Protein AF-A0A7V4MT91-F1 (afdb_monomer)

Radius of gyration: 29.03 Å; Cα contacts (8 Å, |Δi|>4): 853; chains: 1; bounding box: 71×52×80 Å

Mean predicted aligned error: 13.57 Å

Nearest PDB structures (foldseek):
  6ozf-assembly1_A  TM=9.238E-01  e=7.898E-15  Thermotoga maritima
  3hd0-assembly1_A  TM=9.390E-01  e=1.220E-14  Thermotoga maritima
  4xpu-assembly1_A  TM=9.182E-01  e=4.588E-15  Escherichia coli S88
  6ozg-assembly1_A  TM=9.362E-01  e=1.989E-14  Thermotoga maritima
  3goc-assembly1_A  TM=9.151E-01  e=1.844E-13  Streptomyces avermitilis MA-4680 = NBRC 14893

Secondary structure (DSSP, 8-state):
-PPPP-EEE--EE---S--------TTT--HHHHHHHHHHHHTT------PPPP-EEEEEEEEEETTTTEEEEEEEEEETTT--EEEEEEEEEE--S---TT-THHHHHHHHHHHHTTSSS--SEEEESS-SS-STTS--HHHHHHHHHTS-EEE-EEE--S-B-PPPPSSTT-EEEEEETTEEEEEEE--HHHHHHHHHHHHHHHHTTS----------BEEEE-SSS--SS--EEEETTS-EE-GGGHHHHEEEE--TT-SS-EEEETTTB--B-SHHHHHHHHGGGS-HHHHHHHHHTT--S----GGGHHHHHHHHHHHHHHHHHHHHHH----SSSS-------EEEEEEEEETTEEEEEEEEE-TTS-EEEEEEE-HHHHHHHHHHHHHHHHHGGGTTS-HHHHHHHHHHHHHTT---HHHH---

Sequence (431 aa):
MGPQADESAWLIAIALPMPRLEVPDYGQISVADAIALQEQLRQRVVCSDDAAPIRTVAGIDIGIDRVNAIARAAVVVMHLEDLAPVEWVLIDHPVTFPYVPGLLGFREVPAAMAALARLSRPPDLLMCDGHGIAHPRRCGLACHLGLVAGMPAIGVAKSRLIGNNAPLDDQPGAWQPLYDGDEVIGRRIVEELKWARDAMFDLVKWTGQLPFPDFEQPYEFVALRHPGEYPFNEGRLVSNRGLDIPISAFEEFMIEEHLPHSTSLHARIKDRGAYFVGPLARYNLNFDRLSPLAQEAACAAGLGPTCYNPFQSIIVRGVETLYAIDEALRILETYPEPDAPYVPYAVRAGVGHGCTEAPRGILYHRYVLDDNGLIVSARITPPTAQNQATIEADLRAFVEPRVHLPLNELTWQCEQAIRNYDPCISCSTHF

Solvent-accessible surface area (backbone atoms only — not comparable to full-atom values): 23396 Å² total; per-residue (Å²): 136,78,85,77,85,52,68,29,41,34,29,64,24,30,24,66,87,48,81,61,50,88,71,78,66,48,69,75,55,50,75,66,55,49,52,52,48,35,55,56,50,28,77,67,64,32,68,64,94,78,72,75,90,72,56,30,36,26,43,37,49,71,52,68,44,76,89,77,36,33,30,40,21,38,37,41,32,22,33,64,90,79,63,48,79,75,52,72,40,77,41,79,32,79,43,63,37,77,96,48,96,89,46,59,35,60,44,44,38,64,35,48,51,59,31,60,73,67,50,96,63,86,60,59,30,39,34,30,76,24,28,8,41,40,29,96,59,43,36,19,32,14,35,47,40,11,44,49,69,31,30,28,14,29,8,48,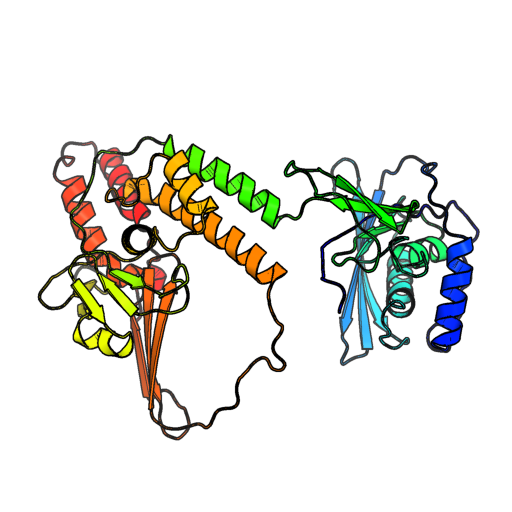22,70,62,52,78,55,59,52,58,67,84,69,59,90,48,92,86,27,62,28,60,20,24,52,84,94,43,78,32,21,29,25,61,70,53,72,62,59,49,48,33,55,53,32,41,55,47,18,33,52,50,43,70,56,93,65,79,96,54,72,58,95,70,42,29,35,27,55,46,35,99,86,44,60,38,46,69,52,56,33,40,33,34,86,77,76,47,76,42,59,64,82,51,44,76,80,44,45,45,76,45,83,46,102,90,46,83,41,39,31,27,26,39,67,101,73,40,59,34,38,45,15,47,51,19,37,40,50,75,36,47,94,36,50,51,73,68,30,51,48,30,35,48,66,23,72,45,66,72,55,69,55,37,54,75,54,30,62,36,45,45,32,30,51,51,29,39,51,42,50,49,48,52,51,42,76,76,64,64,76,82,67,100,54,101,68,78,94,82,79,77,48,54,47,78,50,68,50,53,32,43,46,87,42,8,46,35,38,37,37,40,31,31,36,66,86,54,47,79,77,44,77,50,75,49,38,24,41,14,33,27,41,45,38,51,55,50,49,46,48,68,61,40,66,87,43,72,84,50,58,69,72,61,42,51,53,53,51,51,50,62,50,53,44,56,60,66,46,66,76,66,20,43,81,134

Structure (mmCIF, N/CA/C/O backbone):
data_AF-A0A7V4MT91-F1
#
_entry.id   AF-A0A7V4MT91-F1
#
loop_
_atom_site.group_PDB
_atom_site.id
_atom_site.type_symbol
_atom_site.label_atom_id
_atom_site.label_alt_id
_atom_site.label_comp_id
_atom_site.label_asym_id
_atom_site.label_entity_id
_atom_site.label_seq_id
_atom_site.pdbx_PDB_ins_code
_atom_site.Cartn_x
_atom_site.Cartn_y
_atom_site.Cartn_z
_atom_site.occupancy
_atom_site.B_iso_or_equiv
_atom_site.auth_seq_id
_atom_site.auth_comp_id
_atom_site.auth_asym_id
_atom_site.auth_atom_id
_atom_site.pdbx_PDB_model_num
ATOM 1 N N . MET A 1 1 ? -31.285 5.089 6.818 1.00 27.58 1 MET A N 1
ATOM 2 C CA . MET A 1 1 ? -30.086 5.944 6.904 1.00 27.58 1 MET A CA 1
ATOM 3 C C . MET A 1 1 ? -29.257 5.392 8.044 1.00 27.58 1 MET A C 1
ATOM 5 O O . MET A 1 1 ? -29.597 5.629 9.194 1.00 27.58 1 MET A O 1
ATOM 9 N N . GLY A 1 2 ? -28.318 4.500 7.727 1.00 27.19 2 GLY A N 1
ATOM 10 C CA . GLY A 1 2 ? -27.408 3.935 8.724 1.00 27.19 2 GLY A CA 1
ATOM 11 C C . GLY A 1 2 ? -26.345 4.973 9.094 1.00 27.19 2 GLY A C 1
ATOM 12 O O . GLY A 1 2 ? -26.001 5.785 8.232 1.00 27.19 2 GLY A O 1
ATOM 13 N N . PRO A 1 3 ? -25.868 5.007 10.346 1.00 29.38 3 PRO A N 1
ATOM 14 C CA . PRO A 1 3 ? -24.802 5.915 10.740 1.00 29.38 3 PRO A CA 1
ATOM 15 C C . PRO A 1 3 ? -23.517 5.554 9.983 1.00 29.38 3 PRO A C 1
ATOM 17 O O . PRO A 1 3 ? -23.069 4.411 10.013 1.00 29.38 3 PRO A O 1
ATOM 20 N N . GLN A 1 4 ? -22.974 6.543 9.274 1.00 28.58 4 GLN A N 1
ATOM 21 C CA . GLN A 1 4 ? -21.656 6.516 8.643 1.00 28.58 4 GLN A CA 1
ATOM 22 C C . GLN A 1 4 ? -20.596 6.279 9.727 1.00 28.58 4 GLN A C 1
ATOM 24 O O . GLN A 1 4 ? -20.559 7.008 10.723 1.00 28.58 4 GLN A O 1
ATOM 29 N N . ALA A 1 5 ? -19.778 5.241 9.541 1.00 29.92 5 ALA A N 1
ATOM 30 C CA . ALA A 1 5 ? -18.607 4.983 10.364 1.00 29.92 5 ALA A CA 1
ATOM 31 C C . ALA A 1 5 ? -17.603 6.118 10.137 1.00 29.92 5 ALA A C 1
ATOM 33 O O . ALA A 1 5 ? -17.203 6.389 9.011 1.00 29.92 5 ALA A O 1
ATOM 34 N N . ASP A 1 6 ? -17.267 6.826 11.203 1.00 39.47 6 ASP A N 1
ATOM 35 C CA . ASP A 1 6 ? -16.342 7.952 11.185 1.00 39.47 6 ASP A CA 1
ATOM 36 C C . ASP A 1 6 ? -15.564 7.895 12.503 1.00 39.47 6 ASP A C 1
ATOM 38 O O . ASP A 1 6 ? -16.136 7.649 13.570 1.00 39.47 6 ASP A O 1
ATOM 42 N N . GLU A 1 7 ? -14.244 7.976 12.402 1.00 39.56 7 GLU A N 1
ATOM 43 C CA . GLU A 1 7 ? -13.331 7.275 13.303 1.00 39.56 7 GLU A CA 1
ATOM 44 C C . GLU A 1 7 ? -12.821 8.100 14.494 1.00 39.56 7 GLU A C 1
ATOM 46 O O . GLU A 1 7 ? -12.423 9.258 14.360 1.00 39.56 7 GLU A O 1
ATOM 51 N N . SER A 1 8 ? -12.786 7.393 15.631 1.00 34.59 8 SER A N 1
ATOM 52 C CA . SER A 1 8 ? -12.222 7.635 16.972 1.00 34.59 8 SER A CA 1
ATOM 53 C C . SER A 1 8 ? -12.622 8.873 17.798 1.00 34.59 8 SER A C 1
ATOM 55 O O . SER A 1 8 ? -12.626 10.011 17.345 1.00 34.59 8 SER A O 1
ATOM 57 N N . ALA A 1 9 ? -12.926 8.647 19.086 1.00 33.56 9 ALA A N 1
ATOM 58 C CA . ALA A 1 9 ? -13.068 9.690 20.104 1.00 33.56 9 ALA A CA 1
ATOM 59 C C . ALA A 1 9 ? -12.697 9.197 21.525 1.00 33.56 9 ALA A C 1
ATOM 61 O O . ALA A 1 9 ? -13.015 8.067 21.888 1.00 33.56 9 ALA A O 1
ATOM 62 N N . TRP A 1 10 ? -12.095 10.066 22.345 1.00 45.31 10 TRP A N 1
ATOM 63 C CA . TRP A 1 10 ? -11.489 9.827 23.663 1.00 45.31 10 TRP A CA 1
ATOM 64 C C . TRP A 1 10 ? -12.117 10.708 24.743 1.00 45.31 10 TRP A C 1
ATOM 66 O O . TRP A 1 10 ? -12.130 11.924 24.596 1.00 45.31 10 TRP A O 1
ATOM 76 N N . LEU A 1 11 ? -12.533 10.175 25.888 1.00 38.56 11 LEU A N 1
ATOM 77 C CA . LEU A 1 11 ? -12.670 11.008 27.089 1.00 38.56 11 LEU A CA 1
ATOM 78 C C . LEU A 1 11 ? -12.221 10.237 28.321 1.00 38.56 11 LEU A C 1
ATOM 80 O O . LEU A 1 11 ? -12.460 9.035 28.451 1.00 38.56 11 LEU A O 1
ATOM 84 N N . ILE A 1 12 ? -11.555 10.979 29.196 1.00 36.59 12 ILE A N 1
ATOM 85 C CA . ILE A 1 12 ? -11.130 10.586 30.529 1.00 36.59 12 ILE A CA 1
ATOM 86 C C . ILE A 1 12 ? -12.383 10.378 31.388 1.00 36.59 12 ILE A C 1
ATOM 88 O O . ILE A 1 12 ? -13.131 11.321 31.635 1.00 36.59 12 ILE A O 1
ATOM 92 N N . ALA A 1 13 ? -12.612 9.143 31.835 1.00 37.25 13 ALA A N 1
ATOM 93 C CA . ALA A 1 13 ? -13.529 8.847 32.926 1.00 37.25 13 ALA A CA 1
ATOM 94 C C . ALA A 1 13 ? -12.676 8.623 34.181 1.00 37.25 13 ALA A C 1
ATOM 96 O O . ALA A 1 13 ? -12.116 7.546 34.396 1.00 37.25 13 ALA A O 1
ATOM 97 N N . ILE A 1 14 ? -12.528 9.655 35.007 1.00 40.81 14 ILE A N 1
ATOM 98 C CA . ILE A 1 14 ? -11.860 9.526 36.300 1.00 40.81 14 ILE A CA 1
ATOM 99 C C . ILE A 1 14 ? -12.864 8.902 37.264 1.00 40.81 14 ILE A C 1
ATOM 101 O O . ILE A 1 14 ? -13.742 9.569 37.788 1.00 40.81 14 ILE A O 1
ATOM 105 N N . ALA A 1 15 ? -12.751 7.601 37.533 1.00 40.81 15 ALA A N 1
ATOM 106 C CA . ALA A 1 15 ? -13.310 7.073 38.769 1.00 40.81 15 ALA A CA 1
ATOM 107 C C . ALA A 1 15 ? -12.382 7.532 39.904 1.00 40.81 15 ALA A C 1
ATOM 109 O O . ALA A 1 15 ? -11.342 6.923 40.151 1.00 40.81 15 ALA A O 1
ATOM 110 N N . LEU A 1 16 ? -12.732 8.643 40.564 1.00 39.78 16 LEU A N 1
ATOM 111 C CA . LEU A 1 16 ? -12.141 9.015 41.855 1.00 39.78 16 LEU A CA 1
ATOM 112 C C . LEU A 1 16 ? -12.249 7.823 42.820 1.00 39.78 16 LEU A C 1
ATOM 114 O O . LEU A 1 16 ? -13.188 7.034 42.669 1.00 39.78 16 LEU A O 1
ATOM 118 N N . PRO A 1 17 ? -11.329 7.668 43.796 1.00 42.78 17 PRO A N 1
ATOM 119 C CA . PRO A 1 17 ? -11.235 6.475 44.632 1.00 42.78 17 PRO A CA 1
ATOM 120 C C . PRO A 1 17 ? -12.511 6.295 45.459 1.00 42.78 17 PRO A C 1
ATOM 122 O O . PRO A 1 17 ? -12.663 6.794 46.571 1.00 42.78 17 PRO A O 1
ATOM 125 N N . MET A 1 18 ? -13.456 5.576 44.874 1.00 49.16 18 MET A N 1
ATOM 126 C CA . MET A 1 18 ? -14.680 5.107 45.488 1.00 49.16 18 MET A CA 1
ATOM 127 C C . MET A 1 18 ? -14.455 3.649 45.891 1.00 49.16 18 MET A C 1
ATOM 129 O O . MET A 1 18 ? -13.668 2.951 45.246 1.00 49.16 18 MET A O 1
ATOM 133 N N . PRO A 1 19 ? -15.138 3.145 46.932 1.00 52.19 19 PRO A N 1
ATOM 134 C CA . PRO A 1 19 ? -15.073 1.728 47.263 1.00 52.19 19 PRO A CA 1
ATOM 135 C C . PRO A 1 19 ? -15.399 0.888 46.023 1.00 52.19 19 PRO A C 1
ATOM 137 O O . PRO A 1 19 ? -16.362 1.188 45.303 1.00 52.19 19 PRO A O 1
ATOM 140 N N . ARG A 1 20 ? -14.560 -0.132 45.781 1.00 57.12 20 ARG A N 1
ATOM 141 C CA . ARG A 1 20 ? -14.676 -1.102 44.684 1.00 57.12 20 ARG A CA 1
ATOM 142 C C . ARG A 1 20 ? -16.137 -1.513 44.537 1.00 57.12 20 ARG A C 1
ATOM 144 O O . ARG A 1 20 ? -16.738 -1.979 45.504 1.00 57.12 20 ARG A O 1
ATOM 151 N N . LEU A 1 21 ? -16.719 -1.298 43.358 1.00 66.25 21 LEU A N 1
ATOM 152 C CA . LEU A 1 21 ? -18.106 -1.682 43.139 1.00 66.25 21 LEU A CA 1
ATOM 153 C C . LEU A 1 21 ? -18.201 -3.208 43.100 1.00 66.25 21 LEU A C 1
ATOM 155 O O . LEU A 1 21 ? -17.588 -3.841 42.240 1.00 66.25 21 LEU A O 1
ATOM 159 N N . GLU A 1 22 ? -18.987 -3.795 43.997 1.00 67.38 22 GLU A N 1
ATOM 160 C CA . GLU A 1 22 ? -19.423 -5.175 43.817 1.00 67.38 22 GLU A CA 1
ATOM 161 C C . GLU A 1 22 ? -20.400 -5.221 42.641 1.00 67.38 22 GLU A C 1
ATOM 163 O O . GLU A 1 22 ? -21.442 -4.564 42.639 1.00 67.38 22 GLU A O 1
ATOM 168 N N . VAL A 1 23 ? -20.017 -5.971 41.614 1.00 71.12 23 VAL A N 1
ATOM 169 C CA . VAL A 1 23 ? -20.836 -6.234 40.434 1.00 71.12 23 VAL A CA 1
ATOM 170 C C . VAL A 1 23 ? -21.388 -7.657 40.504 1.00 71.12 23 VAL A C 1
ATOM 172 O O . VAL A 1 23 ? -20.713 -8.542 41.035 1.00 71.12 23 VAL A O 1
ATOM 175 N N . PRO A 1 24 ? -22.606 -7.899 39.988 1.00 75.50 24 PRO A N 1
ATOM 176 C CA . PRO A 1 24 ? -23.170 -9.242 39.915 1.00 75.50 24 PRO A CA 1
ATOM 177 C C . PRO A 1 24 ? -22.338 -10.147 38.999 1.00 75.50 24 PRO A C 1
ATOM 179 O O . PRO A 1 24 ? -21.593 -9.668 38.143 1.00 75.50 24 PRO A O 1
ATOM 182 N N . ASP A 1 25 ? -22.508 -11.463 39.141 1.00 79.62 25 ASP A N 1
ATOM 183 C CA . ASP A 1 25 ? -21.954 -12.424 38.186 1.00 79.62 25 ASP A CA 1
ATOM 184 C C . ASP A 1 25 ? -22.577 -12.195 36.801 1.00 79.62 25 ASP A C 1
ATOM 186 O O . ASP A 1 25 ? -23.766 -12.448 36.575 1.00 79.62 25 ASP A O 1
ATOM 190 N N . TYR A 1 26 ? -21.765 -11.714 35.857 1.00 86.31 26 TYR A N 1
ATOM 191 C CA . TYR A 1 26 ? -22.217 -11.439 34.496 1.00 86.31 26 TYR A CA 1
ATOM 192 C C . TYR A 1 26 ? -22.655 -12.702 33.751 1.00 86.31 26 TYR A C 1
ATOM 194 O O . TYR A 1 26 ? -23.413 -12.594 32.797 1.00 86.31 26 TYR A O 1
ATOM 202 N N . GLY A 1 27 ? -22.266 -13.905 34.184 1.00 80.62 27 GLY A N 1
ATOM 203 C CA . GLY A 1 27 ? -22.779 -15.144 33.591 1.00 80.62 27 GLY A CA 1
ATOM 204 C C . GLY A 1 27 ? -24.268 -15.392 33.853 1.00 80.62 27 GLY A C 1
ATOM 205 O O . GLY A 1 27 ? -24.872 -16.224 33.181 1.00 80.62 27 GLY A O 1
ATOM 206 N N . GLN A 1 28 ? -24.865 -14.682 34.814 1.00 85.56 28 GLN A N 1
ATOM 207 C CA . GLN A 1 28 ? -26.248 -14.895 35.252 1.00 85.56 28 GLN A CA 1
ATOM 208 C C . GLN A 1 28 ? -27.142 -13.665 35.063 1.00 85.56 28 GLN A C 1
ATOM 210 O O . GLN A 1 28 ? -28.342 -13.730 35.332 1.00 85.56 28 GLN A O 1
ATOM 215 N N . ILE A 1 29 ? -26.584 -12.544 34.598 1.00 90.56 29 ILE A N 1
ATOM 216 C CA . ILE A 1 29 ? -27.339 -11.309 34.386 1.00 90.56 29 ILE A CA 1
ATOM 217 C C . ILE A 1 29 ? -28.059 -11.336 33.031 1.00 90.56 29 ILE A C 1
ATOM 219 O O . ILE A 1 29 ? -27.485 -11.709 32.006 1.00 90.56 29 ILE A O 1
ATOM 223 N N . SER A 1 30 ? -29.329 -10.924 33.005 1.00 92.19 30 SER A N 1
ATOM 224 C CA . SER A 1 30 ? -30.059 -10.769 31.746 1.00 92.19 30 SER A CA 1
ATOM 225 C C . SER A 1 30 ? -29.567 -9.540 30.968 1.00 92.19 30 SER A C 1
ATOM 227 O O . SER A 1 30 ? -28.994 -8.611 31.535 1.00 92.19 30 SER A O 1
ATOM 229 N N . VAL A 1 31 ? -29.829 -9.482 29.657 1.00 92.50 31 VAL A N 1
ATOM 230 C CA . VAL A 1 31 ? -29.501 -8.297 28.836 1.00 92.50 31 VAL A CA 1
ATOM 231 C C . VAL A 1 31 ? -30.202 -7.036 29.357 1.00 92.50 31 VAL A C 1
ATOM 233 O O . VAL A 1 31 ? -29.610 -5.958 29.355 1.00 92.50 31 VAL A O 1
ATOM 236 N N . ALA A 1 32 ? -31.445 -7.162 29.830 1.00 93.19 32 ALA A N 1
ATOM 237 C CA . ALA A 1 32 ? -32.200 -6.043 30.388 1.00 93.19 32 ALA A CA 1
ATOM 238 C C . ALA A 1 32 ? -31.573 -5.534 31.696 1.00 93.19 32 ALA A C 1
ATOM 240 O O . ALA A 1 32 ? -31.400 -4.326 31.863 1.00 93.19 32 ALA A O 1
ATOM 241 N N . ASP A 1 33 ? -31.163 -6.448 32.576 1.00 93.12 33 ASP A N 1
ATOM 242 C CA . ASP A 1 33 ? -30.509 -6.101 33.840 1.00 93.12 33 ASP A CA 1
ATOM 243 C C . ASP A 1 33 ? -29.104 -5.527 33.613 1.00 93.12 33 ASP A C 1
ATOM 245 O O . ASP A 1 33 ? -28.698 -4.602 34.310 1.00 93.12 33 ASP A O 1
ATOM 249 N N . ALA A 1 34 ? -28.375 -6.008 32.600 1.00 93.31 34 ALA A N 1
ATOM 250 C CA . ALA A 1 34 ? -27.087 -5.446 32.195 1.00 93.31 34 ALA A CA 1
ATOM 251 C C . ALA A 1 34 ? -27.228 -3.993 31.709 1.00 93.31 34 ALA A C 1
ATOM 253 O O . ALA A 1 34 ? -26.447 -3.124 32.095 1.00 93.31 34 ALA A O 1
ATOM 254 N N . ILE A 1 35 ? -28.261 -3.699 30.911 1.00 93.62 35 ILE A N 1
ATOM 255 C CA . ILE A 1 35 ? -28.578 -2.324 30.498 1.00 93.62 35 ILE A CA 1
ATOM 256 C C . ILE A 1 35 ? -28.923 -1.462 31.719 1.00 93.62 35 ILE A C 1
ATOM 258 O O . ILE A 1 35 ? -28.396 -0.357 31.849 1.00 93.62 35 ILE A O 1
ATOM 262 N N . ALA A 1 36 ? -29.763 -1.966 32.628 1.00 93.00 36 ALA A N 1
ATOM 263 C CA . ALA A 1 36 ? -30.120 -1.252 33.851 1.00 93.00 36 ALA A CA 1
ATOM 264 C C . ALA A 1 36 ? -28.890 -0.971 34.730 1.00 93.00 36 ALA A C 1
ATOM 266 O O . ALA A 1 36 ? -28.745 0.137 35.247 1.00 93.00 36 ALA A O 1
ATOM 267 N N . LEU A 1 37 ? -27.968 -1.932 34.843 1.00 91.38 37 LEU A N 1
ATOM 268 C CA . LEU A 1 37 ? -26.710 -1.750 35.558 1.00 91.38 37 LEU A CA 1
ATOM 269 C C . LEU A 1 37 ? -25.825 -0.697 34.879 1.00 91.38 37 LEU A C 1
ATOM 271 O O . LEU A 1 37 ? -25.280 0.152 35.571 1.00 91.38 37 LEU A O 1
ATOM 275 N N . GLN A 1 38 ? -25.715 -0.676 33.547 1.00 91.50 38 GLN A N 1
ATOM 276 C CA . GLN A 1 38 ? -24.993 0.390 32.833 1.00 91.50 38 GLN A CA 1
ATOM 277 C C . GLN A 1 38 ? -25.555 1.787 33.134 1.00 91.50 38 GLN A C 1
ATOM 279 O O . GLN A 1 38 ? -24.781 2.717 33.356 1.00 91.50 38 GLN A O 1
ATOM 284 N N . GLU A 1 39 ? -26.881 1.940 33.183 1.00 92.06 39 GLU A N 1
ATOM 285 C CA . GLU A 1 39 ? -27.521 3.217 33.534 1.00 92.06 39 GLU A CA 1
ATOM 286 C C . GLU A 1 39 ? -27.286 3.606 35.002 1.00 92.06 39 GLU A C 1
ATOM 288 O O . GLU A 1 39 ? -27.111 4.783 35.315 1.00 92.06 39 GLU A O 1
ATOM 293 N N . GLN A 1 40 ? -27.216 2.633 35.915 1.00 90.75 40 GLN A N 1
ATOM 294 C CA . GLN A 1 40 ? -26.817 2.884 37.304 1.00 90.75 40 GLN A CA 1
ATOM 295 C C . GLN A 1 40 ? -25.341 3.295 37.402 1.00 90.75 40 GLN A C 1
ATOM 297 O O . GLN A 1 40 ? -25.004 4.253 38.098 1.00 90.75 40 GLN A O 1
ATOM 302 N N . LEU A 1 41 ? -24.454 2.597 36.688 1.00 90.19 41 LEU A N 1
ATOM 303 C CA . LEU A 1 41 ? -23.020 2.882 36.650 1.00 90.19 41 LEU A CA 1
ATOM 304 C C . LEU A 1 41 ? -22.737 4.265 36.073 1.00 90.19 41 LEU A C 1
ATOM 306 O O . LEU A 1 41 ? -21.902 4.984 36.617 1.00 90.19 41 LEU A O 1
ATOM 310 N N . ARG A 1 42 ? -23.470 4.670 35.030 1.00 90.19 42 ARG A N 1
ATOM 311 C CA . ARG A 1 42 ? -23.395 6.012 34.440 1.00 90.19 42 ARG A CA 1
ATOM 312 C C . ARG A 1 42 ? -23.464 7.111 35.498 1.00 90.19 42 ARG A C 1
ATOM 314 O O . ARG A 1 42 ? -22.681 8.050 35.436 1.00 90.19 42 ARG A O 1
ATOM 321 N N . GLN A 1 43 ? -24.372 7.000 36.469 1.00 89.44 43 GLN A N 1
ATOM 322 C CA . GLN A 1 43 ? -24.564 8.023 37.509 1.00 89.44 43 GLN A CA 1
ATOM 323 C C . GLN A 1 43 ? -23.350 8.186 38.433 1.00 89.44 43 GLN A C 1
ATOM 325 O O . GLN A 1 43 ? -23.263 9.166 39.168 1.00 89.44 43 GLN A O 1
ATOM 330 N N . ARG A 1 44 ? -22.422 7.225 38.411 1.00 87.88 44 ARG A N 1
ATOM 331 C CA . ARG A 1 44 ? -21.186 7.231 39.197 1.00 87.88 44 ARG A CA 1
ATOM 332 C C . ARG A 1 44 ? -19.957 7.634 38.390 1.00 87.88 44 ARG A C 1
ATOM 334 O O . ARG A 1 44 ? -18.880 7.732 38.972 1.00 87.88 44 ARG A O 1
ATOM 341 N N . VAL A 1 45 ? -20.085 7.810 37.075 1.00 86.56 45 VAL A N 1
ATOM 342 C CA . VAL A 1 45 ? -18.967 8.239 36.237 1.00 86.56 45 VAL A CA 1
ATOM 343 C C . VAL A 1 45 ? -18.643 9.690 36.567 1.00 86.56 45 VAL A C 1
ATOM 345 O O . VAL A 1 45 ? -19.512 10.558 36.514 1.00 86.56 45 VAL A O 1
ATOM 348 N N . VAL A 1 46 ? -17.382 9.943 36.904 1.00 84.38 46 VAL A N 1
ATOM 349 C CA . VAL A 1 46 ? -16.858 11.283 37.147 1.00 84.38 46 VAL A CA 1
ATOM 350 C C . VAL A 1 46 ? -15.901 11.631 36.003 1.00 84.38 46 VAL A C 1
ATOM 352 O O . VAL A 1 46 ? -15.087 10.816 35.574 1.00 84.38 46 VAL A O 1
ATOM 355 N N . CYS A 1 47 ? -16.054 12.834 35.455 1.00 78.50 47 CYS A N 1
ATOM 356 C CA . CYS A 1 47 ? -15.274 13.327 34.312 1.00 78.50 47 CYS A CA 1
ATOM 357 C C . CYS A 1 47 ? -14.427 14.560 34.677 1.00 78.50 47 CYS A C 1
ATOM 359 O O . CYS A 1 47 ? -13.950 15.256 33.783 1.00 78.50 47 CYS A O 1
ATOM 361 N N . SER A 1 48 ? -14.289 14.879 35.971 1.00 75.56 48 SER A N 1
ATOM 362 C CA . SER A 1 48 ? -13.411 15.956 36.442 1.00 75.56 48 SER A CA 1
ATOM 363 C C . SER A 1 48 ? -11.950 15.538 36.349 1.00 75.56 48 SER A C 1
ATOM 365 O O . SER A 1 48 ? -11.633 14.388 36.619 1.00 75.56 48 SER A O 1
ATOM 367 N N . ASP A 1 49 ? -11.075 16.477 35.992 1.00 67.12 49 ASP A N 1
ATOM 368 C CA . ASP A 1 49 ? -9.626 16.275 35.863 1.00 67.12 49 ASP A CA 1
ATOM 369 C C . ASP A 1 49 ? -8.890 16.633 37.168 1.00 67.12 49 ASP A C 1
ATOM 371 O O . ASP A 1 49 ? -8.109 17.580 37.237 1.00 67.12 49 ASP A O 1
ATOM 375 N N . ASP A 1 50 ? -9.229 15.935 38.252 1.00 64.62 50 ASP A N 1
ATOM 376 C CA . ASP A 1 50 ? -8.671 16.128 39.599 1.00 64.62 50 ASP A CA 1
ATOM 377 C C . ASP A 1 50 ? -7.828 14.930 40.076 1.00 64.62 50 ASP A C 1
ATOM 379 O O . ASP A 1 50 ? -7.595 14.740 41.273 1.00 64.62 50 ASP A O 1
ATOM 383 N N . ALA A 1 51 ? -7.344 14.117 39.131 1.00 64.25 51 ALA A N 1
ATOM 384 C CA . ALA A 1 51 ? -6.510 12.960 39.424 1.00 64.25 51 ALA A CA 1
ATOM 385 C C . ALA A 1 51 ? -5.143 13.360 40.010 1.00 64.25 51 ALA A C 1
ATOM 387 O O . ALA A 1 51 ? -4.545 14.381 39.665 1.00 64.25 51 ALA A O 1
ATOM 388 N N . ALA A 1 52 ? -4.614 12.506 40.891 1.00 74.69 52 ALA A N 1
ATOM 389 C CA . ALA A 1 52 ? -3.230 12.608 41.341 1.00 74.69 52 ALA A CA 1
ATOM 390 C C . ALA A 1 52 ? -2.261 12.480 40.142 1.00 74.69 52 ALA A C 1
ATOM 392 O O . ALA A 1 52 ? -2.630 11.896 39.123 1.00 74.69 52 ALA A O 1
ATOM 393 N N . PRO A 1 53 ? -1.013 12.979 40.247 1.00 83.38 53 PRO A N 1
ATOM 394 C CA . PRO A 1 53 ? -0.039 12.870 39.164 1.00 83.38 53 PRO A CA 1
ATOM 395 C C . PRO A 1 53 ? 0.132 11.424 38.676 1.00 83.38 53 PRO A C 1
ATOM 397 O O . PRO A 1 53 ? 0.582 10.563 39.434 1.00 83.38 53 PRO A O 1
ATOM 400 N N . ILE A 1 54 ? -0.201 11.182 37.408 1.00 88.75 54 ILE A N 1
ATOM 401 C CA . ILE A 1 54 ? -0.095 9.875 36.754 1.00 88.75 54 ILE A CA 1
ATOM 402 C C . ILE A 1 54 ? 1.370 9.620 36.391 1.00 88.75 54 ILE A C 1
ATOM 404 O O . ILE A 1 54 ? 1.969 10.390 35.641 1.00 88.75 54 ILE A O 1
ATOM 408 N N . ARG A 1 55 ? 1.962 8.543 36.917 1.00 93.75 55 ARG A N 1
ATOM 409 C CA . ARG A 1 55 ? 3.331 8.111 36.579 1.00 93.75 55 ARG A CA 1
ATOM 410 C C . ARG A 1 55 ? 3.352 6.815 35.783 1.00 93.75 55 ARG A C 1
ATOM 412 O O . ARG A 1 55 ? 4.303 6.569 35.043 1.00 93.75 55 ARG A O 1
ATOM 419 N N . THR A 1 56 ? 2.333 5.984 35.960 1.00 95.56 56 THR A N 1
ATOM 420 C CA . THR A 1 56 ? 2.198 4.677 35.326 1.00 95.56 56 THR A CA 1
ATOM 421 C C . THR A 1 56 ? 0.836 4.526 34.663 1.00 95.56 56 THR A C 1
ATOM 423 O O . THR A 1 56 ? -0.196 4.837 35.258 1.00 95.56 56 THR A O 1
ATOM 426 N N . VAL A 1 57 ? 0.834 4.025 33.430 1.00 95.50 57 VAL A N 1
ATOM 427 C CA . VAL A 1 57 ? -0.383 3.746 32.658 1.00 95.50 57 VAL A CA 1
ATOM 428 C C . VAL A 1 57 ? -0.409 2.269 32.302 1.00 95.50 57 VAL A C 1
ATOM 430 O O . VAL A 1 57 ? 0.599 1.728 31.850 1.00 95.50 57 VAL A O 1
ATOM 433 N N . ALA A 1 58 ? -1.550 1.615 32.497 1.00 97.31 58 ALA A N 1
ATOM 434 C CA . ALA A 1 58 ? -1.785 0.259 32.028 1.00 97.31 58 ALA A CA 1
ATOM 435 C C . ALA A 1 58 ? -2.622 0.269 30.749 1.00 97.31 58 ALA A C 1
ATOM 437 O O . ALA A 1 58 ? -3.796 0.632 30.785 1.00 97.31 58 ALA A O 1
ATOM 438 N N . GLY A 1 59 ? -2.025 -0.160 29.639 1.00 95.75 59 GLY A N 1
ATOM 439 C CA . GLY A 1 59 ? -2.752 -0.499 28.419 1.00 95.75 59 GLY A CA 1
ATOM 440 C C . GLY A 1 59 ? -3.394 -1.878 28.553 1.00 95.75 59 GLY A C 1
ATOM 441 O O . GLY A 1 59 ? -2.735 -2.822 28.994 1.00 95.75 59 GLY A O 1
ATOM 442 N N . ILE A 1 60 ? -4.670 -1.986 28.196 1.00 96.19 60 ILE A N 1
ATOM 443 C CA . ILE A 1 60 ? -5.468 -3.207 28.298 1.00 96.19 60 ILE A CA 1
ATOM 444 C C . ILE A 1 60 ? -6.099 -3.494 26.942 1.00 96.19 60 ILE A C 1
ATOM 446 O O . ILE A 1 60 ? -6.841 -2.663 26.414 1.00 96.19 60 ILE A O 1
ATOM 450 N N . ASP A 1 61 ? -5.834 -4.688 26.424 1.00 94.38 61 ASP A N 1
ATOM 451 C CA . ASP A 1 61 ? -6.450 -5.202 25.204 1.00 94.38 61 ASP A CA 1
ATOM 452 C C . ASP A 1 61 ? -6.922 -6.644 25.409 1.00 94.38 61 ASP A C 1
ATOM 454 O O . ASP A 1 61 ? -6.312 -7.422 26.156 1.00 94.38 61 ASP A O 1
ATOM 458 N N . ILE A 1 62 ? -8.053 -6.989 24.794 1.00 94.56 62 ILE A N 1
ATOM 459 C CA . ILE A 1 62 ? -8.720 -8.274 24.994 1.00 94.56 62 ILE A CA 1
ATOM 460 C C . ILE A 1 62 ? -9.172 -8.842 23.653 1.00 94.56 62 ILE A C 1
ATOM 462 O O . ILE A 1 62 ? -10.097 -8.351 23.014 1.00 94.56 62 ILE A O 1
ATOM 466 N N . GLY A 1 63 ? -8.569 -9.965 23.268 1.00 90.62 63 GLY A N 1
ATOM 467 C CA . GLY A 1 63 ? -9.031 -10.772 22.143 1.00 90.62 63 GLY A CA 1
ATOM 468 C C . GLY A 1 63 ? -9.997 -11.857 22.612 1.00 90.62 63 GLY A C 1
ATOM 469 O O . GLY A 1 63 ? -9.720 -12.544 23.592 1.00 90.62 63 GLY A O 1
ATOM 470 N N . ILE A 1 64 ? -11.114 -12.065 21.910 1.00 88.25 64 ILE A N 1
ATOM 471 C CA . ILE A 1 64 ? -12.069 -13.138 22.233 1.00 88.25 64 ILE A CA 1
ATOM 472 C C . ILE A 1 64 ? -12.052 -14.211 21.145 1.00 88.25 64 ILE A C 1
ATOM 474 O O . ILE A 1 64 ? -12.473 -13.969 20.011 1.00 88.25 64 ILE A O 1
ATOM 478 N N . ASP A 1 65 ? -11.663 -15.428 21.524 1.00 86.88 65 ASP A N 1
ATOM 479 C CA . ASP A 1 65 ? -11.915 -16.634 20.744 1.00 86.88 65 ASP A CA 1
ATOM 480 C C . ASP A 1 65 ? -13.400 -17.002 20.854 1.00 86.88 65 ASP A C 1
ATOM 482 O O . ASP A 1 65 ? -13.886 -17.489 21.880 1.00 86.88 65 ASP A O 1
ATOM 486 N N . ARG A 1 66 ? -14.139 -16.751 19.770 1.00 81.12 66 ARG A N 1
ATOM 487 C CA . ARG A 1 66 ? -15.584 -16.999 19.697 1.00 81.12 66 ARG A CA 1
ATOM 488 C C . ARG A 1 66 ? -15.935 -18.486 19.664 1.00 81.12 66 ARG A C 1
ATOM 490 O O . ARG A 1 66 ? -17.046 -18.824 20.055 1.00 81.12 66 ARG A O 1
ATOM 497 N N . VAL A 1 67 ? -15.028 -19.348 19.201 1.00 82.25 67 VAL A N 1
ATOM 498 C CA . VAL A 1 67 ? -15.272 -20.792 19.079 1.00 82.25 67 VAL A CA 1
ATOM 499 C C . VAL A 1 67 ? -15.217 -21.441 20.455 1.00 82.25 67 VAL A C 1
ATOM 501 O O . VAL A 1 67 ? -16.105 -22.210 20.811 1.00 82.25 67 VAL A O 1
ATOM 504 N N . ASN A 1 68 ? -14.205 -21.082 21.246 1.00 88.69 68 ASN A N 1
ATOM 505 C CA . ASN A 1 68 ? -13.985 -21.664 22.570 1.00 88.69 68 ASN A CA 1
ATOM 506 C C . ASN A 1 68 ? -14.566 -20.823 23.719 1.00 88.69 68 ASN A C 1
ATOM 508 O O . ASN A 1 68 ? -14.487 -21.235 24.873 1.00 88.69 68 ASN A O 1
ATOM 512 N N . ALA A 1 69 ? -15.148 -19.656 23.415 1.00 91.06 69 ALA A N 1
ATOM 513 C CA . ALA A 1 69 ? -15.651 -18.690 24.394 1.00 91.06 69 ALA A CA 1
ATOM 514 C C . ALA A 1 69 ? -14.593 -18.299 25.446 1.00 91.06 69 ALA A C 1
ATOM 516 O O . ALA A 1 69 ? -14.890 -18.187 26.636 1.00 91.06 69 ALA A O 1
ATOM 517 N N . ILE A 1 70 ? -13.352 -18.078 25.002 1.00 94.56 70 ILE A N 1
ATOM 518 C CA . ILE A 1 70 ? -12.231 -17.658 25.851 1.00 94.56 70 ILE A CA 1
ATOM 519 C C . ILE A 1 70 ? -11.800 -16.245 25.461 1.00 94.56 70 ILE A C 1
ATOM 521 O O . ILE A 1 70 ? -11.546 -15.961 24.293 1.00 94.56 70 ILE A O 1
ATOM 525 N N . ALA A 1 71 ? -11.697 -15.363 26.449 1.00 94.31 71 ALA A N 1
ATOM 526 C CA . ALA A 1 71 ? -11.053 -14.066 26.338 1.00 94.31 71 ALA A CA 1
ATOM 527 C C . ALA A 1 71 ? -9.585 -14.207 26.734 1.00 94.31 71 ALA A C 1
ATOM 529 O O . ALA A 1 71 ? -9.274 -14.709 27.814 1.00 94.31 71 ALA A O 1
ATOM 530 N N . ARG A 1 72 ? -8.691 -13.722 25.882 1.00 96.75 72 ARG A N 1
ATOM 531 C CA . ARG A 1 72 ? -7.282 -13.534 26.190 1.00 96.75 72 ARG A CA 1
ATOM 532 C C . ARG A 1 72 ? -7.058 -12.063 26.504 1.00 96.75 72 ARG A C 1
ATOM 534 O O . ARG A 1 72 ? -7.148 -11.232 25.607 1.00 96.75 72 ARG A O 1
ATOM 541 N N . ALA A 1 73 ? -6.796 -11.759 27.771 1.00 96.62 73 ALA A N 1
ATOM 542 C CA . ALA A 1 73 ? -6.571 -10.398 28.243 1.00 96.62 73 ALA A CA 1
ATOM 543 C C . ALA A 1 73 ? -5.080 -10.135 28.437 1.00 96.62 73 ALA A C 1
ATOM 545 O O . ALA A 1 73 ? -4.408 -10.867 29.172 1.00 96.62 73 ALA A O 1
ATOM 546 N N . ALA A 1 74 ? -4.589 -9.079 27.794 1.00 96.81 74 ALA A N 1
ATOM 547 C CA . ALA A 1 74 ? -3.248 -8.550 27.962 1.00 96.81 74 ALA A CA 1
ATOM 548 C C . ALA A 1 74 ? -3.321 -7.222 28.721 1.00 96.81 74 ALA A C 1
ATOM 550 O O . ALA A 1 74 ? -4.104 -6.339 28.375 1.00 96.81 74 ALA A O 1
ATOM 551 N N . VAL A 1 75 ? -2.493 -7.080 29.753 1.00 97.88 75 VAL A N 1
ATOM 552 C CA . VAL A 1 75 ? -2.302 -5.823 30.482 1.00 97.88 75 VAL A CA 1
ATOM 553 C C . VAL A 1 75 ? -0.820 -5.497 30.459 1.00 97.88 75 VAL A C 1
ATOM 555 O O . VAL A 1 75 ? -0.016 -6.325 30.878 1.00 97.88 75 VAL A O 1
ATOM 558 N N . VAL A 1 76 ? -0.455 -4.305 29.994 1.00 97.00 76 VAL A N 1
ATOM 559 C CA . VAL A 1 76 ? 0.933 -3.826 29.950 1.00 97.00 76 VAL A CA 1
ATOM 560 C C . VAL A 1 76 ? 1.019 -2.507 30.702 1.00 97.00 76 VAL A C 1
ATOM 562 O O . VAL A 1 76 ? 0.388 -1.529 30.313 1.00 97.00 76 VAL A O 1
ATOM 565 N N . VAL A 1 77 ? 1.802 -2.477 31.776 1.00 97.62 77 VAL A N 1
ATOM 566 C CA . VAL A 1 77 ? 2.070 -1.277 32.570 1.00 97.62 77 VAL A CA 1
ATOM 567 C C . VAL A 1 77 ? 3.327 -0.604 32.037 1.00 97.62 77 VAL A C 1
ATOM 569 O O . VAL A 1 77 ? 4.363 -1.252 31.903 1.00 97.62 77 VAL A O 1
ATOM 572 N N . MET A 1 78 ? 3.254 0.696 31.769 1.00 95.94 78 MET A N 1
ATOM 573 C CA . MET A 1 78 ? 4.367 1.510 31.278 1.00 95.94 78 MET A CA 1
ATOM 574 C C . MET A 1 78 ? 4.570 2.745 32.153 1.00 95.94 78 MET A C 1
ATOM 576 O O . MET A 1 78 ? 3.619 3.259 32.749 1.00 95.94 78 MET A O 1
ATOM 580 N N . HIS A 1 79 ? 5.804 3.236 32.210 1.00 94.31 79 HIS A N 1
ATOM 581 C CA . HIS A 1 79 ? 6.107 4.566 32.726 1.00 94.31 79 HIS A CA 1
ATOM 582 C C . HIS A 1 79 ? 5.651 5.629 31.726 1.00 94.31 79 HIS A C 1
ATOM 584 O O . HIS A 1 79 ? 5.934 5.529 30.541 1.00 94.31 79 HIS A O 1
ATOM 590 N N . LEU A 1 80 ? 4.921 6.647 32.186 1.00 85.62 80 LEU A N 1
ATOM 591 C CA . LEU A 1 80 ? 4.350 7.651 31.282 1.00 85.62 80 LEU A CA 1
ATOM 592 C C . LEU A 1 80 ? 5.414 8.588 30.679 1.00 85.62 80 LEU A C 1
ATOM 594 O O . LEU A 1 80 ? 5.224 9.089 29.579 1.00 85.62 80 LEU A O 1
ATOM 598 N N . GLU A 1 81 ? 6.515 8.830 31.394 1.00 87.88 81 GLU A N 1
ATOM 599 C CA . GLU A 1 81 ? 7.559 9.783 30.986 1.00 87.88 81 GLU A CA 1
ATOM 600 C C . GLU A 1 81 ? 8.365 9.302 29.772 1.00 87.88 81 GLU A C 1
ATOM 602 O O . GLU A 1 81 ? 8.623 10.079 28.856 1.00 87.88 81 GLU A O 1
ATOM 607 N N . ASP A 1 82 ? 8.746 8.026 29.758 1.00 86.00 82 ASP A N 1
ATOM 608 C CA . ASP A 1 82 ? 9.637 7.431 28.757 1.00 86.00 82 ASP A CA 1
ATOM 609 C C . ASP A 1 82 ? 9.007 6.250 28.000 1.00 86.00 82 ASP A C 1
ATOM 611 O O . ASP A 1 82 ? 9.645 5.670 27.121 1.00 86.00 82 ASP A O 1
ATOM 615 N N . LEU A 1 83 ? 7.757 5.897 28.326 1.00 83.62 83 LEU A N 1
ATOM 616 C CA . LEU A 1 83 ? 7.015 4.754 27.782 1.00 83.62 83 LEU A CA 1
ATOM 617 C C . LEU A 1 83 ? 7.700 3.398 28.027 1.00 83.62 83 LEU A C 1
ATOM 619 O O . LEU A 1 83 ? 7.371 2.407 27.371 1.00 83.62 83 LEU A O 1
ATOM 623 N N . ALA A 1 84 ? 8.628 3.316 28.986 1.00 87.06 84 ALA A N 1
ATOM 624 C CA . ALA A 1 84 ? 9.320 2.074 29.288 1.00 87.06 84 ALA A CA 1
ATOM 625 C C . ALA A 1 84 ? 8.359 1.053 29.934 1.00 87.06 84 ALA A C 1
ATOM 627 O O . ALA A 1 84 ? 7.657 1.390 30.898 1.00 87.06 84 ALA A O 1
ATOM 628 N N . PRO A 1 85 ? 8.320 -0.207 29.454 1.00 90.50 85 PRO A N 1
ATOM 629 C CA . PRO A 1 85 ? 7.489 -1.242 30.052 1.00 90.50 85 PRO A CA 1
ATOM 630 C C . PRO A 1 85 ? 7.997 -1.608 31.451 1.00 90.50 85 PRO A C 1
ATOM 632 O O . PRO A 1 85 ? 9.184 -1.846 31.666 1.00 90.50 85 PRO A O 1
ATOM 635 N N . VAL A 1 86 ? 7.068 -1.679 32.400 1.00 95.06 86 VAL A N 1
ATOM 636 C CA . VAL A 1 86 ? 7.304 -1.996 33.815 1.00 95.06 86 VAL A CA 1
ATOM 637 C C . VAL A 1 86 ? 7.006 -3.461 34.098 1.00 95.06 86 VAL A C 1
ATOM 639 O O . VAL A 1 86 ? 7.805 -4.169 34.703 1.00 95.06 86 VAL A O 1
ATOM 642 N N . GLU A 1 87 ? 5.813 -3.892 33.709 1.00 97.12 87 GLU A N 1
ATOM 643 C CA . GLU A 1 87 ? 5.256 -5.207 33.997 1.00 97.12 87 GLU A CA 1
ATOM 644 C C . GLU A 1 87 ? 4.174 -5.495 32.962 1.00 97.12 87 GLU A C 1
ATOM 646 O O . GLU A 1 87 ? 3.527 -4.578 32.456 1.00 97.12 87 GLU A O 1
ATOM 651 N N . TRP A 1 88 ? 3.953 -6.766 32.655 1.00 97.06 88 TRP A N 1
ATOM 652 C CA . TRP A 1 88 ? 2.824 -7.176 31.841 1.00 97.06 88 TRP A CA 1
ATOM 653 C C . TRP A 1 88 ? 2.254 -8.500 32.335 1.00 97.06 88 TRP A C 1
ATOM 655 O O . TRP A 1 88 ? 2.951 -9.326 32.924 1.00 97.06 88 TRP A O 1
ATOM 665 N N . VAL A 1 89 ? 0.968 -8.700 32.075 1.00 97.81 89 VAL A N 1
ATOM 666 C CA . VAL A 1 89 ? 0.220 -9.907 32.407 1.00 97.81 89 VAL A CA 1
ATOM 667 C C . VAL A 1 89 ? -0.544 -10.348 31.169 1.00 97.81 89 VAL A C 1
ATOM 669 O O . VAL A 1 89 ? -1.183 -9.538 30.503 1.00 97.81 89 VAL A O 1
ATOM 672 N N . LEU A 1 90 ? -0.515 -11.651 30.896 1.00 97.44 90 LEU A N 1
ATOM 673 C CA . LEU A 1 90 ? -1.359 -12.294 29.898 1.00 97.44 90 LEU A CA 1
ATOM 674 C C . LEU A 1 90 ? -2.139 -13.422 30.570 1.00 97.44 90 LEU A C 1
ATOM 676 O O . LEU A 1 90 ? -1.543 -14.279 31.230 1.00 97.44 90 LEU A O 1
ATOM 680 N N . ILE A 1 91 ? -3.461 -13.429 30.414 1.00 96.69 91 ILE A N 1
ATOM 681 C CA . ILE A 1 91 ? -4.315 -14.497 30.939 1.00 96.69 91 ILE A CA 1
ATOM 682 C C . ILE A 1 91 ? -5.343 -14.948 29.913 1.00 96.69 91 ILE A C 1
ATOM 684 O O . ILE A 1 91 ? -5.770 -14.166 29.068 1.00 96.69 91 ILE A O 1
ATOM 688 N N . ASP A 1 92 ? -5.802 -16.183 30.085 1.00 96.81 92 ASP A N 1
ATOM 689 C CA . ASP A 1 92 ? -7.023 -16.688 29.471 1.00 96.81 92 ASP A CA 1
ATOM 690 C C . ASP A 1 92 ? -8.138 -16.708 30.524 1.00 96.81 92 ASP A C 1
ATOM 692 O O . ASP A 1 92 ? -7.922 -17.123 31.668 1.00 96.81 92 ASP A O 1
ATOM 696 N N . HIS A 1 93 ? -9.327 -16.246 30.149 1.00 95.62 93 HIS A N 1
ATOM 697 C CA . HIS A 1 93 ? -10.495 -16.158 31.016 1.00 95.62 93 HIS A CA 1
ATOM 698 C C . HIS A 1 93 ? -11.762 -16.564 30.244 1.00 95.62 93 HIS A C 1
ATOM 700 O O . HIS A 1 93 ? -11.954 -16.108 29.118 1.00 95.62 93 HIS A O 1
ATOM 706 N N . PRO A 1 94 ? -12.658 -17.392 30.808 1.00 93.81 94 PRO A N 1
ATOM 707 C CA . PRO A 1 94 ? -13.903 -17.752 30.134 1.00 93.81 94 PRO A CA 1
ATOM 708 C C . PRO A 1 94 ? -14.812 -16.532 29.933 1.00 93.81 94 PRO A C 1
ATOM 710 O O . PRO A 1 94 ? -14.945 -15.686 30.820 1.00 93.81 94 PRO A O 1
ATOM 713 N N . VAL A 1 95 ? -15.460 -16.456 28.772 1.00 93.12 95 VAL A N 1
ATOM 714 C CA . VAL A 1 95 ? -16.469 -15.442 28.448 1.00 93.12 95 VAL A CA 1
ATOM 715 C C . VAL A 1 95 ? -17.846 -16.033 28.691 1.00 93.12 95 VAL A C 1
ATOM 717 O O . VAL A 1 95 ? -18.284 -16.931 27.978 1.00 93.12 95 VAL A O 1
ATOM 720 N N . THR A 1 96 ? -18.542 -15.509 29.694 1.00 90.81 96 THR A N 1
ATOM 721 C CA . THR A 1 96 ? -19.858 -16.013 30.107 1.00 90.81 96 THR A CA 1
ATOM 722 C C . THR A 1 96 ? -21.019 -15.173 29.576 1.00 90.81 96 THR A C 1
ATOM 724 O O . THR A 1 96 ? -22.131 -15.680 29.464 1.00 90.81 96 THR A O 1
ATOM 727 N N . PHE A 1 97 ? -20.775 -13.913 29.196 1.00 92.00 97 PHE A N 1
ATOM 728 C CA . PHE A 1 97 ? -21.807 -13.010 28.681 1.00 92.00 97 PHE A CA 1
ATOM 729 C C . PHE A 1 97 ? -21.879 -13.030 27.135 1.00 92.00 97 PHE A C 1
ATOM 731 O O . PHE A 1 97 ? -20.834 -13.004 26.462 1.00 92.00 97 PHE A O 1
ATOM 738 N N . PRO A 1 98 ? -23.088 -13.064 26.533 1.00 88.50 98 PRO A N 1
ATOM 739 C CA . PRO A 1 98 ? -23.258 -13.106 25.081 1.00 88.50 98 PRO A CA 1
ATOM 740 C C . PRO A 1 98 ? -22.805 -11.813 24.390 1.00 88.50 98 PRO A C 1
ATOM 742 O O . PRO A 1 98 ? -22.707 -10.748 24.998 1.00 88.50 98 PRO A O 1
ATOM 745 N N . TYR A 1 99 ? -22.553 -11.887 23.081 1.00 86.81 99 TYR A N 1
ATOM 746 C CA . TYR A 1 99 ? -22.273 -10.695 22.281 1.00 86.81 99 TYR A CA 1
ATOM 747 C C . TYR A 1 99 ? -23.549 -9.880 22.053 1.00 86.81 99 TYR A C 1
ATOM 749 O O . TYR A 1 99 ? -24.441 -10.305 21.322 1.00 86.81 99 TYR A O 1
ATOM 757 N N . VAL A 1 100 ? -23.611 -8.698 22.667 1.00 88.19 100 VAL A N 1
ATOM 758 C CA . VAL A 1 100 ? -24.689 -7.723 22.479 1.00 88.19 100 VAL A CA 1
ATOM 759 C C . VAL A 1 100 ? -24.065 -6.340 22.250 1.00 88.19 100 VAL A C 1
ATOM 761 O O . VAL A 1 100 ? -23.293 -5.882 23.101 1.00 88.19 100 VAL A O 1
ATOM 764 N N . PRO A 1 101 ? -24.372 -5.656 21.132 1.00 83.25 101 PRO A N 1
ATOM 765 C CA . PRO A 1 101 ? -23.871 -4.310 20.867 1.00 83.25 101 PRO A CA 1
ATOM 766 C C . PRO A 1 101 ? -24.144 -3.335 22.024 1.00 83.25 101 PRO A C 1
ATOM 768 O O . PRO A 1 101 ? -25.247 -3.277 22.570 1.00 83.25 101 PRO A O 1
ATOM 771 N N . GLY A 1 102 ? -23.121 -2.571 22.414 1.00 85.88 102 GLY A N 1
ATOM 772 C CA . GLY A 1 102 ? -23.176 -1.637 23.547 1.00 85.88 102 GLY A CA 1
ATOM 773 C C . GLY A 1 102 ? -23.019 -2.269 24.939 1.00 85.88 102 GLY A C 1
ATOM 774 O O . GLY A 1 102 ? -23.026 -1.545 25.929 1.00 85.88 102 GLY A O 1
ATOM 775 N N . LEU A 1 103 ? -22.847 -3.594 25.044 1.00 91.69 103 LEU A N 1
ATOM 776 C CA . LEU A 1 103 ? -22.614 -4.309 26.311 1.00 91.69 103 LEU A CA 1
ATOM 777 C C . LEU A 1 103 ? -21.244 -5.008 26.359 1.00 91.69 103 LEU A C 1
ATOM 779 O O . LEU A 1 103 ? -21.067 -5.988 27.080 1.00 91.69 103 LEU A O 1
ATOM 783 N N . LEU A 1 104 ? -20.256 -4.503 25.612 1.00 90.00 104 LEU A N 1
ATOM 784 C CA . LEU A 1 104 ? -18.911 -5.093 25.543 1.00 90.00 104 LEU A CA 1
ATOM 785 C C . LEU A 1 104 ? -18.251 -5.236 26.925 1.00 90.00 104 LEU A C 1
ATOM 787 O O . LEU A 1 104 ? -17.644 -6.264 27.215 1.00 90.00 104 LEU A O 1
ATOM 791 N N . GLY A 1 105 ? -18.468 -4.255 27.811 1.00 91.25 105 GLY A N 1
ATOM 792 C CA . GLY A 1 105 ? -17.958 -4.271 29.186 1.00 91.25 105 GLY A CA 1
ATOM 793 C C . GLY A 1 105 ? -18.300 -5.547 29.959 1.00 91.25 105 GLY A C 1
ATOM 794 O O . GLY A 1 105 ? -17.446 -6.094 30.647 1.00 91.25 105 GLY A O 1
ATOM 795 N N . PHE A 1 106 ? -19.492 -6.111 29.767 1.00 93.44 106 PHE A N 1
ATOM 796 C CA . PHE A 1 106 ? -19.913 -7.340 30.450 1.00 93.44 106 PHE A CA 1
ATOM 797 C C . PHE A 1 106 ? -19.162 -8.590 29.983 1.00 93.44 106 PHE A C 1
ATOM 799 O O . PHE A 1 106 ? -19.139 -9.597 30.688 1.00 93.44 106 PHE A O 1
ATOM 806 N N . ARG A 1 107 ? -18.538 -8.544 28.804 1.00 92.69 107 ARG A N 1
ATOM 807 C CA . ARG A 1 107 ? -17.740 -9.654 28.269 1.00 92.69 107 ARG A CA 1
ATOM 808 C C . ARG A 1 107 ? -16.275 -9.548 28.663 1.00 92.69 107 ARG A C 1
ATOM 810 O O . ARG A 1 107 ? -15.637 -10.567 28.899 1.00 92.69 107 ARG A O 1
ATOM 817 N N . GLU A 1 108 ? -15.760 -8.327 28.728 1.00 94.44 108 GLU A N 1
ATOM 818 C CA . GLU A 1 108 ? -14.321 -8.068 28.798 1.00 94.44 108 GLU A CA 1
ATOM 819 C C . GLU A 1 108 ? -13.839 -7.632 30.183 1.00 94.44 108 GLU A C 1
ATOM 821 O O . GLU A 1 108 ? -12.754 -8.034 30.604 1.00 94.44 108 GLU A O 1
ATOM 826 N N . VAL A 1 109 ? -14.655 -6.899 30.951 1.00 94.50 109 VAL A N 1
ATOM 827 C CA . VAL A 1 109 ? -14.289 -6.456 32.308 1.00 94.50 109 VAL A CA 1
ATOM 828 C C . VAL A 1 109 ? -13.886 -7.622 33.223 1.00 94.50 109 VAL A C 1
ATOM 830 O O . VAL A 1 109 ? -12.902 -7.455 33.941 1.00 94.50 109 VAL A O 1
ATOM 833 N N . PRO A 1 110 ? -14.536 -8.809 33.215 1.00 94.50 110 PRO A N 1
ATOM 834 C CA . PRO A 1 110 ? -14.081 -9.933 34.038 1.00 94.50 110 PRO A CA 1
ATOM 835 C C . PRO A 1 110 ? -12.644 -10.368 33.724 1.00 94.50 110 PRO A C 1
ATOM 837 O O . PRO A 1 110 ? -11.842 -10.554 34.640 1.00 94.50 110 PRO A O 1
ATOM 840 N N . ALA A 1 111 ? -12.299 -10.463 32.437 1.00 95.19 111 ALA A N 1
ATOM 841 C CA . ALA A 1 111 ? -10.961 -10.838 31.996 1.00 95.19 111 ALA A CA 1
ATOM 842 C C . ALA A 1 111 ? -9.936 -9.737 32.323 1.00 95.19 111 ALA A C 1
ATOM 844 O O . ALA A 1 111 ? -8.875 -10.034 32.872 1.00 95.19 111 ALA A O 1
ATOM 845 N N . ALA A 1 112 ? -10.278 -8.464 32.092 1.00 95.62 112 ALA A N 1
ATOM 846 C CA . ALA A 1 112 ? -9.441 -7.327 32.479 1.00 95.62 112 ALA A CA 1
ATOM 847 C C . ALA A 1 112 ? -9.159 -7.317 33.990 1.00 95.62 112 ALA A C 1
ATOM 849 O O . ALA A 1 112 ? -8.011 -7.207 34.410 1.00 95.62 112 ALA A O 1
ATOM 850 N N . MET A 1 113 ? -10.191 -7.494 34.822 1.00 95.06 113 MET A N 1
ATOM 851 C CA . MET A 1 113 ? -10.057 -7.518 36.282 1.00 95.06 113 MET A CA 1
ATOM 852 C C . MET A 1 113 ? -9.221 -8.700 36.771 1.00 95.06 113 MET A C 1
ATOM 854 O O . MET A 1 113 ? -8.418 -8.543 37.691 1.00 95.06 113 MET A O 1
ATOM 858 N N . ALA A 1 114 ? -9.378 -9.874 36.157 1.00 95.12 114 ALA A N 1
ATOM 859 C CA . ALA A 1 114 ? -8.562 -11.039 36.474 1.00 95.12 114 ALA A CA 1
ATOM 860 C C . ALA A 1 114 ? -7.085 -10.836 36.088 1.00 95.12 114 ALA A C 1
ATOM 862 O O . ALA A 1 114 ? -6.206 -11.333 36.794 1.00 95.12 114 ALA A O 1
ATOM 863 N N . ALA A 1 115 ? -6.800 -10.092 35.014 1.00 96.44 115 ALA A N 1
ATOM 864 C CA . ALA A 1 115 ? -5.438 -9.741 34.617 1.00 96.44 115 ALA A 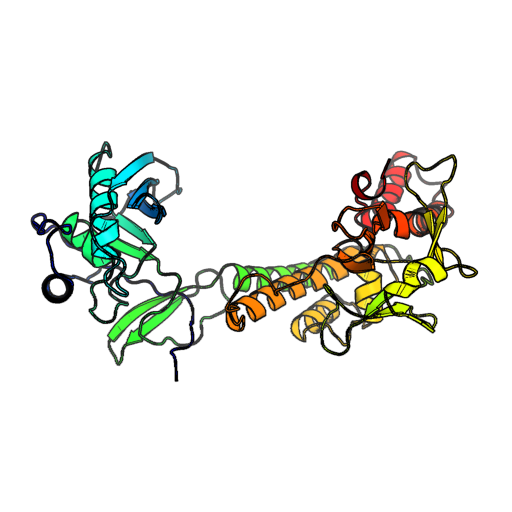CA 1
ATOM 865 C C . ALA A 1 115 ? -4.833 -8.680 35.551 1.00 96.44 115 ALA A C 1
ATOM 867 O O . ALA A 1 115 ? -3.737 -8.874 36.074 1.00 96.44 115 ALA A O 1
ATOM 868 N N . LEU A 1 116 ? -5.581 -7.609 35.845 1.00 96.19 116 LEU A N 1
ATOM 869 C CA . LEU A 1 116 ? -5.181 -6.551 36.780 1.00 96.19 116 LEU A CA 1
ATOM 870 C C . LEU A 1 116 ? -4.869 -7.102 38.177 1.00 96.19 116 LEU A C 1
ATOM 872 O O . LEU A 1 116 ? -3.915 -6.664 38.812 1.00 96.19 116 LEU A O 1
ATOM 876 N N . ALA A 1 117 ? -5.622 -8.103 38.641 1.00 95.31 117 ALA A N 1
ATOM 877 C CA . ALA A 1 117 ? -5.394 -8.751 39.933 1.00 95.31 117 ALA A CA 1
ATOM 878 C C . ALA A 1 117 ? -4.062 -9.520 40.029 1.00 95.31 117 ALA A C 1
ATOM 880 O O . ALA A 1 117 ? -3.669 -9.897 41.132 1.00 95.31 117 ALA A O 1
ATOM 881 N N . ARG A 1 118 ? -3.381 -9.782 38.903 1.00 97.12 118 ARG A N 1
ATOM 882 C CA . ARG A 1 118 ? -2.066 -10.443 38.877 1.00 97.12 118 ARG A CA 1
ATOM 883 C C . ARG A 1 118 ? -0.890 -9.474 38.829 1.00 97.12 118 ARG A C 1
ATOM 885 O O . ARG A 1 118 ? 0.238 -9.940 38.949 1.00 97.12 118 ARG A O 1
ATOM 892 N N . LEU A 1 119 ? -1.134 -8.177 38.648 1.00 96.31 119 LEU A N 1
ATOM 893 C CA . LEU A 1 119 ? -0.066 -7.184 38.685 1.00 96.31 119 LEU A CA 1
ATOM 894 C C . LEU A 1 119 ? 0.537 -7.105 40.086 1.00 96.31 119 LEU A C 1
ATOM 896 O O . LEU A 1 119 ? -0.173 -7.163 41.092 1.00 96.31 119 LEU A O 1
ATOM 900 N N . SER A 1 120 ? 1.851 -6.910 40.152 1.00 94.19 120 SER A N 1
ATOM 901 C CA . SER A 1 120 ? 2.566 -6.711 41.414 1.00 94.19 120 SER A CA 1
ATOM 902 C C . SER A 1 120 ? 2.145 -5.431 42.147 1.00 94.19 120 SER A C 1
ATOM 904 O O . SER A 1 120 ? 2.193 -5.367 43.378 1.00 94.19 120 SER A O 1
ATOM 906 N N . ARG A 1 121 ? 1.716 -4.413 41.390 1.00 89.19 121 ARG A N 1
ATOM 907 C CA . ARG A 1 121 ? 1.235 -3.118 41.881 1.00 89.19 121 ARG A CA 1
ATOM 908 C C . ARG A 1 121 ? 0.149 -2.542 40.966 1.00 89.19 121 ARG A C 1
ATOM 910 O O . ARG A 1 121 ? 0.223 -2.744 39.754 1.00 89.19 121 ARG A O 1
ATOM 917 N N . PRO A 1 122 ? -0.836 -1.806 41.509 1.00 91.00 122 PRO A N 1
ATOM 918 C CA . PRO A 1 122 ? -1.820 -1.126 40.680 1.00 91.00 122 PRO A CA 1
ATOM 919 C C . PRO A 1 122 ? -1.164 0.018 39.880 1.00 91.00 122 PRO A C 1
ATOM 921 O O . PRO A 1 122 ? -0.300 0.710 40.428 1.00 91.00 122 PRO A O 1
ATOM 924 N N . PRO A 1 123 ? -1.552 0.224 38.609 1.00 94.62 123 PRO A N 1
ATOM 925 C CA . PRO A 1 123 ? -1.173 1.407 37.834 1.00 94.62 123 PRO A CA 1
ATOM 926 C C . PRO A 1 123 ? -1.932 2.651 38.325 1.00 94.62 123 PRO A C 1
ATOM 928 O O . PRO A 1 123 ? -2.951 2.533 39.008 1.00 94.62 123 PRO A O 1
ATOM 931 N N . ASP A 1 124 ? -1.481 3.843 37.927 1.00 92.69 124 ASP A N 1
ATOM 932 C CA . ASP A 1 124 ? -2.179 5.096 38.256 1.00 92.69 124 ASP A CA 1
ATOM 933 C C . ASP A 1 124 ? -3.381 5.357 37.324 1.00 92.69 124 ASP A C 1
ATOM 935 O O . ASP A 1 124 ? -4.350 6.008 37.719 1.00 92.69 124 ASP A O 1
ATOM 939 N N . LEU A 1 125 ? -3.325 4.849 36.087 1.00 92.88 125 LEU A N 1
ATOM 940 C CA . LEU A 1 125 ? -4.335 5.051 35.045 1.00 92.88 125 LEU A CA 1
ATOM 941 C C . LEU A 1 125 ? -4.523 3.786 34.201 1.00 92.88 125 LEU A C 1
ATOM 943 O O . LEU A 1 125 ? -3.548 3.150 33.799 1.00 92.88 125 LEU A O 1
ATOM 947 N N . LEU A 1 126 ? -5.772 3.459 33.876 1.00 94.88 126 LEU A N 1
ATOM 948 C CA . LEU A 1 126 ? -6.121 2.409 32.919 1.00 94.88 126 LEU A CA 1
ATOM 949 C C . LEU A 1 126 ? -6.410 3.012 31.541 1.00 94.88 126 LEU A C 1
ATOM 951 O O . LEU A 1 126 ? -7.058 4.051 31.430 1.00 94.88 126 LEU A O 1
ATOM 955 N N . MET A 1 127 ? -5.986 2.336 30.483 1.00 93.25 127 MET A N 1
ATOM 956 C CA . MET A 1 127 ? -6.278 2.696 29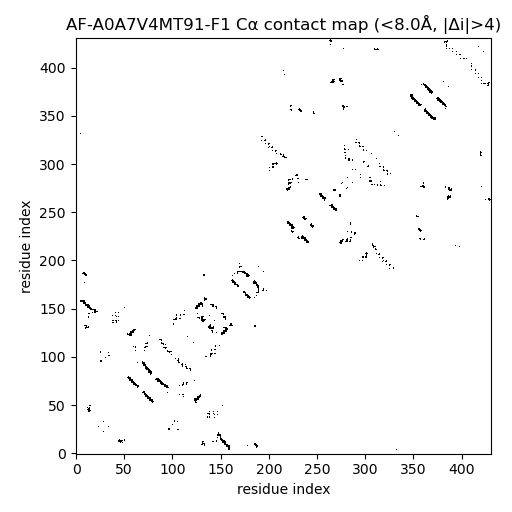.100 1.00 93.25 127 MET A CA 1
ATOM 957 C C . MET A 1 127 ? -6.743 1.445 28.352 1.00 93.25 127 MET A C 1
ATOM 959 O O . MET A 1 127 ? -6.040 0.440 28.356 1.00 93.25 127 MET A O 1
ATOM 963 N N . CYS A 1 128 ? -7.933 1.481 27.751 1.00 89.25 128 CYS A N 1
ATOM 964 C CA . CYS A 1 128 ? -8.606 0.279 27.234 1.00 89.25 128 CYS A CA 1
ATOM 965 C C . CYS A 1 128 ? -9.074 0.485 25.791 1.00 89.25 128 CYS A C 1
ATOM 967 O O . CYS A 1 128 ? -9.596 1.561 25.501 1.00 89.25 128 CYS A O 1
ATOM 969 N N . ASP A 1 129 ? -8.989 -0.540 24.936 1.00 86.56 129 ASP A N 1
ATOM 970 C CA . ASP A 1 129 ? -9.572 -0.526 23.578 1.00 86.56 129 ASP A CA 1
ATOM 971 C C . ASP A 1 129 ? -11.113 -0.588 23.627 1.00 86.56 129 ASP A C 1
ATOM 973 O O . ASP A 1 129 ? -11.743 -1.637 23.530 1.00 86.56 129 ASP A O 1
ATOM 977 N N . GLY A 1 130 ? -11.751 0.554 23.869 1.00 87.25 130 GLY A N 1
ATOM 978 C CA . GLY A 1 130 ? -13.200 0.670 23.926 1.00 87.25 130 GLY A CA 1
ATOM 979 C C . GLY A 1 130 ? -13.677 2.042 24.382 1.00 87.25 130 GLY A C 1
ATOM 980 O O . GLY A 1 130 ? -12.908 2.907 24.786 1.00 87.25 130 GLY A O 1
ATOM 981 N N . HIS A 1 131 ? -14.989 2.263 24.330 1.00 89.44 131 HIS A N 1
ATOM 982 C CA . HIS A 1 131 ? -15.570 3.566 24.657 1.00 89.44 131 HIS A CA 1
ATOM 983 C C . HIS A 1 131 ? -15.520 3.897 26.156 1.00 89.44 131 HIS A C 1
ATOM 985 O O . HIS A 1 131 ? -15.737 3.032 27.005 1.00 89.44 131 HIS A O 1
ATOM 991 N N . GLY A 1 132 ? -15.316 5.178 26.469 1.00 91.94 132 GLY A N 1
ATOM 992 C CA . GLY A 1 132 ? -15.639 5.782 27.765 1.00 91.94 132 GLY A CA 1
ATOM 993 C C . GLY A 1 132 ? -17.069 6.337 27.776 1.00 91.94 132 GLY A C 1
ATOM 994 O O . GLY A 1 132 ? -18.028 5.613 27.495 1.00 91.94 132 GLY A O 1
ATOM 995 N N . ILE A 1 133 ? -17.217 7.636 28.057 1.00 91.75 133 ILE A N 1
ATOM 996 C CA . ILE A 1 133 ? -18.525 8.315 28.041 1.00 91.75 133 ILE A CA 1
ATOM 997 C C . ILE A 1 133 ? -19.066 8.585 26.630 1.00 91.75 133 ILE A C 1
ATOM 999 O O . ILE A 1 133 ? -20.259 8.840 26.486 1.00 91.75 133 ILE A O 1
ATOM 1003 N N . ALA A 1 134 ? -18.244 8.428 25.584 1.00 90.19 134 ALA A N 1
ATOM 1004 C CA . ALA A 1 134 ? -18.655 8.409 24.175 1.00 90.19 134 ALA A CA 1
ATOM 1005 C C . ALA A 1 134 ? -19.454 7.139 23.808 1.00 90.19 134 ALA A C 1
ATOM 1007 O O . ALA A 1 134 ? -19.144 6.428 22.856 1.00 90.19 134 ALA A O 1
ATOM 1008 N N . HIS A 1 135 ? -20.469 6.824 24.601 1.00 91.94 135 HIS A N 1
ATOM 1009 C CA . HIS A 1 135 ? -21.347 5.670 24.491 1.00 91.94 135 HIS A CA 1
ATOM 1010 C C . HIS A 1 135 ? -22.800 6.162 24.618 1.00 91.94 135 HIS A C 1
ATOM 1012 O O . HIS A 1 135 ? -23.040 7.081 25.409 1.00 91.94 135 HIS A O 1
ATOM 1018 N N . PRO A 1 136 ? -23.796 5.558 23.932 1.00 89.50 136 PRO A N 1
ATOM 1019 C CA . PRO A 1 136 ? -25.204 5.968 24.039 1.00 89.50 136 PRO A CA 1
ATOM 1020 C C . PRO A 1 136 ? -25.716 6.086 25.482 1.00 89.50 136 PRO A C 1
ATOM 1022 O O . PRO A 1 136 ? -26.543 6.935 25.791 1.00 89.50 136 PRO A O 1
ATOM 1025 N N . ARG A 1 137 ? -25.173 5.257 26.381 1.00 92.38 137 ARG A N 1
ATOM 1026 C CA . ARG A 1 137 ? -25.512 5.234 27.815 1.00 92.38 137 ARG A CA 1
ATOM 1027 C C . ARG A 1 137 ? -24.488 5.939 28.708 1.00 92.38 137 ARG A C 1
ATOM 1029 O O . ARG A 1 137 ? -24.478 5.707 29.906 1.00 92.38 137 ARG A O 1
ATOM 1036 N N . ARG A 1 138 ? -23.551 6.709 28.139 1.00 91.88 138 ARG A N 1
ATOM 1037 C CA . ARG A 1 138 ? -22.409 7.352 28.832 1.00 91.88 138 ARG A CA 1
ATOM 1038 C C . ARG A 1 138 ? -21.581 6.418 29.735 1.00 91.88 138 ARG A C 1
ATOM 1040 O O . ARG A 1 138 ? -20.868 6.867 30.621 1.00 91.88 138 ARG A O 1
ATOM 1047 N N . CYS A 1 139 ? -21.678 5.111 29.515 1.00 92.50 139 CYS A N 1
ATOM 1048 C CA . CYS A 1 139 ? -20.990 4.083 30.282 1.00 92.50 139 CYS A CA 1
ATOM 1049 C C . CYS A 1 139 ? -20.522 2.985 29.319 1.00 92.50 139 CYS A C 1
ATOM 1051 O O . CYS A 1 139 ? -21.208 1.983 29.117 1.00 92.50 139 CYS A O 1
ATOM 1053 N N . GLY A 1 140 ? -19.403 3.236 28.637 1.00 92.50 140 GLY A N 1
ATOM 1054 C CA . GLY A 1 140 ? -18.718 2.241 27.814 1.00 92.50 140 GLY A CA 1
ATOM 1055 C C . GLY A 1 140 ? -17.759 1.358 28.626 1.00 92.50 140 GLY A C 1
ATOM 1056 O O . GLY A 1 140 ? -17.734 1.418 29.858 1.00 92.50 140 GLY A O 1
ATOM 1057 N N . LEU A 1 141 ? -16.958 0.545 27.925 1.00 92.56 141 LEU A N 1
ATOM 1058 C CA . LEU A 1 141 ? -15.980 -0.382 28.512 1.00 92.56 141 LEU A CA 1
ATOM 1059 C C . LEU A 1 141 ? -15.061 0.299 29.534 1.00 92.56 141 LEU A C 1
ATOM 1061 O O . LEU A 1 141 ? -14.928 -0.204 30.646 1.00 92.56 141 LEU A O 1
ATOM 1065 N N . ALA A 1 142 ? -14.466 1.443 29.189 1.00 93.31 142 ALA A N 1
ATOM 1066 C CA . ALA A 1 142 ? -13.504 2.111 30.063 1.00 93.31 142 ALA A CA 1
ATOM 1067 C C . ALA A 1 142 ? -14.162 2.660 31.336 1.00 93.31 142 ALA A C 1
ATOM 1069 O O . ALA A 1 142 ? -13.628 2.485 32.427 1.00 93.31 142 ALA A O 1
ATOM 1070 N N . CYS A 1 143 ? -15.360 3.247 31.226 1.00 92.69 143 CYS A N 1
ATOM 1071 C CA . CYS A 1 143 ? -16.128 3.684 32.396 1.00 92.69 143 CYS A CA 1
ATOM 1072 C C . CYS A 1 143 ? -16.468 2.503 33.309 1.00 92.69 143 CYS A C 1
ATOM 1074 O O . CYS A 1 143 ? -16.300 2.582 34.523 1.00 92.69 143 CYS A O 1
ATOM 1076 N N . HIS A 1 144 ? -16.944 1.405 32.718 1.00 93.19 144 HIS A N 1
ATOM 1077 C CA . HIS A 1 144 ? -17.311 0.200 33.451 1.00 93.19 144 HIS A CA 1
ATOM 1078 C C . HIS A 1 144 ? -16.094 -0.392 34.167 1.00 93.19 144 HIS A C 1
ATOM 1080 O O . HIS A 1 144 ? -16.150 -0.623 35.375 1.00 93.19 144 HIS A O 1
ATOM 1086 N N . LEU A 1 145 ? -14.978 -0.567 33.458 1.00 93.38 145 LEU A N 1
ATOM 1087 C CA . LEU A 1 145 ? -13.748 -1.095 34.034 1.00 93.38 145 LEU A CA 1
ATOM 1088 C C . LEU A 1 145 ? -13.201 -0.184 35.133 1.00 93.38 145 LEU A C 1
ATOM 1090 O O . LEU A 1 145 ? -12.917 -0.677 36.218 1.00 93.38 145 LEU A O 1
ATOM 1094 N N . GLY A 1 146 ? -13.111 1.127 34.895 1.00 91.50 146 GLY A N 1
ATOM 1095 C CA . GLY A 1 146 ? -12.616 2.088 35.883 1.00 91.50 146 GLY A CA 1
ATOM 1096 C C . GLY A 1 146 ? -13.438 2.083 37.174 1.00 91.50 146 GLY A C 1
ATOM 1097 O O . GLY A 1 146 ? -12.880 2.028 38.268 1.00 91.50 146 GLY A O 1
ATOM 1098 N N . LEU A 1 147 ? -14.772 2.025 37.068 1.00 90.44 147 LEU A N 1
ATOM 1099 C CA . LEU A 1 147 ? -15.665 1.934 38.230 1.00 90.44 147 LEU A CA 1
ATOM 1100 C C . LEU A 1 147 ? -15.507 0.621 39.012 1.00 90.44 147 LEU A C 1
ATOM 1102 O O . LEU A 1 147 ? -15.578 0.629 40.242 1.00 90.44 147 LEU A O 1
ATOM 1106 N N . VAL A 1 148 ? -15.301 -0.503 38.319 1.00 91.00 148 VAL A N 1
ATOM 1107 C CA . VAL A 1 148 ? -15.119 -1.825 38.947 1.00 91.00 148 VAL A CA 1
ATOM 1108 C C . VAL A 1 148 ? -13.714 -1.986 39.533 1.00 91.00 148 VAL A C 1
ATOM 1110 O O . VAL A 1 148 ? -13.554 -2.613 40.581 1.00 91.00 148 VAL A O 1
ATOM 1113 N N . ALA A 1 149 ? -12.702 -1.404 38.891 1.00 90.50 149 ALA A N 1
ATOM 1114 C CA . ALA A 1 149 ? -11.326 -1.376 39.373 1.00 90.50 149 ALA A CA 1
ATOM 1115 C C . ALA A 1 149 ? -11.119 -0.353 40.502 1.00 90.50 149 ALA A C 1
ATOM 1117 O O . ALA A 1 149 ? -10.195 -0.511 41.297 1.00 90.50 149 ALA A O 1
ATOM 1118 N N . GLY A 1 150 ? -11.977 0.670 40.590 1.00 88.00 150 GLY A N 1
ATOM 1119 C CA . GLY A 1 150 ? -11.767 1.821 41.469 1.00 88.00 150 GLY A CA 1
ATOM 1120 C C . GLY A 1 150 ? -10.582 2.679 41.018 1.00 88.00 150 GLY A C 1
ATOM 1121 O O . GLY A 1 150 ? -9.846 3.183 41.862 1.00 88.00 150 GLY A O 1
ATOM 1122 N N . MET A 1 151 ? -10.364 2.783 39.703 1.00 88.31 151 MET A N 1
ATOM 1123 C CA . MET A 1 151 ? -9.212 3.452 39.090 1.00 88.31 151 MET A CA 1
ATOM 1124 C C . MET A 1 151 ? -9.656 4.396 37.965 1.00 88.31 151 MET A C 1
ATOM 1126 O O . MET A 1 151 ? -10.621 4.085 37.257 1.00 88.31 151 MET A O 1
ATOM 1130 N N . PRO A 1 152 ? -8.937 5.508 37.731 1.00 89.19 152 PRO A N 1
ATOM 1131 C CA . PRO A 1 152 ? -9.112 6.315 36.530 1.00 89.19 152 PRO A CA 1
ATOM 1132 C C . PRO A 1 152 ? -8.956 5.467 35.262 1.00 89.19 152 PRO A C 1
ATOM 1134 O O . PRO A 1 152 ? -8.050 4.634 35.181 1.00 89.19 152 PRO A O 1
ATOM 1137 N N . ALA A 1 153 ? -9.820 5.684 34.268 1.00 91.31 153 ALA A N 1
ATOM 1138 C CA . ALA A 1 153 ? -9.788 4.935 33.018 1.00 91.31 153 ALA A CA 1
ATOM 1139 C C . ALA A 1 153 ? -10.064 5.818 31.791 1.00 91.31 153 ALA A C 1
ATOM 1141 O O . ALA A 1 153 ? -10.989 6.633 31.771 1.00 91.31 153 ALA A O 1
ATOM 1142 N N . ILE A 1 154 ? -9.282 5.615 30.733 1.00 89.44 154 ILE A N 1
ATOM 1143 C CA . ILE A 1 154 ? -9.478 6.222 29.415 1.00 89.44 154 ILE A CA 1
ATOM 1144 C C . ILE A 1 154 ? -9.904 5.142 28.428 1.00 89.44 154 ILE A C 1
ATOM 1146 O O . ILE A 1 154 ? -9.308 4.066 28.352 1.00 89.44 154 ILE A O 1
ATOM 1150 N N . GLY A 1 155 ? -10.947 5.456 27.665 1.00 89.31 155 GLY A N 1
ATOM 1151 C CA . GLY A 1 155 ? -11.378 4.647 26.537 1.00 89.31 155 GLY A CA 1
ATOM 1152 C C . GLY A 1 155 ? -10.726 5.092 25.235 1.00 89.31 155 GLY A C 1
ATOM 1153 O O . GLY A 1 155 ? -10.791 6.272 24.889 1.00 89.31 155 GLY A O 1
ATOM 1154 N N . VAL A 1 156 ? -10.136 4.129 24.536 1.00 86.00 156 VAL A N 1
ATOM 1155 C CA . VAL A 1 156 ? -9.514 4.227 23.217 1.00 86.00 156 VAL A CA 1
ATOM 1156 C C . VAL A 1 156 ? -10.426 3.542 22.215 1.00 86.00 156 VAL A C 1
ATOM 1158 O O . VAL A 1 156 ? -10.358 2.334 22.045 1.00 86.00 156 VAL A O 1
ATOM 1161 N N . ALA A 1 157 ? -11.344 4.271 21.591 1.00 81.38 157 ALA A N 1
ATOM 1162 C CA . ALA A 1 157 ? -12.278 3.660 20.650 1.00 81.38 157 ALA A CA 1
ATOM 1163 C C . ALA A 1 157 ? -11.861 3.906 19.198 1.00 81.38 157 ALA A C 1
ATOM 1165 O O . ALA A 1 157 ? -11.546 5.035 18.828 1.00 81.38 157 ALA A O 1
ATOM 1166 N N . LYS A 1 158 ? -11.943 2.862 18.366 1.00 71.94 158 LYS A N 1
ATOM 1167 C CA . LYS A 1 158 ? -11.656 2.916 16.919 1.00 71.94 158 LYS A CA 1
ATOM 1168 C C . LYS A 1 158 ? -12.823 3.505 16.118 1.00 71.94 158 LYS A C 1
ATOM 1170 O O . LYS A 1 158 ? -12.641 4.368 15.268 1.00 71.94 158 LYS A O 1
ATOM 1175 N N . SER A 1 159 ? -14.050 3.110 16.451 1.00 72.44 159 SER A N 1
ATOM 1176 C CA . SER A 1 159 ? -15.278 3.580 15.795 1.00 72.44 159 SER A CA 1
ATOM 1177 C C . SER A 1 159 ? -16.029 4.594 16.649 1.00 72.44 159 SER A C 1
ATOM 1179 O O . SER A 1 159 ? -15.995 4.496 17.871 1.00 72.44 159 SER A O 1
ATOM 1181 N N . ARG A 1 160 ? -16.798 5.504 16.046 1.00 77.31 160 ARG A N 1
ATOM 1182 C CA . ARG A 1 160 ? -17.747 6.361 16.772 1.00 77.31 160 ARG A CA 1
ATOM 1183 C C . ARG A 1 160 ? -19.108 5.683 16.943 1.00 77.31 160 ARG A C 1
ATOM 1185 O O . ARG A 1 160 ? -19.722 5.273 15.965 1.00 77.31 160 ARG A O 1
ATOM 1192 N N . LEU A 1 161 ? -19.621 5.630 18.176 1.00 82.75 161 LEU A N 1
ATOM 1193 C CA . LEU A 1 161 ? -21.003 5.197 18.442 1.00 82.75 161 LEU A CA 1
ATOM 1194 C C . LEU A 1 161 ? -22.003 6.355 18.413 1.00 82.75 161 LEU A C 1
ATOM 1196 O O . LEU A 1 161 ? -23.132 6.176 17.964 1.00 82.75 161 LEU A O 1
ATOM 1200 N N . ILE A 1 162 ? -21.604 7.515 18.939 1.00 86.25 162 ILE A N 1
ATOM 1201 C CA . ILE A 1 162 ? -22.436 8.716 19.072 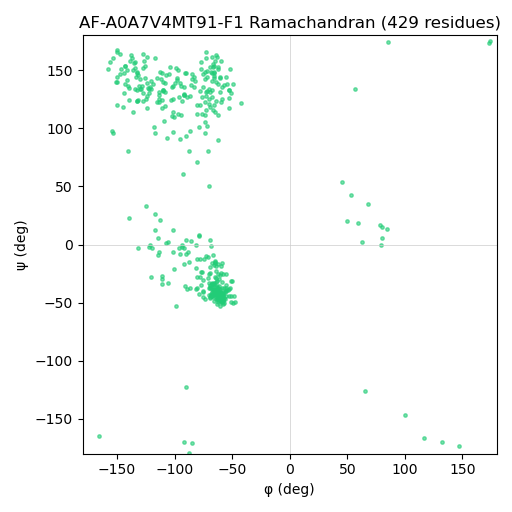1.00 86.25 162 ILE A CA 1
ATOM 1202 C C . ILE A 1 162 ? -21.583 9.982 18.986 1.00 86.25 162 ILE A C 1
ATOM 1204 O O . ILE A 1 162 ? -20.364 9.932 19.149 1.00 86.25 162 ILE A O 1
ATOM 1208 N N . GLY A 1 163 ? -22.259 11.111 18.801 1.00 87.62 163 GLY A N 1
ATOM 1209 C CA . GLY A 1 163 ? -21.671 12.440 18.770 1.00 87.62 163 GLY A CA 1
ATOM 1210 C C . GLY A 1 163 ? -21.122 12.852 17.411 1.00 87.62 163 GLY A C 1
ATOM 1211 O O . GLY A 1 163 ? -21.106 12.074 16.462 1.00 87.62 163 GLY A O 1
ATOM 1212 N N . ASN A 1 164 ? -20.687 14.103 17.331 1.00 83.00 164 ASN A N 1
ATOM 1213 C CA . ASN A 1 164 ? -20.110 14.735 16.153 1.00 83.00 164 ASN A CA 1
ATOM 1214 C C . ASN A 1 164 ? -18.979 15.672 16.584 1.00 83.00 164 ASN A C 1
ATOM 1216 O O . ASN A 1 164 ? -18.982 16.197 17.694 1.00 83.00 164 ASN A O 1
ATOM 1220 N N . ASN A 1 165 ? -18.017 15.903 15.706 1.00 81.19 165 ASN A N 1
ATOM 1221 C CA . ASN A 1 165 ? -16.907 16.821 15.934 1.00 81.19 165 ASN A CA 1
ATOM 1222 C C . ASN A 1 165 ? -16.716 17.694 14.690 1.00 81.19 165 ASN A C 1
ATOM 1224 O O . ASN A 1 165 ? -17.095 17.299 13.587 1.00 81.19 165 ASN A O 1
ATOM 1228 N N . ALA A 1 166 ? -16.109 18.867 14.863 1.00 81.88 166 ALA A N 1
ATOM 1229 C CA . ALA A 1 166 ? -15.593 19.632 13.731 1.00 81.88 166 ALA A CA 1
ATOM 1230 C C . ALA A 1 166 ? -14.445 18.861 13.045 1.00 81.88 166 ALA A C 1
ATOM 1232 O O . ALA A 1 166 ? -13.833 18.003 13.691 1.00 81.88 166 ALA A O 1
ATOM 1233 N N . PRO A 1 167 ? -14.135 19.144 11.767 1.00 72.00 167 PRO A N 1
ATOM 1234 C CA . PRO A 1 167 ? -12.968 18.574 11.095 1.00 72.00 167 PRO A CA 1
ATOM 1235 C C . PRO A 1 167 ? -11.693 18.724 11.936 1.00 72.00 167 PRO A C 1
ATOM 1237 O O . PRO A 1 167 ? -11.491 19.756 12.577 1.00 72.00 167 PRO A O 1
ATOM 1240 N N . LEU A 1 168 ? -10.866 17.675 11.968 1.00 67.00 168 LEU A N 1
ATOM 1241 C CA . LEU A 1 168 ? -9.544 17.736 12.588 1.00 67.00 168 LEU A CA 1
ATOM 1242 C C . LEU A 1 168 ? -8.602 18.581 11.732 1.00 67.00 168 LEU A C 1
ATOM 1244 O O . LEU A 1 168 ? -8.709 18.563 10.510 1.00 67.00 168 LEU A O 1
ATOM 1248 N N . ASP A 1 169 ? -7.656 19.247 12.387 1.00 62.50 169 ASP A N 1
ATOM 1249 C CA . ASP A 1 169 ? -6.497 19.811 11.701 1.00 62.50 169 ASP A CA 1
ATOM 1250 C C . ASP A 1 169 ? -5.491 18.693 11.379 1.00 62.50 169 ASP A C 1
ATOM 1252 O O . ASP A 1 169 ? -5.368 17.725 12.130 1.00 62.50 169 ASP A O 1
ATOM 1256 N N . ASP A 1 170 ? -4.719 18.860 10.308 1.00 56.50 170 ASP A N 1
ATOM 1257 C CA . ASP A 1 170 ? -3.777 17.848 9.796 1.00 56.50 170 ASP A CA 1
ATOM 1258 C C . ASP A 1 170 ? -2.444 17.778 10.581 1.00 56.50 170 ASP A C 1
ATOM 1260 O O . ASP A 1 170 ? -1.487 17.111 10.193 1.00 56.50 170 ASP A O 1
ATOM 1264 N N . GLN A 1 171 ? -2.333 18.480 11.712 1.00 50.94 171 GLN A N 1
ATOM 1265 C CA . GLN A 1 171 ? -1.094 18.513 12.494 1.00 50.94 171 GLN A CA 1
ATOM 1266 C C . GLN A 1 171 ? -0.963 17.285 13.412 1.00 50.94 171 GLN A C 1
ATOM 1268 O O . GLN A 1 171 ? -1.939 16.895 14.059 1.00 50.94 171 GLN A O 1
ATOM 1273 N N . PRO A 1 172 ? 0.244 16.704 13.575 1.00 49.38 172 PRO A N 1
ATOM 1274 C CA . PRO A 1 172 ? 0.486 15.665 14.572 1.00 49.38 172 PRO A CA 1
ATOM 1275 C C . PRO A 1 172 ? 0.028 16.107 15.967 1.00 49.38 172 PRO A C 1
ATOM 1277 O O . PRO A 1 172 ? 0.423 17.161 16.465 1.00 49.38 172 PRO A O 1
ATOM 1280 N N . GLY A 1 173 ? -0.813 15.293 16.604 1.00 55.78 173 GLY A N 1
ATOM 1281 C CA . GLY A 1 173 ? -1.385 15.609 17.915 1.00 55.78 173 GLY A CA 1
ATOM 1282 C C . GLY A 1 173 ? -2.572 16.578 17.888 1.00 55.78 173 GLY A C 1
ATOM 1283 O O . GLY A 1 173 ? -3.062 16.946 18.958 1.00 55.78 173 GLY A O 1
ATOM 1284 N N . ALA A 1 174 ? -3.067 16.974 16.710 1.00 63.00 174 ALA A N 1
ATOM 1285 C CA . ALA A 1 174 ? -4.319 17.709 16.602 1.00 63.00 174 ALA A CA 1
ATOM 1286 C C . ALA A 1 174 ? -5.485 16.881 17.152 1.00 63.00 174 ALA A C 1
ATOM 1288 O O . ALA A 1 174 ? -5.550 15.654 17.006 1.00 63.00 174 ALA A O 1
ATOM 1289 N N . TRP A 1 175 ? -6.417 17.578 17.796 1.00 74.81 175 TRP A N 1
ATOM 1290 C CA . TRP A 1 175 ? -7.603 16.969 18.369 1.00 74.81 175 TRP A CA 1
ATOM 1291 C C . TRP A 1 175 ? -8.801 17.910 18.301 1.00 74.81 175 TRP A C 1
ATOM 1293 O O . TRP A 1 175 ? -8.650 19.128 18.349 1.00 74.81 175 TRP A O 1
ATOM 1303 N N . GLN A 1 176 ? -10.003 17.342 18.219 1.00 79.38 176 GLN A N 1
ATOM 1304 C CA . GLN A 1 176 ? -11.262 18.095 18.234 1.00 79.38 176 GLN A CA 1
ATOM 1305 C C . GLN A 1 176 ? -12.206 17.530 19.291 1.00 79.38 176 GLN A C 1
ATOM 1307 O O . GLN A 1 176 ? -12.330 16.310 19.377 1.00 79.38 176 GLN A O 1
ATOM 1312 N N . PRO A 1 177 ? -12.895 18.353 20.095 1.00 82.31 177 PRO A N 1
ATOM 1313 C CA . PRO A 1 177 ? -13.927 17.854 20.994 1.00 82.31 177 PRO A CA 1
ATOM 1314 C C . PRO A 1 177 ? -15.036 17.128 20.214 1.00 82.31 177 PRO A C 1
ATOM 1316 O O . PRO A 1 177 ? -15.505 17.594 19.176 1.00 82.31 177 PRO A O 1
ATOM 1319 N N . LEU A 1 178 ? -15.442 15.968 20.726 1.00 85.88 178 LEU A N 1
ATOM 1320 C CA . LEU A 1 178 ? -16.597 15.209 20.261 1.00 85.88 178 LEU A CA 1
ATOM 1321 C C . LEU A 1 178 ? -17.805 15.597 21.115 1.00 85.88 178 LEU A C 1
ATOM 1323 O O . LEU A 1 178 ? -17.772 15.425 22.334 1.00 85.88 178 LEU A O 1
ATOM 1327 N N . TYR A 1 179 ? -18.870 16.061 20.472 1.00 89.06 179 TYR A N 1
ATOM 1328 C CA . TYR A 1 179 ? -20.092 16.545 21.104 1.00 89.06 179 TYR A CA 1
ATOM 1329 C C . TYR A 1 179 ? -21.280 15.618 20.872 1.00 89.06 179 TYR A C 1
ATOM 1331 O O . TYR A 1 179 ? -21.495 15.170 19.751 1.00 89.06 179 TYR A O 1
ATOM 1339 N N . ASP A 1 180 ? -22.111 15.407 21.888 1.00 90.88 180 ASP A N 1
ATOM 1340 C CA . ASP A 1 180 ? -23.475 14.890 21.741 1.00 90.88 180 ASP A CA 1
ATOM 1341 C C . ASP A 1 180 ? -24.456 15.956 22.247 1.00 90.88 180 ASP A C 1
ATOM 1343 O O . ASP A 1 180 ? -24.596 16.175 23.451 1.00 90.88 180 ASP A O 1
ATOM 1347 N N . GLY A 1 181 ? -25.065 16.695 21.315 1.00 90.56 181 GLY A N 1
ATOM 1348 C CA . GLY A 1 181 ? -25.711 17.971 21.628 1.00 90.56 181 GLY A CA 1
ATOM 1349 C C . GLY A 1 181 ? -24.677 19.007 22.078 1.00 90.56 181 GLY A C 1
ATOM 1350 O O . GLY A 1 181 ? -23.689 19.226 21.384 1.00 90.56 181 GLY A O 1
ATOM 1351 N N . ASP A 1 182 ? -24.891 19.609 23.248 1.00 88.94 182 ASP A N 1
ATOM 1352 C CA . ASP A 1 182 ? -23.968 20.588 23.844 1.00 88.94 182 ASP A CA 1
ATOM 1353 C C . ASP A 1 182 ? -22.926 19.942 24.785 1.00 88.94 182 ASP A C 1
ATOM 1355 O O . ASP A 1 182 ? -22.058 20.624 25.332 1.00 88.94 182 ASP A O 1
ATOM 1359 N N . GLU A 1 183 ? -23.002 18.625 25.006 1.00 88.25 183 GLU A N 1
ATOM 1360 C CA . GLU A 1 183 ? -22.127 17.895 25.929 1.00 88.25 183 GLU A CA 1
ATOM 1361 C C . GLU A 1 183 ? -20.861 17.405 25.215 1.00 88.25 183 GLU A C 1
ATOM 1363 O O . GLU A 1 183 ? -20.948 16.687 24.220 1.00 88.25 183 GLU A O 1
ATOM 1368 N N . VAL A 1 184 ? -19.677 17.726 25.751 1.00 86.12 184 VAL A N 1
ATOM 1369 C CA . VAL A 1 184 ? -18.411 17.134 25.290 1.00 86.12 184 VAL A CA 1
ATOM 1370 C C . VAL A 1 184 ? -18.300 15.714 25.845 1.00 86.12 184 VAL A C 1
ATOM 1372 O O . VAL A 1 184 ? -18.142 15.516 27.048 1.00 86.12 184 VAL A O 1
ATOM 1375 N N . ILE A 1 185 ? -18.367 14.731 24.952 1.00 88.31 185 ILE A N 1
ATOM 1376 C CA . ILE A 1 185 ? -18.348 13.293 25.257 1.00 88.31 185 ILE A CA 1
ATOM 1377 C C . ILE A 1 185 ? -17.097 12.575 24.743 1.00 88.31 185 ILE A C 1
ATOM 1379 O O . ILE A 1 185 ? -16.877 11.412 25.074 1.00 88.31 185 ILE A O 1
ATOM 1383 N N . GLY A 1 186 ? -16.247 13.264 23.985 1.00 84.88 186 GLY A N 1
ATOM 1384 C CA . GLY A 1 186 ? -14.887 12.816 23.713 1.00 84.88 186 GLY A CA 1
ATOM 1385 C C . GLY A 1 186 ? -13.989 13.904 23.132 1.00 84.88 186 GLY A C 1
ATOM 1386 O O . GLY A 1 186 ? -14.318 15.087 23.131 1.00 84.88 186 GLY A O 1
ATOM 1387 N N . ARG A 1 187 ? -12.859 13.475 22.590 1.00 79.88 187 ARG A N 1
ATOM 1388 C CA . ARG A 1 187 ? -11.930 14.202 21.733 1.00 79.88 187 ARG A CA 1
ATOM 1389 C C . ARG A 1 187 ? -11.581 13.273 20.592 1.00 79.88 187 ARG A C 1
ATOM 1391 O O . ARG A 1 187 ? -11.284 12.133 20.863 1.00 79.88 187 ARG A O 1
ATOM 1398 N N . ARG A 1 188 ? -11.584 13.693 19.349 1.00 74.44 188 ARG A N 1
ATOM 1399 C CA . ARG A 1 188 ? -11.046 12.922 18.227 1.00 74.44 188 ARG A CA 1
ATOM 1400 C C . ARG A 1 188 ? -9.575 13.294 18.026 1.00 74.44 188 ARG A C 1
ATOM 1402 O O . ARG A 1 188 ? -9.252 14.443 18.299 1.00 74.44 188 ARG A O 1
ATOM 1409 N N . ILE A 1 189 ? -8.711 12.378 17.576 1.00 65.25 189 ILE A N 1
ATOM 1410 C CA . ILE A 1 189 ? -7.299 12.663 17.221 1.00 65.25 189 ILE A CA 1
ATOM 1411 C C . ILE A 1 189 ? -6.972 12.156 15.811 1.00 65.25 189 ILE A C 1
ATOM 1413 O O . ILE A 1 189 ? -7.731 11.359 15.261 1.00 65.25 189 ILE A O 1
ATOM 1417 N N . VAL A 1 190 ? -5.861 12.627 15.239 1.00 60.88 190 VAL A N 1
ATOM 1418 C CA . VAL A 1 190 ? -5.388 12.264 13.889 1.00 60.88 190 VAL A CA 1
ATOM 1419 C C . VAL A 1 190 ? -5.058 10.769 13.761 1.00 60.88 190 VAL A C 1
ATOM 1421 O O . VAL A 1 190 ? -4.449 10.173 14.645 1.00 60.88 190 VAL A O 1
ATOM 1424 N N . GLU A 1 191 ? -5.457 10.193 12.626 1.00 68.69 191 GLU A N 1
ATOM 1425 C CA . GLU A 1 191 ? -5.260 8.801 12.203 1.00 68.69 191 GLU A CA 1
ATOM 1426 C C . GLU A 1 191 ? -3.893 8.627 11.509 1.00 68.69 191 GLU A C 1
ATOM 1428 O O . GLU A 1 191 ? -3.506 9.462 10.688 1.00 68.69 191 GLU A O 1
ATOM 1433 N N . GLU A 1 192 ? -3.156 7.549 11.805 1.00 72.75 192 GLU A N 1
ATOM 1434 C CA . GLU A 1 192 ? -1.772 7.336 11.333 1.00 72.75 192 GLU A CA 1
ATOM 1435 C C . GLU A 1 192 ? -1.618 7.407 9.804 1.00 72.75 192 GLU A C 1
ATOM 1437 O O . GLU A 1 192 ? -0.615 7.924 9.316 1.00 72.75 192 GLU A O 1
ATOM 1442 N N . LEU A 1 193 ? -2.616 6.950 9.037 1.00 75.69 193 LEU A N 1
ATOM 1443 C CA . LEU A 1 193 ? -2.594 7.018 7.571 1.00 75.69 193 LEU A CA 1
ATOM 1444 C C . LEU A 1 193 ? -2.728 8.448 7.036 1.00 75.69 193 LEU A C 1
ATOM 1446 O O . LEU A 1 193 ? -2.118 8.773 6.020 1.00 75.69 193 LEU A O 1
ATOM 1450 N N . LYS A 1 194 ? -3.471 9.322 7.725 1.00 80.38 194 LYS A N 1
ATOM 1451 C CA . LYS A 1 194 ? -3.593 10.740 7.345 1.00 80.38 194 LYS A CA 1
ATOM 1452 C C . LYS A 1 194 ? -2.278 11.463 7.579 1.00 80.38 194 LYS A C 1
ATOM 1454 O O . LYS A 1 194 ? -1.765 12.102 6.669 1.00 80.38 194 LYS A O 1
ATOM 1459 N N . TRP A 1 195 ? -1.667 11.231 8.740 1.00 84.25 195 TRP A N 1
ATOM 1460 C CA . TRP A 1 195 ? -0.311 11.703 8.998 1.00 84.25 195 TRP A CA 1
ATOM 1461 C C . TRP A 1 195 ? 0.692 11.173 7.962 1.00 84.25 195 TRP A C 1
ATOM 1463 O O . TRP A 1 195 ? 1.496 11.940 7.433 1.00 84.25 195 TRP A O 1
ATOM 1473 N N . ALA A 1 196 ? 0.642 9.874 7.642 1.00 87.81 196 ALA A N 1
ATOM 1474 C CA . ALA A 1 196 ? 1.546 9.264 6.672 1.00 87.81 196 ALA A CA 1
ATOM 1475 C C . ALA A 1 196 ? 1.377 9.873 5.274 1.00 87.81 196 ALA A C 1
ATOM 1477 O O . ALA A 1 196 ? 2.371 10.069 4.579 1.00 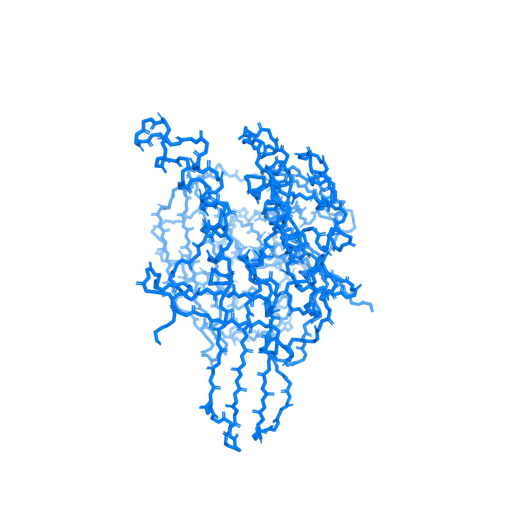87.81 196 ALA A O 1
ATOM 1478 N N . ARG A 1 197 ? 0.144 10.206 4.871 1.00 92.56 197 ARG A N 1
ATOM 1479 C CA . ARG A 1 197 ? -0.152 10.892 3.607 1.00 92.56 197 ARG A CA 1
ATOM 1480 C C . ARG A 1 197 ? 0.545 12.249 3.546 1.00 92.56 197 ARG A C 1
ATOM 1482 O O . ARG A 1 197 ? 1.256 12.522 2.582 1.00 92.56 197 ARG A O 1
ATOM 1489 N N . ASP A 1 198 ? 0.402 13.059 4.589 1.00 88.69 198 ASP A N 1
ATOM 1490 C CA . ASP A 1 198 ? 0.972 14.409 4.623 1.00 88.69 198 ASP A CA 1
ATOM 1491 C C . ASP A 1 198 ? 2.507 14.356 4.685 1.00 88.69 198 ASP A C 1
ATOM 1493 O O . ASP A 1 198 ? 3.200 15.029 3.918 1.00 88.69 198 ASP A O 1
ATOM 1497 N N . ALA A 1 199 ? 3.055 13.457 5.509 1.00 93.06 199 ALA A N 1
ATOM 1498 C CA . ALA A 1 199 ? 4.492 13.205 5.575 1.00 93.06 199 ALA A CA 1
ATOM 1499 C C . ALA A 1 199 ? 5.058 12.710 4.232 1.00 93.06 199 ALA A C 1
ATOM 1501 O O . ALA A 1 199 ? 6.158 13.102 3.834 1.00 93.06 199 ALA A O 1
ATOM 1502 N N . MET A 1 200 ? 4.316 11.865 3.510 1.00 96.81 200 MET A N 1
ATOM 1503 C CA . MET A 1 200 ? 4.727 11.367 2.201 1.00 96.81 200 MET A CA 1
ATOM 1504 C C . MET A 1 200 ? 4.685 12.473 1.140 1.00 96.81 200 MET A C 1
ATOM 1506 O O . MET A 1 200 ? 5.588 12.536 0.309 1.00 96.81 200 MET A O 1
ATOM 1510 N N . PHE A 1 201 ? 3.709 13.384 1.183 1.00 97.19 201 PHE A N 1
ATOM 1511 C CA . PHE A 1 201 ? 3.680 14.557 0.303 1.00 97.19 201 PHE A CA 1
ATOM 1512 C C . PHE A 1 201 ? 4.938 15.423 0.480 1.00 97.19 201 PHE A C 1
ATOM 1514 O O . PHE A 1 201 ? 5.631 15.736 -0.496 1.00 97.19 201 PHE A O 1
ATOM 1521 N N . ASP A 1 202 ? 5.289 15.749 1.726 1.00 95.12 202 ASP A N 1
ATOM 1522 C CA . ASP A 1 202 ? 6.496 16.521 2.038 1.00 95.12 202 ASP A CA 1
ATOM 1523 C C . ASP A 1 202 ? 7.776 15.782 1.634 1.00 95.12 202 ASP A C 1
ATOM 1525 O O . ASP A 1 202 ? 8.709 16.385 1.088 1.00 95.12 202 ASP A O 1
ATOM 1529 N N . LEU A 1 203 ? 7.816 14.462 1.837 1.00 96.75 203 LEU A N 1
ATOM 1530 C CA . LEU A 1 203 ? 8.936 13.631 1.418 1.00 96.75 203 LEU A CA 1
ATOM 1531 C C . LEU A 1 203 ? 9.090 13.621 -0.111 1.00 96.75 203 LEU A C 1
ATOM 1533 O O . LEU A 1 203 ? 10.211 13.774 -0.593 1.00 96.75 203 LEU A O 1
ATOM 1537 N N . VAL A 1 204 ? 8.004 13.520 -0.887 1.00 98.25 204 VAL A N 1
ATOM 1538 C CA . VAL A 1 204 ? 8.044 13.625 -2.360 1.00 98.25 204 VAL A CA 1
ATOM 1539 C C . VAL A 1 204 ? 8.659 14.956 -2.781 1.00 98.25 204 VAL A C 1
ATOM 1541 O O . VAL A 1 204 ? 9.631 14.980 -3.542 1.00 98.25 204 VAL A O 1
ATOM 1544 N N . LYS A 1 205 ? 8.170 16.064 -2.221 1.00 96.75 205 LYS A N 1
ATOM 1545 C CA . LYS A 1 205 ? 8.710 17.400 -2.492 1.00 96.75 205 LYS A CA 1
ATOM 1546 C C . LYS A 1 205 ? 10.197 17.506 -2.148 1.00 96.75 205 LYS A C 1
ATOM 1548 O O . LYS A 1 205 ? 10.963 18.111 -2.899 1.00 96.75 205 LYS A O 1
ATOM 1553 N N . TRP A 1 206 ? 10.620 16.920 -1.031 1.00 97.94 206 TRP A N 1
ATOM 1554 C CA . TRP A 1 206 ? 12.028 16.878 -0.645 1.00 97.94 206 TRP A CA 1
ATOM 1555 C C . TRP A 1 206 ? 12.869 16.032 -1.611 1.00 97.94 206 TRP A C 1
ATOM 1557 O O . TRP A 1 206 ? 13.951 16.465 -2.002 1.00 97.94 206 TRP A O 1
ATOM 1567 N N . THR A 1 207 ? 12.373 14.876 -2.070 1.00 96.88 207 THR A N 1
ATOM 1568 C CA . THR A 1 207 ? 13.113 14.033 -3.028 1.00 96.88 207 THR A CA 1
ATOM 1569 C C . THR A 1 207 ? 13.385 14.742 -4.354 1.00 96.88 207 THR A C 1
ATOM 1571 O O . THR A 1 207 ? 14.430 14.502 -4.955 1.00 96.88 207 THR A O 1
ATOM 1574 N N . GLY A 1 208 ? 12.518 15.672 -4.773 1.00 96.06 208 GLY A N 1
ATOM 1575 C CA . GLY A 1 208 ? 12.742 16.528 -5.944 1.00 96.06 208 GLY A CA 1
ATOM 1576 C C . GLY A 1 208 ? 13.956 17.460 -5.836 1.00 96.06 208 GLY A C 1
ATOM 1577 O O . GLY A 1 208 ? 14.442 17.958 -6.846 1.00 96.06 208 GLY A O 1
ATOM 1578 N N . GLN A 1 209 ? 14.479 17.680 -4.625 1.00 96.69 209 GLN A N 1
ATOM 1579 C CA . GLN A 1 209 ? 15.650 18.529 -4.368 1.00 96.69 209 GLN A CA 1
ATOM 1580 C C . GLN A 1 209 ? 16.973 17.753 -4.422 1.00 96.69 209 GLN A C 1
ATOM 1582 O O . GLN A 1 209 ? 18.044 18.358 -4.333 1.00 96.69 209 GLN A O 1
ATOM 1587 N N . LEU A 1 210 ? 16.920 16.421 -4.528 1.00 96.12 210 LEU A N 1
ATOM 1588 C CA . LEU A 1 210 ? 18.119 15.597 -4.624 1.00 96.12 210 LEU A CA 1
ATOM 1589 C C . LEU A 1 210 ? 18.843 15.846 -5.959 1.00 96.12 210 LEU A C 1
ATOM 1591 O O . LEU A 1 210 ? 18.208 16.128 -6.976 1.00 96.12 210 LEU A O 1
ATOM 1595 N N . PRO A 1 211 ? 20.181 15.739 -5.987 1.00 95.50 211 PRO A N 1
ATOM 1596 C CA . PRO A 1 211 ? 20.924 15.860 -7.230 1.00 95.50 211 PRO A CA 1
ATOM 1597 C C . PRO A 1 211 ? 20.709 14.612 -8.093 1.00 95.50 211 PRO A C 1
ATOM 1599 O O . PRO A 1 211 ? 20.962 13.490 -7.651 1.00 95.50 211 PRO A O 1
ATOM 1602 N N . PHE A 1 212 ? 20.309 14.817 -9.346 1.00 96.25 212 PHE A N 1
ATOM 1603 C CA . PHE A 1 212 ? 20.181 13.754 -10.340 1.00 96.25 212 PHE A CA 1
ATOM 1604 C C . PHE A 1 212 ? 21.126 14.019 -11.516 1.00 96.25 212 PHE A C 1
ATOM 1606 O O . PHE A 1 212 ? 21.240 15.168 -11.954 1.00 96.25 212 PHE A O 1
ATOM 1613 N N . PRO A 1 213 ? 21.819 12.994 -12.042 1.00 94.75 213 PRO A N 1
ATOM 1614 C CA . PRO A 1 213 ? 22.559 13.145 -13.284 1.00 94.75 213 PRO A CA 1
ATOM 1615 C C . PRO A 1 213 ? 21.589 13.385 -14.443 1.00 94.75 213 PRO A C 1
ATOM 1617 O O . PRO A 1 213 ? 20.480 12.849 -14.459 1.00 94.75 213 PRO A O 1
ATOM 1620 N N . ASP A 1 214 ? 22.039 14.146 -15.436 1.00 94.44 214 ASP A N 1
ATOM 1621 C CA . ASP A 1 214 ? 21.345 14.247 -16.715 1.00 94.44 214 ASP A CA 1
ATOM 1622 C C . ASP A 1 214 ? 21.529 12.930 -17.484 1.00 94.44 214 ASP A C 1
ATOM 1624 O O . ASP A 1 214 ? 22.622 12.610 -17.967 1.00 94.44 214 ASP A O 1
ATOM 1628 N N . PHE A 1 215 ? 20.487 12.103 -17.469 1.00 96.38 215 PHE A N 1
ATOM 1629 C CA . PHE A 1 215 ? 20.472 10.787 -18.091 1.00 96.38 215 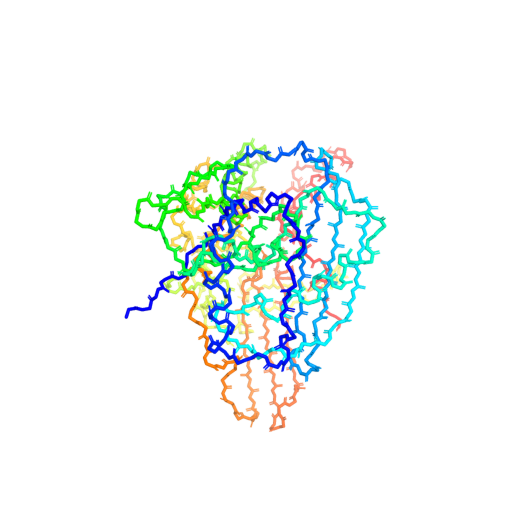PHE A CA 1
ATOM 1630 C C . PHE A 1 215 ? 19.036 10.424 -18.457 1.00 96.38 215 PHE A C 1
ATOM 1632 O O . PHE A 1 215 ? 18.283 9.933 -17.624 1.00 96.38 215 PHE A O 1
ATOM 1639 N N . GLU A 1 216 ? 18.658 10.667 -19.706 1.00 96.38 216 GLU A N 1
ATOM 1640 C CA . GLU A 1 216 ? 17.369 10.254 -20.261 1.00 96.38 216 GLU A CA 1
ATOM 1641 C C . GLU A 1 216 ? 17.570 9.189 -21.338 1.00 96.38 216 GLU A C 1
ATOM 1643 O O . GLU A 1 216 ? 18.571 9.199 -22.059 1.00 96.38 216 GLU A O 1
ATOM 1648 N N . GLN A 1 217 ? 16.606 8.278 -21.468 1.00 95.94 217 GLN A N 1
ATOM 1649 C CA . GLN A 1 217 ? 16.604 7.257 -22.515 1.00 95.94 217 GLN A CA 1
ATOM 1650 C C . GLN A 1 217 ? 15.231 7.171 -23.192 1.00 95.94 217 GLN A C 1
ATOM 1652 O O . GLN A 1 217 ? 14.199 7.349 -22.541 1.00 95.94 217 GLN A O 1
ATOM 1657 N N . PRO A 1 218 ? 15.175 6.854 -24.497 1.00 95.12 218 PRO A N 1
ATOM 1658 C CA . PRO A 1 218 ? 13.923 6.725 -25.229 1.00 95.12 218 PRO A CA 1
ATOM 1659 C C . PRO A 1 218 ? 13.278 5.356 -24.960 1.00 95.12 218 PRO A C 1
ATOM 1661 O O . PRO A 1 218 ? 13.250 4.489 -25.839 1.00 95.12 218 PRO A O 1
ATOM 1664 N N . TYR A 1 219 ? 12.764 5.145 -23.750 1.00 97.62 219 TYR A N 1
ATOM 1665 C CA . TYR A 1 219 ? 12.159 3.873 -23.354 1.00 97.62 219 TYR A CA 1
ATOM 1666 C C . TYR A 1 219 ? 10.868 3.560 -24.128 1.00 97.62 219 TYR A C 1
ATOM 1668 O O . TYR A 1 219 ? 10.058 4.446 -24.425 1.00 97.62 219 TYR A O 1
ATOM 1676 N N . GLU A 1 220 ? 10.649 2.273 -24.414 1.00 98.12 220 GLU A N 1
ATOM 1677 C CA . GLU A 1 220 ? 9.297 1.741 -24.608 1.00 98.12 220 GLU A CA 1
ATOM 1678 C C . GLU A 1 220 ? 8.758 1.347 -23.231 1.00 98.12 220 GLU A C 1
ATOM 1680 O O . GLU A 1 220 ? 9.112 0.301 -22.688 1.00 98.12 220 GLU A O 1
ATOM 1685 N N . PHE A 1 221 ? 7.959 2.232 -22.636 1.00 98.69 221 PHE A N 1
ATOM 1686 C CA . PHE A 1 221 ? 7.291 1.963 -21.368 1.00 98.69 221 PHE A CA 1
ATOM 1687 C C . PHE A 1 221 ? 6.124 1.016 -21.604 1.00 98.69 221 PHE A C 1
ATOM 1689 O O . PHE A 1 221 ? 5.355 1.230 -22.541 1.00 98.69 221 PHE A O 1
ATOM 1696 N N . VAL A 1 222 ? 5.975 0.013 -20.743 1.00 98.69 222 VAL A N 1
ATOM 1697 C CA . VAL A 1 222 ? 4.836 -0.909 -20.732 1.00 98.69 222 VAL A CA 1
ATOM 1698 C C . VAL A 1 222 ? 4.248 -0.949 -19.330 1.00 98.69 222 VAL A C 1
ATOM 1700 O O . VAL A 1 222 ? 4.973 -1.138 -18.354 1.00 98.69 222 VAL A O 1
ATOM 1703 N N . ALA A 1 223 ? 2.935 -0.779 -19.241 1.00 98.62 223 ALA A N 1
ATOM 1704 C CA . ALA A 1 223 ? 2.190 -0.858 -17.994 1.00 98.62 223 ALA A CA 1
ATOM 1705 C C . ALA A 1 223 ? 0.764 -1.353 -18.249 1.00 98.62 223 ALA A C 1
ATOM 1707 O O . ALA A 1 223 ? 0.288 -1.366 -19.391 1.00 98.62 223 ALA A O 1
ATOM 1708 N N . LEU A 1 224 ? 0.060 -1.726 -17.183 1.00 98.56 224 LEU A N 1
ATOM 1709 C CA . LEU A 1 224 ? -1.396 -1.802 -17.241 1.00 98.56 224 LEU A CA 1
ATOM 1710 C C . LEU A 1 224 ? -1.995 -0.400 -17.447 1.00 98.56 224 LEU A C 1
ATOM 1712 O O . LEU A 1 224 ? -1.400 0.616 -17.084 1.00 98.56 224 LEU A O 1
ATOM 1716 N N . ARG A 1 225 ? -3.190 -0.347 -18.040 1.00 98.00 225 ARG A N 1
ATOM 1717 C CA . ARG A 1 225 ? -4.043 0.845 -18.121 1.00 98.00 225 ARG A CA 1
ATOM 1718 C C . ARG A 1 225 ? -5.498 0.463 -17.895 1.00 98.00 225 ARG A C 1
ATOM 1720 O O . ARG A 1 225 ? -6.044 -0.384 -18.609 1.00 98.00 225 ARG A O 1
ATOM 1727 N N . HIS A 1 226 ? -6.123 1.115 -16.919 1.00 96.94 226 HIS A N 1
ATOM 1728 C CA . HIS A 1 226 ? -7.530 0.938 -16.572 1.00 96.94 226 HIS A CA 1
ATOM 1729 C C . HIS A 1 226 ? -8.358 2.164 -17.010 1.00 96.94 226 HIS A C 1
ATOM 1731 O O . HIS A 1 226 ? -7.857 3.297 -16.979 1.00 96.94 226 HIS A O 1
ATOM 1737 N N . PRO A 1 227 ? -9.630 1.998 -17.429 1.00 94.44 227 PRO A N 1
ATOM 1738 C CA . PRO A 1 227 ? -10.459 3.125 -17.841 1.00 94.44 227 PRO A CA 1
ATOM 1739 C C . PRO A 1 227 ? -10.657 4.190 -16.760 1.00 94.44 227 PRO A C 1
ATOM 1741 O O . PRO A 1 227 ? -10.747 5.363 -17.122 1.00 94.44 227 PRO A O 1
ATOM 1744 N N . GLY A 1 228 ? -10.693 3.804 -15.478 1.00 90.38 228 GLY A N 1
ATOM 1745 C CA . GLY A 1 228 ? -11.104 4.692 -14.384 1.00 90.38 228 GLY A CA 1
ATOM 1746 C C . GLY A 1 228 ? -10.208 4.746 -13.144 1.00 90.38 228 GLY A C 1
ATOM 1747 O O . GLY A 1 228 ? -10.514 5.534 -12.260 1.00 90.38 228 GLY A O 1
ATOM 1748 N N . GLU A 1 229 ? -9.128 3.966 -13.058 1.00 91.31 229 GLU A N 1
ATOM 1749 C CA . GLU A 1 229 ? -8.267 3.943 -11.860 1.00 91.31 229 GLU A CA 1
ATOM 1750 C C . GLU A 1 229 ? -6.781 3.905 -12.223 1.00 91.31 229 GLU A C 1
ATOM 1752 O O . GLU A 1 229 ? -6.427 3.597 -13.369 1.00 91.31 229 GLU A O 1
ATOM 1757 N N . TYR A 1 230 ? -5.914 4.231 -11.261 1.00 96.19 230 TYR A N 1
ATOM 1758 C CA . TYR A 1 230 ? -4.481 4.015 -11.417 1.00 96.19 230 TYR A CA 1
ATOM 1759 C C . TYR A 1 230 ? -4.195 2.508 -11.300 1.00 96.19 230 TYR A C 1
ATOM 1761 O O . TYR A 1 230 ? -4.577 1.884 -10.308 1.00 96.19 230 TYR A O 1
ATOM 1769 N N . PRO A 1 231 ? -3.586 1.881 -12.314 1.00 93.56 231 PRO A N 1
ATOM 1770 C CA . PRO A 1 231 ? -3.859 0.476 -12.597 1.00 93.56 231 PRO A CA 1
ATOM 1771 C C . PRO A 1 231 ? -2.960 -0.473 -11.796 1.00 93.56 231 PRO A C 1
ATOM 1773 O O . PRO A 1 231 ? -1.989 -0.996 -12.332 1.00 93.56 231 PRO A O 1
ATOM 1776 N N . PHE A 1 232 ? -3.280 -0.728 -10.525 1.00 94.00 232 PHE A N 1
ATOM 1777 C CA . PHE A 1 232 ? -2.554 -1.727 -9.724 1.00 94.00 232 PHE A CA 1
ATOM 1778 C C . PHE A 1 232 ? -3.016 -3.169 -9.971 1.00 94.00 232 PHE A C 1
ATOM 1780 O O . PHE A 1 232 ? -2.191 -4.084 -10.013 1.00 94.00 232 PHE A O 1
ATOM 1787 N N . ASN A 1 233 ? -4.321 -3.383 -10.151 1.00 90.12 233 ASN A N 1
ATOM 1788 C CA . ASN A 1 233 ? -4.911 -4.725 -10.103 1.00 90.12 233 ASN A CA 1
ATOM 1789 C C . ASN A 1 233 ? -5.420 -5.231 -11.453 1.00 90.12 233 ASN A C 1
ATOM 1791 O O . ASN A 1 233 ? -5.352 -6.430 -11.717 1.00 90.12 233 ASN A O 1
ATOM 1795 N N . GLU A 1 234 ? -5.926 -4.343 -12.307 1.00 92.94 234 GLU A N 1
ATOM 1796 C CA . GLU A 1 234 ? -6.528 -4.729 -13.578 1.00 92.94 234 GLU A CA 1
ATOM 1797 C C . GLU A 1 234 ? -6.323 -3.685 -14.676 1.00 92.94 234 GLU A C 1
ATOM 1799 O O . GLU A 1 234 ? -5.943 -2.537 -14.445 1.00 92.94 234 GLU A O 1
ATOM 1804 N N . GLY A 1 235 ? -6.553 -4.107 -15.916 1.00 95.88 235 GLY A N 1
ATOM 1805 C CA . GLY A 1 235 ? -6.428 -3.252 -17.083 1.00 95.88 235 GLY A CA 1
ATOM 1806 C C . GLY A 1 235 ? -5.957 -4.004 -18.317 1.00 95.88 235 GLY A C 1
ATOM 1807 O O . GLY A 1 235 ? -5.826 -5.230 -18.344 1.00 95.88 235 GLY A O 1
ATOM 1808 N N . ARG A 1 236 ? -5.705 -3.233 -19.371 1.00 98.06 236 ARG A N 1
ATOM 1809 C CA . ARG A 1 236 ? -5.077 -3.710 -20.607 1.00 98.06 236 ARG A CA 1
ATOM 1810 C C . ARG A 1 236 ? -3.591 -3.395 -20.569 1.00 98.06 236 ARG A C 1
ATOM 1812 O O . ARG A 1 236 ? -3.199 -2.402 -19.966 1.00 98.06 236 ARG A O 1
ATOM 1819 N N . LEU A 1 237 ? -2.772 -4.214 -21.220 1.00 98.19 237 LEU A N 1
ATOM 1820 C CA . LEU A 1 237 ? -1.346 -3.928 -21.360 1.00 98.19 237 LEU A CA 1
ATOM 1821 C C . LEU A 1 237 ? -1.147 -2.934 -22.493 1.00 98.19 237 LEU A C 1
ATOM 1823 O O . LEU A 1 237 ? -1.503 -3.231 -23.636 1.00 98.19 237 LEU A O 1
ATOM 1827 N N . VAL A 1 238 ? -0.565 -1.782 -22.175 1.00 98.56 238 VAL A N 1
ATOM 1828 C CA . VAL A 1 238 ? -0.333 -0.706 -23.139 1.00 98.56 238 VAL A CA 1
ATOM 1829 C C . VAL A 1 238 ? 1.132 -0.286 -23.172 1.00 98.56 238 VAL A C 1
ATOM 1831 O O . VAL A 1 238 ? 1.838 -0.419 -22.173 1.00 98.56 238 VAL A O 1
ATOM 1834 N N . SER A 1 239 ? 1.584 0.249 -24.309 1.00 98.56 239 SER A N 1
ATOM 1835 C CA . SER A 1 239 ? 2.883 0.921 -24.417 1.00 98.56 239 SER A CA 1
ATOM 1836 C C . SER A 1 239 ? 2.775 2.320 -25.004 1.00 98.56 239 SER A C 1
ATOM 1838 O O . SER A 1 239 ? 1.863 2.630 -25.774 1.00 98.56 239 SER A O 1
ATOM 1840 N N . ASN A 1 240 ? 3.775 3.159 -24.725 1.00 97.94 240 ASN A N 1
ATOM 1841 C CA . ASN A 1 240 ? 3.914 4.480 -25.352 1.00 97.94 240 ASN A CA 1
ATOM 1842 C C . ASN A 1 240 ? 4.287 4.395 -26.851 1.00 97.94 240 ASN A C 1
ATOM 1844 O O . ASN A 1 240 ? 4.494 5.421 -27.496 1.00 97.94 240 ASN A O 1
ATOM 1848 N N . ARG A 1 241 ? 4.363 3.182 -27.419 1.00 97.12 241 ARG A N 1
ATOM 1849 C CA . ARG A 1 241 ? 4.630 2.898 -28.838 1.00 97.12 241 ARG A CA 1
ATOM 1850 C C . ARG A 1 241 ? 3.543 2.023 -29.471 1.00 97.12 241 ARG A C 1
ATOM 1852 O O . ARG A 1 241 ? 3.806 1.207 -30.357 1.00 97.12 241 ARG A O 1
ATOM 1859 N N . GLY A 1 242 ? 2.303 2.195 -29.016 1.00 96.31 242 GLY A N 1
ATOM 1860 C CA . GLY A 1 242 ? 1.112 1.669 -29.685 1.00 96.31 242 GLY A CA 1
ATOM 1861 C C . GLY A 1 242 ? 0.817 0.190 -29.440 1.00 96.31 242 GLY A C 1
ATOM 1862 O O . GLY A 1 242 ? 0.028 -0.388 -30.183 1.00 96.31 242 GLY A O 1
ATOM 1863 N N . LEU A 1 243 ? 1.438 -0.440 -28.439 1.00 97.69 243 LEU A N 1
ATOM 1864 C CA . LEU A 1 243 ? 0.934 -1.711 -27.921 1.00 97.69 243 LEU A CA 1
ATOM 1865 C C . LEU A 1 243 ? -0.357 -1.441 -27.133 1.00 97.69 243 LEU A C 1
ATOM 1867 O O . LEU A 1 243 ? -0.381 -0.528 -26.312 1.00 97.69 243 LEU A O 1
ATOM 1871 N N . ASP A 1 244 ? -1.405 -2.222 -27.384 1.00 98.06 244 ASP A N 1
ATOM 1872 C CA . ASP A 1 244 ? -2.651 -2.219 -26.610 1.00 98.06 244 ASP A CA 1
ATOM 1873 C C . ASP A 1 244 ? -3.320 -3.597 -26.742 1.00 98.06 244 ASP A C 1
ATOM 1875 O O . ASP A 1 244 ? -3.991 -3.895 -27.735 1.00 98.06 244 ASP A O 1
ATOM 1879 N N . ILE A 1 245 ? -3.111 -4.468 -25.753 1.00 98.31 245 ILE A N 1
ATOM 1880 C CA . ILE A 1 245 ? -3.518 -5.878 -25.814 1.00 98.31 245 ILE A CA 1
ATOM 1881 C C . ILE A 1 245 ? -4.218 -6.335 -24.526 1.00 98.31 245 ILE A C 1
ATOM 1883 O O . ILE A 1 245 ? -3.951 -5.809 -23.440 1.00 98.31 245 ILE A O 1
ATOM 1887 N N . PRO A 1 246 ? -5.122 -7.333 -24.604 1.00 98.12 246 PRO A N 1
ATOM 1888 C CA . PRO A 1 246 ? -5.574 -8.025 -23.404 1.00 98.12 246 PRO A CA 1
ATOM 1889 C C . PRO A 1 246 ? -4.416 -8.818 -22.779 1.00 98.12 246 PRO A C 1
ATOM 1891 O O . PRO A 1 246 ? -3.533 -9.304 -23.485 1.00 98.12 246 PRO A O 1
ATOM 1894 N N . ILE A 1 247 ? -4.460 -9.027 -21.462 1.00 97.75 247 ILE A N 1
ATOM 1895 C CA . ILE A 1 247 ? -3.421 -9.779 -20.735 1.00 97.75 247 ILE A CA 1
ATOM 1896 C C . ILE A 1 247 ? -3.282 -11.232 -21.219 1.00 97.75 247 ILE A C 1
ATOM 1898 O O . ILE A 1 247 ? -2.205 -11.815 -21.140 1.00 97.75 247 ILE A O 1
ATOM 1902 N N . SER A 1 248 ? -4.345 -11.819 -21.779 1.00 97.94 248 SER A N 1
ATOM 1903 C CA . SER A 1 248 ? -4.308 -13.166 -22.358 1.00 97.94 248 SER A CA 1
ATOM 1904 C C . SER A 1 248 ? -3.385 -13.280 -23.574 1.00 97.94 248 SER A C 1
ATOM 1906 O O . SER A 1 248 ? -2.896 -14.369 -23.849 1.00 97.94 248 SER A O 1
ATOM 1908 N N . ALA A 1 249 ? -3.103 -12.169 -24.262 1.00 97.94 249 ALA A N 1
ATOM 1909 C CA . ALA A 1 249 ? -2.210 -12.125 -25.417 1.00 97.94 249 ALA A CA 1
ATOM 1910 C C . ALA A 1 249 ? -0.741 -11.849 -25.042 1.00 97.94 249 ALA A C 1
ATOM 1912 O O . ALA A 1 249 ? 0.089 -11.716 -25.935 1.00 97.94 249 ALA A O 1
ATOM 1913 N N . PHE A 1 250 ? -0.389 -11.755 -23.751 1.00 97.69 250 PHE A N 1
ATOM 1914 C CA . PHE A 1 250 ? 0.970 -11.405 -23.304 1.00 97.69 250 PHE A CA 1
ATOM 1915 C C . PHE A 1 250 ? 2.061 -12.242 -23.994 1.00 97.69 250 PHE A C 1
ATOM 1917 O O . PHE A 1 250 ? 2.981 -11.686 -24.582 1.00 97.69 250 PHE A O 1
ATOM 1924 N N . GLU A 1 251 ? 1.928 -13.571 -24.009 1.00 96.31 251 GLU A N 1
ATOM 1925 C CA . GLU A 1 251 ? 2.933 -14.479 -24.591 1.00 96.31 251 GLU A CA 1
ATOM 1926 C C . GLU A 1 251 ? 3.021 -14.438 -26.127 1.00 96.31 251 GLU A C 1
ATOM 1928 O O . GLU A 1 251 ? 3.952 -14.995 -26.704 1.00 96.31 251 GLU A O 1
ATOM 1933 N N . GLU A 1 252 ? 2.076 -13.789 -26.812 1.00 96.75 252 GLU A N 1
ATOM 1934 C CA . GLU A 1 252 ? 2.161 -13.576 -28.264 1.00 96.75 252 GLU A CA 1
ATOM 1935 C C . GLU A 1 252 ? 3.125 -12.431 -28.610 1.00 96.75 252 GLU A C 1
ATOM 1937 O O . GLU A 1 252 ? 3.732 -12.425 -29.687 1.00 96.75 252 GLU A O 1
ATOM 1942 N N . PHE A 1 253 ? 3.273 -11.475 -27.687 1.00 97.50 253 PHE A N 1
ATOM 1943 C CA . PHE A 1 253 ? 4.026 -10.238 -27.877 1.00 97.50 253 PHE A CA 1
ATOM 1944 C C . PHE A 1 253 ? 5.307 -10.182 -27.041 1.00 97.50 253 PHE A C 1
ATOM 1946 O O . PHE A 1 253 ? 6.269 -9.552 -27.476 1.00 97.50 253 PHE A O 1
ATOM 1953 N N . MET A 1 254 ? 5.348 -10.828 -25.876 1.00 97.00 254 MET A N 1
ATOM 1954 C CA . MET A 1 254 ? 6.465 -10.776 -24.936 1.00 97.00 254 MET A CA 1
ATOM 1955 C C . MET A 1 254 ? 7.157 -12.133 -24.911 1.00 97.00 254 MET A C 1
ATOM 1957 O O . MET A 1 254 ? 6.530 -13.162 -24.663 1.00 97.00 254 MET A O 1
ATOM 1961 N N . ILE A 1 255 ? 8.461 -12.126 -25.173 1.00 95.69 255 ILE A N 1
ATOM 1962 C CA . ILE A 1 255 ? 9.303 -13.323 -25.180 1.00 95.69 255 ILE A CA 1
ATOM 1963 C C . ILE A 1 255 ? 10.344 -13.233 -24.071 1.00 95.69 255 ILE A C 1
ATOM 1965 O O . ILE A 1 255 ? 10.874 -12.155 -23.810 1.00 95.69 255 ILE A O 1
ATOM 1969 N N . GLU A 1 256 ? 10.644 -14.368 -23.444 1.00 93.75 256 GLU A N 1
ATOM 1970 C CA . GLU A 1 256 ? 11.700 -14.501 -22.440 1.00 93.75 256 GLU A CA 1
ATOM 1971 C C . GLU A 1 256 ? 12.848 -15.338 -23.009 1.00 93.75 256 GLU A C 1
ATOM 1973 O O . GLU A 1 256 ? 12.633 -16.417 -23.566 1.00 93.75 256 GLU A O 1
ATOM 1978 N N . GLU A 1 257 ? 14.071 -14.844 -22.854 1.00 92.56 257 GLU A N 1
ATOM 1979 C CA . GLU A 1 257 ? 15.296 -15.484 -23.322 1.00 92.56 257 GLU A CA 1
ATOM 1980 C C . GLU A 1 257 ? 16.226 -15.759 -22.139 1.00 92.56 257 GLU A C 1
ATOM 1982 O O . GLU A 1 257 ? 16.371 -14.935 -21.235 1.00 92.56 257 GLU A O 1
ATOM 1987 N N . HIS A 1 258 ? 16.890 -16.913 -22.158 1.00 91.75 258 HIS A N 1
ATOM 1988 C CA . HIS A 1 258 ? 17.957 -17.225 -21.214 1.00 91.75 258 HIS A CA 1
ATOM 1989 C C . HIS A 1 258 ? 19.309 -16.905 -21.852 1.00 91.75 258 HIS A C 1
ATOM 1991 O O . HIS A 1 258 ? 19.611 -17.387 -22.948 1.00 91.75 258 HIS A O 1
ATOM 1997 N N . LEU A 1 259 ? 20.127 -16.104 -21.168 1.00 91.88 259 LEU A N 1
ATOM 1998 C CA . LEU A 1 259 ? 21.441 -15.693 -21.654 1.00 91.88 259 LEU A CA 1
ATOM 1999 C C . LEU A 1 259 ? 22.563 -16.318 -20.811 1.00 91.88 259 LEU A C 1
ATOM 2001 O O . LEU A 1 259 ? 22.444 -16.361 -19.591 1.00 91.88 259 LEU A O 1
ATOM 2005 N N . PRO A 1 260 ? 23.706 -16.722 -21.407 1.00 92.69 260 PRO A N 1
ATOM 2006 C CA . PRO A 1 260 ? 24.770 -17.426 -20.678 1.00 92.69 260 PRO A CA 1
ATOM 2007 C C . PRO A 1 260 ? 25.397 -16.667 -19.498 1.00 92.69 260 PRO A C 1
ATOM 2009 O O . PRO A 1 260 ? 26.081 -17.273 -18.679 1.00 92.69 260 PRO A O 1
ATOM 2012 N N . HIS A 1 261 ? 25.229 -15.345 -19.445 1.00 91.25 261 HIS A N 1
ATOM 2013 C CA . HIS A 1 261 ? 25.842 -14.464 -18.448 1.00 91.25 261 HIS A CA 1
ATOM 2014 C C . HIS A 1 261 ? 24.855 -13.959 -17.386 1.00 91.25 261 HIS A C 1
ATOM 2016 O O . HIS A 1 261 ? 25.256 -13.172 -16.532 1.00 91.25 261 HIS A O 1
ATOM 2022 N N . SER A 1 262 ? 23.587 -14.382 -17.432 1.00 89.62 262 SER A N 1
ATOM 2023 C CA . SER A 1 262 ? 22.545 -13.928 -16.511 1.00 89.62 262 SER A CA 1
ATOM 2024 C C . SER A 1 262 ? 21.764 -15.111 -15.959 1.00 89.62 262 SER A C 1
ATOM 2026 O O . SER A 1 262 ? 21.326 -15.982 -16.702 1.00 89.62 262 SER A O 1
ATOM 2028 N N . THR A 1 263 ? 21.564 -15.120 -14.644 1.00 87.62 263 THR A N 1
ATOM 2029 C CA . THR A 1 263 ? 20.661 -16.064 -13.974 1.00 87.62 263 THR A CA 1
ATOM 2030 C C . THR A 1 263 ? 19.199 -15.626 -14.056 1.00 87.62 263 THR A C 1
ATOM 2032 O O . THR A 1 263 ? 18.306 -16.449 -13.876 1.00 87.62 263 THR A O 1
ATOM 2035 N N . SER A 1 264 ? 18.943 -14.341 -14.315 1.00 90.19 264 SER A N 1
ATOM 2036 C CA . SER A 1 264 ? 17.614 -13.822 -14.633 1.00 90.19 264 SER A CA 1
ATOM 2037 C C . SER A 1 264 ? 17.322 -14.033 -16.112 1.00 90.19 264 SER A C 1
ATOM 2039 O O . SER A 1 264 ? 18.212 -13.857 -16.948 1.00 90.19 264 SER A O 1
ATOM 2041 N N . LEU A 1 265 ? 16.065 -14.328 -16.440 1.00 91.62 265 LEU A N 1
ATOM 2042 C CA . LEU A 1 265 ? 15.601 -14.244 -17.821 1.00 91.62 265 LEU A CA 1
ATOM 2043 C C . LEU A 1 265 ? 15.600 -12.784 -18.285 1.00 91.62 265 LEU A C 1
ATOM 2045 O O . LEU A 1 265 ? 15.477 -11.864 -17.469 1.00 91.62 265 LEU A O 1
ATOM 2049 N N . HIS A 1 266 ? 15.700 -12.604 -19.599 1.00 93.56 266 HIS A N 1
ATOM 2050 C CA . HIS A 1 266 ? 15.535 -11.323 -20.275 1.00 93.56 266 HIS A CA 1
ATOM 2051 C C . HIS A 1 266 ? 14.220 -11.331 -21.033 1.00 93.56 266 HIS A C 1
ATOM 2053 O O . HIS A 1 266 ? 14.058 -12.137 -21.950 1.00 93.56 266 HIS A O 1
ATOM 2059 N N . ALA A 1 267 ? 13.306 -10.419 -20.703 1.00 95.00 267 ALA A N 1
ATOM 2060 C CA . ALA A 1 267 ? 12.117 -10.227 -21.524 1.00 95.00 267 ALA A CA 1
ATOM 2061 C C . ALA A 1 267 ? 12.336 -9.178 -22.621 1.00 95.00 267 ALA A C 1
ATOM 2063 O O . ALA A 1 267 ? 13.069 -8.198 -22.453 1.00 95.00 267 ALA A O 1
ATOM 2064 N N . ARG A 1 268 ? 11.675 -9.381 -23.761 1.00 96.12 268 ARG A N 1
ATOM 2065 C CA . ARG A 1 268 ? 11.639 -8.442 -24.888 1.00 96.12 268 ARG A CA 1
ATOM 2066 C C . ARG A 1 268 ? 10.248 -8.428 -25.508 1.00 96.12 268 ARG A C 1
ATOM 2068 O O . ARG A 1 268 ? 9.571 -9.454 -25.530 1.00 96.12 268 ARG A O 1
ATOM 2075 N N . ILE A 1 269 ? 9.853 -7.294 -26.079 1.00 97.25 269 ILE A N 1
ATOM 2076 C CA . ILE A 1 269 ? 8.740 -7.264 -27.026 1.00 97.25 269 ILE A CA 1
ATOM 2077 C C . ILE A 1 269 ? 9.258 -7.820 -28.351 1.00 97.25 269 ILE A C 1
ATOM 2079 O O . ILE A 1 269 ? 10.271 -7.354 -28.890 1.00 97.25 269 ILE A O 1
ATOM 2083 N N . LYS A 1 270 ? 8.555 -8.817 -28.879 1.00 94.94 270 LYS A N 1
ATOM 2084 C CA . LYS A 1 270 ? 8.839 -9.454 -30.159 1.00 94.94 270 LYS A CA 1
ATOM 2085 C C . LYS A 1 270 ? 8.986 -8.394 -31.254 1.00 94.94 270 LYS A C 1
ATOM 2087 O O . LYS A 1 270 ? 8.169 -7.483 -31.366 1.00 94.94 270 LYS A O 1
ATOM 2092 N N . ASP A 1 271 ? 10.067 -8.495 -32.020 1.00 92.88 271 ASP A N 1
ATOM 2093 C CA . ASP A 1 271 ? 10.430 -7.580 -33.111 1.00 92.88 271 ASP A CA 1
ATOM 2094 C C . ASP A 1 271 ? 10.702 -6.108 -32.707 1.00 92.88 271 ASP A C 1
ATOM 2096 O O . ASP A 1 271 ? 11.017 -5.298 -33.578 1.00 92.88 271 ASP A O 1
ATOM 2100 N N . ARG A 1 272 ? 10.640 -5.739 -31.412 1.00 94.19 272 ARG A N 1
ATOM 2101 C CA . ARG A 1 272 ? 10.903 -4.363 -30.921 1.00 94.19 272 ARG A CA 1
ATOM 2102 C C . ARG A 1 272 ? 12.055 -4.252 -29.919 1.00 94.19 272 ARG A C 1
ATOM 2104 O O . ARG A 1 272 ? 12.718 -3.219 -29.876 1.00 94.19 272 ARG A O 1
ATOM 2111 N N . GLY A 1 273 ? 12.338 -5.309 -29.156 1.00 95.25 273 GLY A N 1
ATOM 2112 C CA . GLY A 1 273 ? 13.470 -5.364 -28.228 1.00 95.25 273 GLY A CA 1
ATOM 2113 C C . GLY A 1 273 ? 13.096 -5.105 -26.766 1.00 95.25 273 GLY A C 1
ATOM 2114 O O . GLY A 1 273 ? 12.051 -5.550 -26.300 1.00 95.25 273 GLY A O 1
ATOM 2115 N N . ALA A 1 274 ? 14.006 -4.478 -26.016 1.00 96.69 274 ALA A N 1
ATOM 2116 C CA . ALA A 1 274 ? 13.840 -4.249 -24.580 1.00 96.69 274 ALA A CA 1
ATOM 2117 C C . ALA A 1 274 ? 12.724 -3.231 -24.291 1.00 96.69 274 ALA A C 1
ATOM 2119 O O . ALA A 1 274 ? 12.507 -2.300 -25.067 1.00 96.69 274 ALA A O 1
ATOM 2120 N N . TYR A 1 275 ? 12.047 -3.407 -23.160 1.00 97.94 275 TYR A N 1
ATOM 2121 C CA . TYR A 1 275 ? 10.989 -2.523 -22.683 1.00 97.94 275 TYR A CA 1
ATOM 2122 C C . TYR A 1 275 ? 11.148 -2.270 -21.181 1.00 97.94 275 TYR A C 1
ATOM 2124 O O . TYR A 1 275 ? 11.851 -3.003 -20.486 1.00 97.94 275 TYR A O 1
ATOM 2132 N N . PHE A 1 276 ? 10.533 -1.200 -20.687 1.00 98.44 276 PHE A N 1
ATOM 2133 C CA . PHE A 1 276 ? 10.640 -0.768 -19.296 1.00 98.44 276 PHE A CA 1
ATOM 2134 C C . PHE A 1 276 ? 9.281 -0.927 -18.613 1.00 98.44 276 PHE A C 1
ATOM 2136 O O . PHE A 1 276 ? 8.290 -0.354 -19.068 1.00 98.44 276 PHE A O 1
ATOM 2143 N N . VAL A 1 277 ? 9.249 -1.648 -17.492 1.00 98.44 277 VAL A N 1
ATOM 2144 C CA . VAL A 1 277 ? 8.086 -1.780 -16.597 1.00 98.44 277 VAL A CA 1
ATOM 2145 C C . VAL A 1 277 ? 8.394 -1.196 -15.216 1.00 98.44 277 VAL A C 1
ATOM 2147 O O . VAL A 1 277 ? 9.556 -1.045 -14.846 1.00 98.44 277 VAL A O 1
ATOM 2150 N N . GLY A 1 278 ? 7.372 -0.874 -14.424 1.00 97.56 278 GLY A N 1
ATOM 2151 C CA . GLY A 1 278 ? 7.549 -0.340 -13.066 1.00 97.56 278 GLY A CA 1
ATOM 2152 C C . GLY A 1 278 ? 7.021 1.078 -12.886 1.00 97.56 278 GLY A C 1
ATOM 2153 O O . GLY A 1 278 ? 6.304 1.575 -13.756 1.00 97.56 278 GLY A O 1
ATOM 2154 N N . PRO A 1 279 ? 7.379 1.743 -11.773 1.00 97.62 279 PRO A N 1
ATOM 2155 C CA . PRO A 1 279 ? 6.819 3.040 -11.392 1.00 97.62 279 PRO A CA 1
ATOM 2156 C C . PRO A 1 279 ? 6.922 4.091 -12.498 1.00 97.62 279 PRO A C 1
ATOM 2158 O O . PRO A 1 279 ? 5.949 4.769 -12.806 1.00 97.62 279 PRO A O 1
ATOM 2161 N N . LEU A 1 280 ? 8.077 4.186 -13.168 1.00 97.94 280 LEU A N 1
ATOM 2162 C CA . LEU A 1 280 ? 8.255 5.121 -14.283 1.00 97.94 280 LEU A CA 1
ATOM 2163 C C . LEU A 1 280 ? 7.336 4.805 -15.464 1.00 97.94 280 LEU A C 1
ATOM 2165 O O . LEU A 1 280 ? 6.740 5.722 -16.025 1.00 97.94 280 LEU A O 1
ATOM 2169 N N . ALA A 1 281 ? 7.184 3.530 -15.823 1.00 98.50 281 ALA A N 1
ATOM 2170 C CA . ALA A 1 281 ? 6.300 3.131 -16.909 1.00 98.50 281 ALA A CA 1
ATOM 2171 C C . ALA A 1 281 ? 4.838 3.453 -16.585 1.00 98.50 281 ALA A C 1
ATOM 2173 O O . ALA A 1 281 ? 4.155 4.079 -17.396 1.00 98.50 281 ALA A O 1
ATOM 2174 N N . ARG A 1 282 ? 4.387 3.101 -15.374 1.00 98.56 282 ARG A N 1
ATOM 2175 C CA . ARG A 1 282 ? 3.035 3.409 -14.898 1.00 98.56 282 ARG A CA 1
ATOM 2176 C C . ARG A 1 282 ? 2.773 4.906 -14.879 1.00 98.56 282 ARG A C 1
ATOM 2178 O O . ARG A 1 282 ? 1.776 5.332 -15.449 1.00 98.56 282 ARG A O 1
ATOM 2185 N N . TYR A 1 283 ? 3.686 5.691 -14.314 1.00 98.56 283 TYR A N 1
ATOM 2186 C CA . TYR A 1 283 ? 3.565 7.143 -14.232 1.00 98.56 283 TYR A CA 1
ATOM 2187 C C . TYR A 1 283 ? 3.428 7.782 -15.617 1.00 98.56 283 TYR A C 1
ATOM 2189 O O . TYR A 1 283 ? 2.477 8.516 -15.866 1.00 98.56 283 TYR A O 1
ATOM 2197 N N . ASN A 1 284 ? 4.324 7.449 -16.554 1.00 98.50 284 ASN A N 1
ATOM 2198 C CA . ASN A 1 284 ? 4.301 8.019 -17.905 1.00 98.50 284 ASN A CA 1
ATOM 2199 C C . ASN A 1 284 ? 3.042 7.632 -18.696 1.00 98.50 284 ASN A C 1
ATOM 2201 O O . ASN A 1 284 ? 2.583 8.405 -19.535 1.00 98.50 284 ASN A O 1
ATOM 2205 N N . LEU A 1 285 ? 2.499 6.436 -18.460 1.00 98.50 285 LEU A N 1
ATOM 2206 C CA . LEU A 1 285 ? 1.331 5.925 -19.178 1.00 98.50 285 LEU A CA 1
ATOM 2207 C C . LEU A 1 285 ? 0.001 6.252 -18.500 1.00 98.50 285 LEU A C 1
ATOM 2209 O O . LEU A 1 285 ? -1.032 6.120 -19.149 1.00 98.50 285 LEU A O 1
ATOM 2213 N N . ASN A 1 286 ? 0.007 6.639 -17.222 1.00 98.44 286 ASN A N 1
ATOM 2214 C CA . ASN A 1 286 ? -1.197 6.770 -16.399 1.00 98.44 286 ASN A CA 1
ATOM 2215 C C . ASN A 1 286 ? -1.185 8.005 -15.484 1.00 98.44 286 ASN A C 1
ATOM 2217 O O . ASN A 1 286 ? -1.913 8.031 -14.493 1.00 98.44 286 ASN A O 1
ATOM 2221 N N . PHE A 1 287 ? -0.411 9.051 -15.797 1.00 98.12 287 PHE A N 1
ATOM 2222 C CA . PHE A 1 287 ? -0.444 10.307 -15.035 1.00 98.12 287 PHE A CA 1
ATOM 2223 C C . PHE A 1 287 ? -1.876 10.856 -14.898 1.00 98.12 287 PHE A C 1
ATOM 2225 O O . PHE A 1 287 ? -2.286 11.291 -13.825 1.00 98.12 287 PHE A O 1
ATOM 2232 N N . ASP A 1 288 ? -2.684 10.722 -15.957 1.00 96.69 288 ASP A N 1
ATOM 2233 C CA . ASP A 1 288 ? -4.102 11.102 -16.009 1.00 96.69 288 ASP A CA 1
ATOM 2234 C C . ASP A 1 288 ? -5.037 10.235 -15.143 1.00 96.69 288 ASP A C 1
ATOM 2236 O O . ASP A 1 288 ? -6.250 10.453 -15.127 1.00 96.69 288 ASP A O 1
ATOM 2240 N N . ARG A 1 289 ? -4.500 9.220 -14.462 1.00 96.69 289 ARG A N 1
ATOM 2241 C CA . ARG A 1 289 ? -5.220 8.323 -13.549 1.00 96.69 289 ARG A CA 1
ATOM 2242 C C . ARG A 1 289 ? -4.768 8.449 -12.096 1.00 96.69 289 ARG A C 1
ATOM 2244 O O . ARG A 1 289 ? -5.422 7.880 -11.229 1.00 96.69 289 ARG A O 1
ATOM 2251 N N . LEU A 1 290 ? -3.685 9.180 -11.824 1.00 96.50 290 LEU A N 1
ATOM 2252 C CA . LEU A 1 290 ? -3.279 9.508 -10.457 1.00 96.50 290 LEU A CA 1
ATOM 2253 C C . LEU A 1 290 ? -4.352 10.355 -9.762 1.00 96.50 290 LEU A C 1
ATOM 2255 O O . LEU A 1 290 ? -5.052 11.134 -10.415 1.00 96.50 290 LEU A O 1
ATOM 2259 N N . SER A 1 291 ? -4.443 10.237 -8.434 1.00 94.19 291 SER A N 1
ATOM 2260 C CA . SER A 1 291 ? -5.290 11.132 -7.642 1.00 94.19 291 SER A CA 1
ATOM 2261 C C . SER A 1 291 ? -4.804 12.586 -7.775 1.00 94.19 291 SER A C 1
ATOM 2263 O O . SER A 1 291 ? -3.612 12.816 -8.016 1.00 94.19 291 SER A O 1
ATOM 2265 N N . PRO A 1 292 ? -5.690 13.590 -7.620 1.00 94.38 292 PRO A N 1
ATOM 2266 C CA . PRO A 1 292 ? -5.291 14.995 -7.699 1.00 94.38 292 PRO A CA 1
ATOM 2267 C C . PRO A 1 292 ? -4.128 15.346 -6.760 1.00 94.38 292 PRO A C 1
ATOM 2269 O O . PRO A 1 292 ? -3.211 16.054 -7.167 1.00 94.38 292 PRO A O 1
ATOM 2272 N N . LEU A 1 293 ? -4.120 14.781 -5.546 1.00 93.25 293 LEU A N 1
ATOM 2273 C CA . LEU A 1 293 ? -3.053 14.979 -4.565 1.00 93.25 293 LEU A CA 1
ATOM 2274 C C . LEU A 1 293 ? -1.709 14.405 -5.045 1.00 93.25 293 LEU A C 1
ATOM 2276 O O . LEU A 1 293 ? -0.669 15.043 -4.901 1.00 93.25 293 LEU A O 1
ATOM 2280 N N . ALA A 1 294 ? -1.717 13.220 -5.661 1.00 97.62 294 ALA A N 1
ATOM 2281 C CA . ALA A 1 294 ? -0.511 12.616 -6.221 1.00 97.62 294 ALA A CA 1
ATOM 2282 C C . ALA A 1 294 ? 0.036 13.408 -7.426 1.00 97.62 294 ALA A C 1
ATOM 2284 O O . ALA A 1 294 ? 1.251 13.580 -7.549 1.00 97.62 294 ALA A O 1
ATOM 2285 N N . GLN A 1 295 ? -0.839 13.942 -8.288 1.00 98.00 295 GLN A N 1
ATOM 2286 C CA . GLN A 1 295 ? -0.434 14.840 -9.381 1.00 98.00 295 GLN A CA 1
ATOM 2287 C C . GLN A 1 295 ? 0.173 16.143 -8.844 1.00 98.00 295 GLN A C 1
ATOM 2289 O O . GLN A 1 295 ? 1.195 16.605 -9.351 1.00 98.00 295 GLN A O 1
ATOM 2294 N N . GLU A 1 296 ? -0.427 16.721 -7.801 1.00 97.25 296 GLU A N 1
ATOM 2295 C CA . GLU A 1 296 ? 0.093 17.913 -7.132 1.00 97.25 296 GLU A CA 1
ATOM 2296 C C . GLU A 1 296 ? 1.482 17.663 -6.533 1.00 97.25 296 GLU A C 1
ATOM 2298 O O . GLU A 1 296 ? 2.401 18.447 -6.777 1.00 97.25 296 GLU A O 1
ATOM 2303 N N . ALA A 1 297 ? 1.666 16.549 -5.819 1.00 97.88 297 ALA A N 1
ATOM 2304 C CA . ALA A 1 297 ? 2.953 16.179 -5.237 1.00 97.88 297 ALA A CA 1
ATOM 2305 C C . ALA A 1 297 ? 4.043 16.016 -6.308 1.00 97.88 297 ALA A C 1
ATOM 2307 O O . ALA A 1 297 ? 5.165 16.496 -6.133 1.00 97.88 297 ALA A O 1
ATOM 2308 N N . ALA A 1 298 ? 3.710 15.394 -7.443 1.00 98.38 298 ALA A N 1
ATOM 2309 C CA . ALA A 1 298 ? 4.633 15.246 -8.564 1.00 98.38 298 ALA A CA 1
ATOM 2310 C C . ALA A 1 298 ? 5.072 16.610 -9.128 1.00 98.38 298 ALA A C 1
ATOM 2312 O O . ALA A 1 298 ? 6.272 16.862 -9.271 1.00 98.38 298 ALA A O 1
ATOM 2313 N N . CYS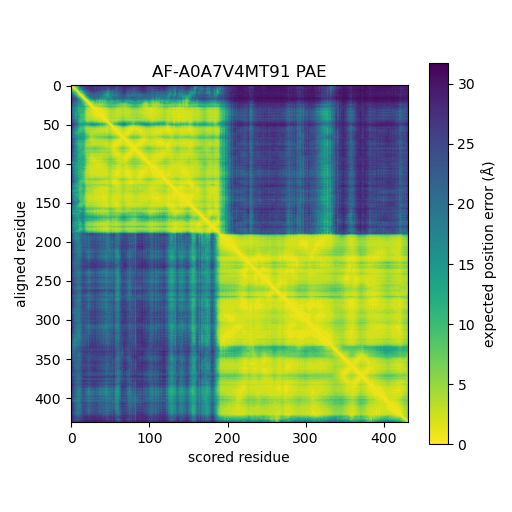 A 1 299 ? 4.118 17.518 -9.363 1.00 97.94 299 CYS A N 1
ATOM 2314 C CA . CYS A 1 299 ? 4.395 18.892 -9.784 1.00 97.94 299 CYS A CA 1
ATOM 2315 C C . CYS A 1 299 ? 5.255 19.644 -8.754 1.00 97.94 299 CYS A C 1
ATOM 2317 O O . CYS A 1 299 ? 6.211 20.329 -9.122 1.00 97.94 299 CYS A O 1
ATOM 2319 N N . ALA A 1 300 ? 4.954 19.498 -7.460 1.00 96.44 300 ALA A N 1
ATOM 2320 C CA . ALA A 1 300 ? 5.696 20.132 -6.370 1.00 96.44 300 ALA A CA 1
ATOM 2321 C C . ALA A 1 300 ? 7.145 19.626 -6.254 1.00 96.44 300 ALA A C 1
ATOM 2323 O O . ALA A 1 300 ? 8.020 20.374 -5.817 1.00 96.44 300 ALA A O 1
ATOM 2324 N N . ALA A 1 301 ? 7.408 18.386 -6.673 1.00 98.06 301 ALA A N 1
ATOM 2325 C CA . ALA A 1 301 ? 8.745 17.805 -6.770 1.00 98.06 301 ALA A CA 1
ATOM 2326 C C . ALA A 1 301 ? 9.467 18.116 -8.097 1.00 98.06 301 ALA A C 1
ATOM 2328 O O . ALA A 1 301 ? 10.583 17.645 -8.309 1.00 98.06 301 ALA A O 1
ATOM 2329 N N . GLY A 1 302 ? 8.860 18.910 -8.986 1.00 97.31 302 GLY A N 1
ATOM 2330 C CA . GLY A 1 302 ? 9.461 19.324 -10.256 1.00 97.31 302 GLY A CA 1
ATOM 2331 C C . GLY A 1 302 ? 9.286 18.331 -11.409 1.00 97.31 302 GLY A C 1
ATOM 2332 O O . GLY A 1 302 ? 9.946 18.487 -12.435 1.00 97.31 302 GLY A O 1
ATOM 2333 N N . LEU A 1 303 ? 8.411 17.329 -11.274 1.00 97.88 303 LEU A N 1
ATOM 2334 C CA . LEU A 1 303 ? 8.060 16.431 -12.375 1.00 97.88 303 LEU A CA 1
ATOM 2335 C C . LEU A 1 303 ? 6.946 17.026 -13.249 1.00 97.88 303 LEU A C 1
ATOM 2337 O O . LEU A 1 303 ? 6.040 17.702 -12.766 1.00 97.88 303 LEU A O 1
ATOM 2341 N N . GLY A 1 304 ? 7.001 16.734 -14.550 1.00 96.50 304 GLY A N 1
ATOM 2342 C CA . GLY A 1 304 ? 5.880 16.924 -15.475 1.00 96.50 304 GLY A CA 1
ATOM 2343 C C . GLY A 1 304 ? 5.014 15.661 -15.594 1.00 96.50 304 GLY A C 1
ATOM 2344 O O . GLY A 1 304 ? 5.244 14.695 -14.870 1.00 96.50 304 GLY A O 1
ATOM 2345 N N . PRO A 1 305 ? 4.070 15.596 -16.553 1.00 96.38 305 PRO A N 1
ATOM 2346 C CA . PRO A 1 305 ? 3.235 14.405 -16.775 1.00 96.38 305 PRO A CA 1
ATOM 2347 C C . PRO A 1 305 ? 4.021 13.182 -17.285 1.00 96.38 305 PRO A C 1
ATOM 2349 O O . PRO A 1 305 ? 3.485 12.082 -17.369 1.00 96.38 305 PRO A O 1
ATOM 2352 N N . THR A 1 306 ? 5.291 13.370 -17.644 1.00 97.31 306 THR A N 1
ATOM 2353 C CA . THR A 1 306 ? 6.211 12.329 -18.108 1.00 97.31 306 THR A CA 1
ATOM 2354 C C . THR A 1 306 ? 7.571 12.501 -17.443 1.00 97.31 306 THR A C 1
ATOM 2356 O O . THR A 1 306 ? 7.979 13.626 -17.153 1.00 97.31 306 THR A O 1
ATOM 2359 N N . CYS A 1 307 ? 8.294 11.400 -17.251 1.00 97.56 307 CYS A N 1
ATOM 2360 C CA . CYS A 1 307 ? 9.646 11.376 -16.696 1.00 97.56 307 CYS A CA 1
ATOM 2361 C C . CYS A 1 307 ? 10.456 10.265 -17.379 1.00 97.56 307 CYS A C 1
ATOM 2363 O O . CYS A 1 307 ? 10.098 9.091 -17.284 1.00 97.56 307 CYS A O 1
ATOM 2365 N N . TYR A 1 308 ? 11.535 10.634 -18.074 1.00 97.50 308 TYR A N 1
ATOM 2366 C CA . TYR A 1 308 ? 12.400 9.697 -18.808 1.00 97.50 308 TYR A CA 1
ATOM 2367 C C . TYR A 1 308 ? 13.762 9.482 -18.138 1.00 97.50 308 TYR A C 1
ATOM 2369 O O . TYR A 1 308 ? 14.582 8.724 -18.653 1.00 97.50 308 TYR A O 1
ATOM 2377 N N . ASN A 1 309 ? 14.003 10.113 -16.986 1.00 97.81 309 ASN A N 1
ATOM 2378 C CA . ASN A 1 309 ? 15.237 9.944 -16.233 1.00 97.81 309 ASN A CA 1
ATOM 2379 C C . ASN A 1 309 ? 15.066 8.860 -15.148 1.00 97.81 309 ASN A C 1
ATOM 2381 O O . ASN A 1 309 ? 14.360 9.094 -14.161 1.00 97.81 309 ASN A O 1
ATOM 2385 N N . PRO A 1 310 ? 15.727 7.689 -15.252 1.00 97.00 310 PRO A N 1
ATOM 2386 C CA . PRO A 1 310 ? 15.607 6.624 -14.259 1.00 97.00 310 PRO A CA 1
ATOM 2387 C C . PRO A 1 310 ? 16.103 7.043 -12.870 1.00 97.00 310 PRO A C 1
ATOM 2389 O O . PRO A 1 310 ? 15.606 6.527 -11.870 1.00 97.00 310 PRO A O 1
ATOM 2392 N N . PHE A 1 311 ? 17.014 8.013 -12.758 1.00 97.31 311 PHE A N 1
ATOM 2393 C CA . PHE A 1 311 ? 17.472 8.516 -11.459 1.00 97.31 311 PHE A CA 1
ATOM 2394 C C . PHE A 1 311 ? 16.383 9.297 -10.715 1.00 97.31 311 PHE A C 1
ATOM 2396 O O . PHE A 1 311 ? 16.372 9.304 -9.486 1.00 97.31 311 PHE A O 1
ATOM 2403 N N . GLN A 1 312 ? 15.406 9.859 -11.432 1.00 97.69 312 GLN A N 1
ATOM 2404 C CA . GLN A 1 312 ? 14.222 1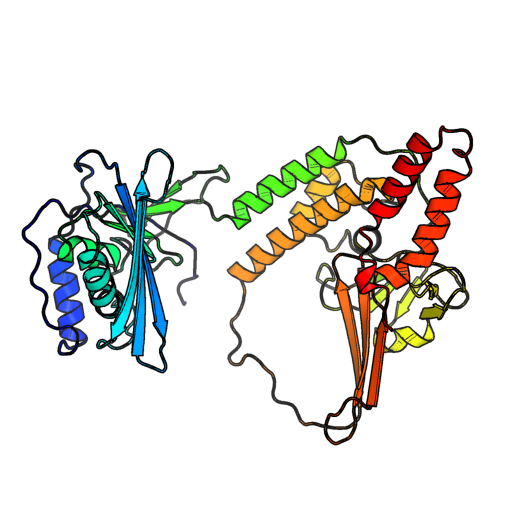0.489 -10.842 1.00 97.69 312 GLN A CA 1
ATOM 2405 C C . GLN A 1 312 ? 13.126 9.477 -10.454 1.00 97.69 312 GLN A C 1
ATOM 2407 O O . GLN A 1 312 ? 12.111 9.858 -9.870 1.00 97.69 312 GLN A O 1
ATOM 2412 N N . SER A 1 313 ? 13.332 8.171 -10.687 1.00 96.81 313 SER A N 1
ATOM 2413 C CA . SER A 1 313 ? 12.398 7.102 -10.285 1.00 96.81 313 SER A CA 1
ATOM 2414 C C . SER A 1 313 ? 12.065 7.099 -8.793 1.00 96.81 313 SER A C 1
ATOM 2416 O O . SER A 1 313 ? 11.027 6.573 -8.399 1.00 96.81 313 SER A O 1
ATOM 2418 N N . ILE A 1 314 ? 12.946 7.629 -7.940 1.00 97.38 314 ILE A N 1
ATOM 2419 C CA . ILE A 1 314 ? 12.693 7.725 -6.501 1.00 97.38 314 ILE A CA 1
ATOM 2420 C C . ILE A 1 314 ? 11.561 8.709 -6.191 1.00 97.38 314 ILE A C 1
ATOM 2422 O O . ILE A 1 314 ? 10.736 8.423 -5.328 1.00 97.38 314 ILE A O 1
ATOM 2426 N N . ILE A 1 315 ? 11.468 9.806 -6.951 1.00 98.50 315 ILE A N 1
ATOM 2427 C CA . ILE A 1 315 ? 10.376 10.776 -6.836 1.00 98.50 315 ILE A CA 1
ATOM 2428 C C . ILE A 1 315 ? 9.074 10.099 -7.263 1.00 98.50 315 ILE A C 1
ATOM 2430 O O . ILE A 1 315 ? 8.091 10.126 -6.530 1.00 98.50 315 ILE A O 1
ATOM 2434 N N . VAL A 1 316 ? 9.090 9.412 -8.412 1.00 98.44 316 VAL A N 1
ATOM 2435 C CA . VAL A 1 316 ? 7.921 8.682 -8.932 1.00 98.44 316 VAL A CA 1
ATOM 2436 C C . VAL A 1 316 ? 7.449 7.596 -7.961 1.00 98.44 316 VAL A C 1
ATOM 2438 O O . VAL A 1 316 ? 6.255 7.479 -7.709 1.00 98.44 316 VAL A O 1
ATOM 2441 N N . ARG A 1 317 ? 8.369 6.841 -7.346 1.00 98.06 317 ARG A N 1
ATOM 2442 C CA . ARG A 1 317 ? 8.035 5.877 -6.283 1.00 98.06 317 ARG A CA 1
ATOM 2443 C C . ARG A 1 317 ? 7.402 6.553 -5.069 1.00 98.06 317 ARG A C 1
ATOM 2445 O O . ARG A 1 317 ? 6.469 6.003 -4.490 1.00 98.06 317 ARG A O 1
ATOM 2452 N N . GLY A 1 318 ? 7.882 7.736 -4.692 1.00 98.19 318 GLY A N 1
ATOM 2453 C CA . GLY A 1 318 ? 7.271 8.534 -3.634 1.00 98.19 318 GLY A CA 1
ATOM 2454 C C . GLY A 1 318 ? 5.842 8.966 -3.980 1.00 98.19 318 GLY A C 1
ATOM 2455 O O . GLY A 1 318 ? 4.950 8.822 -3.149 1.00 98.19 318 GLY A O 1
ATOM 2456 N N . VAL A 1 319 ? 5.605 9.415 -5.217 1.00 98.62 319 VAL A N 1
ATOM 2457 C CA . VAL A 1 319 ? 4.266 9.767 -5.724 1.00 98.62 319 VAL A CA 1
ATOM 2458 C C . VAL A 1 319 ? 3.327 8.559 -5.683 1.00 98.62 319 VAL A C 1
ATOM 2460 O O . VAL A 1 319 ? 2.199 8.677 -5.213 1.00 98.62 319 VAL A O 1
ATOM 2463 N N . GLU A 1 320 ? 3.784 7.380 -6.113 1.00 98.31 320 GLU A N 1
ATOM 2464 C CA . GLU A 1 320 ? 2.974 6.156 -6.031 1.00 98.31 320 GLU A CA 1
ATOM 2465 C C . GLU A 1 320 ? 2.727 5.700 -4.589 1.00 98.31 320 GLU A C 1
ATOM 2467 O O . GLU A 1 320 ? 1.655 5.181 -4.291 1.00 98.31 320 GLU A O 1
ATOM 2472 N N . THR A 1 321 ? 3.681 5.920 -3.681 1.00 97.75 321 THR A N 1
ATOM 2473 C CA . THR A 1 321 ? 3.498 5.627 -2.250 1.00 97.75 321 THR A CA 1
ATOM 2474 C C . THR A 1 321 ? 2.437 6.543 -1.645 1.00 97.75 321 THR A C 1
ATOM 2476 O O . THR A 1 321 ? 1.558 6.070 -0.930 1.00 97.75 321 THR A O 1
ATOM 2479 N N . LEU A 1 322 ? 2.466 7.837 -1.982 1.00 97.88 322 LEU A N 1
ATOM 2480 C CA . LEU A 1 322 ? 1.430 8.791 -1.586 1.00 97.88 322 LEU A CA 1
ATOM 2481 C C . LEU A 1 322 ? 0.057 8.376 -2.124 1.00 97.88 322 LEU A C 1
ATOM 2483 O O . LEU A 1 322 ? -0.907 8.340 -1.364 1.00 97.88 322 LEU A O 1
ATOM 2487 N N . TYR A 1 323 ? -0.020 8.014 -3.409 1.00 97.38 323 TYR A N 1
ATOM 2488 C CA . TYR A 1 323 ? -1.248 7.493 -4.007 1.00 97.38 323 TYR A CA 1
ATOM 2489 C C . TYR A 1 323 ? -1.750 6.239 -3.277 1.00 97.38 323 TYR A C 1
ATOM 2491 O O . TYR A 1 323 ? -2.938 6.138 -3.002 1.00 97.38 323 TYR A O 1
ATOM 2499 N N . ALA A 1 324 ? -0.870 5.296 -2.928 1.00 95.31 324 ALA A N 1
ATOM 2500 C CA . ALA A 1 324 ? -1.265 4.076 -2.227 1.00 95.31 324 ALA A CA 1
ATOM 2501 C C . ALA A 1 324 ? -1.841 4.359 -0.829 1.00 95.31 324 ALA A C 1
ATOM 2503 O O . ALA A 1 324 ? -2.790 3.696 -0.417 1.00 95.31 324 ALA A O 1
ATOM 2504 N N . ILE A 1 325 ? -1.300 5.351 -0.112 1.00 93.31 325 ILE A N 1
ATOM 2505 C CA . ILE A 1 325 ? -1.845 5.797 1.180 1.00 93.31 325 ILE A CA 1
ATOM 2506 C C . ILE A 1 325 ? -3.223 6.449 0.984 1.00 93.31 325 ILE A C 1
ATOM 2508 O O . ILE A 1 325 ? -4.159 6.138 1.717 1.00 93.31 325 ILE A O 1
ATOM 2512 N N . ASP A 1 326 ? -3.355 7.323 -0.015 1.00 90.31 326 ASP A N 1
ATOM 2513 C CA . ASP A 1 326 ? -4.611 8.004 -0.359 1.00 90.31 326 ASP A CA 1
ATOM 2514 C C . ASP A 1 326 ? -5.708 7.001 -0.761 1.00 90.31 326 ASP A C 1
ATOM 2516 O O . ASP A 1 326 ? -6.845 7.066 -0.297 1.00 90.31 326 ASP A O 1
ATOM 2520 N N . GLU A 1 327 ? -5.341 5.992 -1.548 1.00 90.88 327 GLU A N 1
ATOM 2521 C CA . GLU A 1 327 ? -6.237 4.914 -1.955 1.00 90.88 327 GLU A CA 1
ATOM 2522 C C . GLU A 1 327 ? -6.610 3.998 -0.781 1.00 90.88 327 GLU A C 1
ATOM 2524 O O . GLU A 1 327 ? -7.763 3.582 -0.673 1.00 90.88 327 GLU A O 1
ATOM 2529 N N . ALA A 1 328 ? -5.684 3.725 0.144 1.00 84.94 328 ALA A N 1
ATOM 2530 C CA . ALA A 1 328 ? -5.988 2.980 1.364 1.00 84.94 328 ALA A CA 1
ATOM 2531 C C . ALA A 1 328 ? -7.021 3.715 2.231 1.00 84.94 328 ALA A C 1
ATOM 2533 O O . ALA A 1 328 ? -7.989 3.094 2.670 1.00 84.94 328 ALA A O 1
ATOM 2534 N N . LEU A 1 329 ? -6.865 5.032 2.416 1.00 82.12 329 LEU A N 1
ATOM 2535 C CA . LEU A 1 329 ? -7.849 5.874 3.105 1.00 82.12 329 LEU A CA 1
ATOM 2536 C C . LEU A 1 329 ? -9.210 5.821 2.402 1.00 82.12 329 LEU A C 1
ATOM 2538 O O . LEU A 1 329 ? -10.225 5.551 3.041 1.00 82.12 329 LEU A O 1
ATOM 2542 N N . ARG A 1 330 ? -9.237 5.981 1.072 1.00 84.56 330 ARG A N 1
ATOM 2543 C CA . ARG A 1 330 ? -10.475 5.891 0.285 1.00 84.56 330 ARG A CA 1
ATOM 2544 C C . ARG A 1 330 ? -11.161 4.535 0.455 1.00 84.56 330 ARG A C 1
ATOM 2546 O O . ARG A 1 330 ? -12.385 4.483 0.584 1.00 84.56 330 ARG A O 1
ATOM 2553 N N . ILE A 1 331 ? -10.407 3.434 0.431 1.00 79.38 331 ILE A N 1
ATOM 2554 C CA . ILE A 1 331 ? -10.945 2.088 0.652 1.00 79.38 331 ILE A CA 1
ATOM 2555 C C . ILE A 1 331 ? -11.511 1.990 2.068 1.00 79.38 331 ILE A C 1
ATOM 2557 O O . ILE A 1 331 ? -12.669 1.623 2.202 1.00 79.38 331 ILE A O 1
ATOM 2561 N N . LEU A 1 332 ? -10.769 2.372 3.109 1.00 71.38 332 LEU A N 1
ATOM 2562 C CA . LEU A 1 332 ? -11.259 2.333 4.494 1.00 71.38 332 LEU A CA 1
ATOM 2563 C C . LEU A 1 332 ? -12.568 3.118 4.676 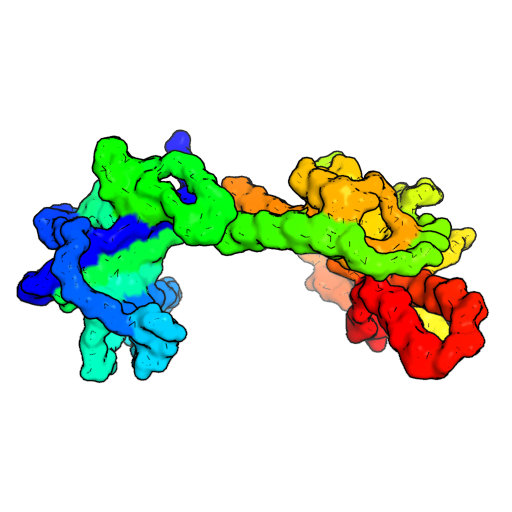1.00 71.38 332 LEU A C 1
ATOM 2565 O O . LEU A 1 332 ? -13.482 2.647 5.349 1.00 71.38 332 LEU A O 1
ATOM 2569 N N . GLU A 1 333 ? -12.699 4.265 4.009 1.00 71.88 333 GLU A N 1
ATOM 2570 C CA . GLU A 1 333 ? -13.896 5.110 4.070 1.00 71.88 333 GLU A CA 1
ATOM 2571 C C . GLU A 1 333 ? -15.089 4.560 3.272 1.00 71.88 333 GLU A C 1
ATOM 2573 O O . GLU A 1 333 ? -16.244 4.831 3.612 1.00 71.88 333 GLU A O 1
ATOM 2578 N N . THR A 1 334 ? -14.840 3.824 2.183 1.00 75.25 334 THR A N 1
ATOM 2579 C CA . THR A 1 334 ? -15.880 3.474 1.196 1.00 75.25 334 THR A CA 1
ATOM 2580 C C . THR A 1 334 ? -16.085 1.980 0.977 1.00 75.25 334 THR A C 1
ATOM 2582 O O . THR A 1 334 ? -16.974 1.620 0.205 1.00 75.25 334 THR A O 1
ATOM 2585 N N . TYR A 1 335 ? -15.309 1.110 1.629 1.00 71.44 335 TYR A N 1
ATOM 2586 C CA . TYR A 1 335 ? -15.320 -0.332 1.389 1.00 71.44 335 TYR A CA 1
ATOM 2587 C C . TYR A 1 335 ? -16.670 -0.954 1.768 1.00 71.44 335 TYR A C 1
ATOM 2589 O O . TYR A 1 335 ? -17.025 -0.999 2.951 1.00 71.44 335 TYR A O 1
ATOM 2597 N N . PRO A 1 336 ? -17.432 -1.478 0.792 1.00 71.69 336 PRO A N 1
ATOM 2598 C CA . PRO A 1 336 ? -18.598 -2.282 1.093 1.00 71.69 336 PRO A CA 1
ATOM 2599 C C . PRO A 1 336 ? -18.129 -3.702 1.427 1.00 71.69 336 PRO A C 1
ATOM 2601 O O . PRO A 1 336 ? -17.636 -4.415 0.552 1.00 71.69 336 PRO A O 1
ATOM 2604 N N . GLU A 1 337 ? -18.280 -4.126 2.683 1.00 68.56 337 GLU A N 1
ATOM 2605 C CA . GLU A 1 337 ? -17.977 -5.508 3.066 1.00 68.56 337 GLU A CA 1
ATOM 2606 C C . GLU A 1 337 ? -18.869 -6.479 2.264 1.00 68.56 337 GLU A C 1
ATOM 2608 O O . GLU A 1 337 ? -20.097 -6.339 2.296 1.00 68.56 337 GLU A O 1
ATOM 2613 N N . PRO A 1 338 ? -18.293 -7.435 1.509 1.00 73.69 338 PRO A N 1
ATOM 2614 C CA . PRO A 1 338 ? -19.083 -8.386 0.743 1.00 73.69 338 PRO A CA 1
ATOM 2615 C C . PRO A 1 338 ? -19.736 -9.421 1.668 1.00 73.69 338 PRO A C 1
ATOM 2617 O O . PRO A 1 338 ? -19.137 -9.853 2.649 1.00 73.69 338 PRO A O 1
ATOM 2620 N N . ASP A 1 339 ? -20.925 -9.907 1.293 1.00 82.38 339 ASP A N 1
ATOM 2621 C CA . ASP A 1 339 ? -21.649 -10.952 2.043 1.00 82.38 339 ASP A CA 1
ATOM 2622 C C . ASP A 1 339 ? -20.833 -12.252 2.215 1.00 82.38 339 ASP A C 1
ATOM 2624 O O . ASP A 1 339 ? -21.074 -13.035 3.136 1.00 82.38 339 ASP A O 1
ATOM 2628 N N . ALA A 1 340 ? -19.881 -12.507 1.309 1.00 76.81 340 ALA A N 1
ATOM 2629 C CA . ALA A 1 340 ? -18.989 -13.658 1.344 1.00 76.81 340 ALA A CA 1
ATOM 2630 C C . ALA A 1 340 ? -17.579 -13.300 0.835 1.00 76.81 340 ALA A C 1
ATOM 2632 O O . ALA A 1 340 ? -17.445 -12.512 -0.103 1.00 76.81 340 ALA A O 1
ATOM 2633 N N . PRO A 1 341 ? -16.519 -13.940 1.366 1.00 68.75 341 PRO A N 1
ATOM 2634 C CA . PRO A 1 341 ? -15.136 -13.677 0.959 1.00 68.75 341 PRO A CA 1
ATOM 2635 C C . PRO A 1 341 ? -14.739 -14.363 -0.365 1.00 68.75 341 PRO A C 1
ATOM 2637 O O . PRO A 1 341 ? -13.564 -14.377 -0.722 1.00 68.75 341 PRO A O 1
ATOM 2640 N N . TYR A 1 342 ? -15.685 -14.987 -1.076 1.00 79.44 342 TYR A N 1
ATOM 2641 C CA . TYR A 1 342 ? -15.454 -15.671 -2.350 1.00 79.44 342 TYR A CA 1
ATOM 2642 C C . TYR A 1 342 ? -16.726 -15.695 -3.203 1.00 79.44 342 TYR A C 1
ATOM 2644 O O . TYR A 1 342 ? -17.841 -15.580 -2.693 1.00 79.44 342 TYR A O 1
ATOM 2652 N N . VAL A 1 343 ? -16.558 -15.918 -4.507 1.00 84.56 343 VAL A N 1
ATOM 2653 C CA . VAL A 1 343 ? -17.664 -16.185 -5.436 1.00 84.56 343 VAL A CA 1
ATOM 2654 C C . VAL A 1 343 ? -17.786 -17.692 -5.695 1.00 84.56 343 VAL A C 1
ATOM 2656 O O . VAL A 1 343 ? -16.758 -18.359 -5.847 1.00 84.56 343 VAL A O 1
ATOM 2659 N N . PRO A 1 344 ? -19.002 -18.270 -5.754 1.00 87.00 344 PRO A N 1
ATOM 2660 C CA . PRO A 1 344 ? -19.176 -19.674 -6.115 1.00 87.00 344 PRO A CA 1
ATOM 2661 C C . PRO A 1 344 ? -18.571 -19.973 -7.490 1.00 87.00 344 PRO A C 1
ATOM 2663 O O . PRO A 1 344 ? -18.770 -19.217 -8.441 1.00 87.00 344 PRO A O 1
ATOM 2666 N N . TYR A 1 345 ? -17.866 -21.096 -7.611 1.00 88.69 345 TYR A N 1
ATOM 2667 C CA . TYR A 1 345 ? -17.238 -21.523 -8.859 1.00 88.69 345 TYR A CA 1
ATOM 2668 C C . TYR A 1 345 ? -17.413 -23.027 -9.084 1.00 88.69 345 TYR A C 1
ATOM 2670 O O . TYR A 1 345 ? -17.625 -23.793 -8.144 1.00 88.69 345 TYR A O 1
ATOM 2678 N N . ALA A 1 346 ? -17.311 -23.446 -10.346 1.00 93.75 346 ALA A N 1
ATOM 2679 C CA . ALA A 1 346 ? -17.250 -24.849 -10.738 1.00 93.75 346 ALA A CA 1
ATOM 2680 C C . ALA A 1 346 ? -15.866 -25.146 -11.324 1.00 93.75 346 ALA A C 1
ATOM 2682 O O . ALA A 1 346 ? -15.379 -24.404 -12.181 1.00 93.75 346 ALA A O 1
ATOM 2683 N N . VAL A 1 347 ? -15.240 -26.223 -10.856 1.00 93.38 347 VAL A N 1
ATOM 2684 C CA . VAL A 1 347 ? -13.935 -26.671 -11.350 1.00 93.38 347 VAL A CA 1
ATOM 2685 C C . VAL A 1 347 ? -14.085 -27.221 -12.770 1.00 93.38 347 VAL A C 1
ATOM 2687 O O . VAL A 1 347 ? -15.014 -27.978 -13.049 1.00 93.38 347 VAL A O 1
ATOM 2690 N N . ARG A 1 348 ? -13.189 -26.805 -13.669 1.00 94.75 348 ARG A N 1
ATOM 2691 C CA . ARG A 1 348 ? -13.107 -27.269 -15.060 1.00 94.75 348 ARG A CA 1
ATOM 2692 C C . ARG A 1 348 ? -11.696 -27.073 -15.606 1.00 94.75 348 ARG A C 1
ATOM 2694 O O . ARG A 1 348 ? -11.001 -26.158 -15.156 1.00 94.75 348 ARG A O 1
ATOM 2701 N N . ALA A 1 349 ? -11.338 -27.834 -16.638 1.00 97.38 349 ALA A N 1
ATOM 2702 C CA . ALA A 1 349 ? -10.140 -27.546 -17.410 1.00 97.38 349 ALA A CA 1
ATOM 2703 C C . ALA A 1 349 ? -10.218 -26.154 -18.059 1.00 97.38 349 ALA A C 1
ATOM 2705 O O . ALA A 1 349 ? -11.283 -25.697 -18.494 1.00 97.38 349 ALA A O 1
ATOM 2706 N N . GLY A 1 350 ? -9.081 -25.469 -18.137 1.00 96.75 350 GLY A N 1
ATOM 2707 C CA . GLY A 1 350 ? -9.026 -24.134 -18.723 1.00 96.75 350 GLY A CA 1
ATOM 2708 C C . GLY A 1 350 ? -7.673 -23.454 -18.588 1.00 96.75 350 GLY A C 1
ATOM 2709 O O . GLY A 1 350 ? -6.758 -23.965 -17.948 1.00 96.75 350 GLY A O 1
ATOM 2710 N N . VAL A 1 351 ? -7.565 -22.277 -19.203 1.00 97.81 351 VAL A N 1
ATOM 2711 C CA . VAL A 1 351 ? -6.389 -21.409 -19.109 1.00 97.81 351 VAL A CA 1
ATOM 2712 C C . VAL A 1 351 ? -6.798 -20.116 -18.415 1.00 97.81 351 VAL A C 1
ATOM 2714 O O . VAL A 1 351 ? -7.728 -19.440 -18.853 1.00 97.81 351 VAL A O 1
ATOM 2717 N N . GLY A 1 352 ? -6.121 -19.799 -17.316 1.00 96.19 352 GLY A N 1
ATOM 2718 C CA . GLY A 1 352 ? -6.279 -18.552 -16.577 1.00 96.19 352 GLY A CA 1
ATOM 2719 C C . GLY A 1 352 ? -5.059 -17.663 -16.763 1.00 96.19 352 GLY A C 1
ATOM 2720 O O . GLY A 1 352 ? -3.930 -18.151 -16.727 1.00 96.19 352 GLY A O 1
ATOM 2721 N N . HIS A 1 353 ? -5.293 -16.364 -16.933 1.00 97.56 353 HIS A N 1
ATOM 2722 C CA . HIS A 1 353 ? -4.250 -15.346 -17.009 1.00 97.56 353 HIS A CA 1
ATOM 2723 C C . HIS A 1 353 ? -4.470 -14.322 -15.897 1.00 97.56 353 HIS A C 1
ATOM 2725 O O . HIS A 1 353 ? -5.598 -13.883 -15.682 1.00 97.56 353 HIS A O 1
ATOM 2731 N N . GLY A 1 354 ? -3.394 -13.943 -15.220 1.00 96.25 354 GLY A N 1
ATOM 2732 C CA . GLY A 1 354 ? -3.342 -12.847 -14.266 1.00 96.25 354 GLY A CA 1
ATOM 2733 C C . GLY A 1 354 ? -2.235 -11.881 -14.663 1.00 96.25 354 GLY A C 1
ATOM 2734 O O . GLY A 1 354 ? -1.194 -12.288 -15.184 1.00 96.25 354 GLY A O 1
ATOM 2735 N N . CYS A 1 355 ? -2.480 -10.594 -14.465 1.00 97.38 355 CYS A N 1
ATOM 2736 C CA . CYS A 1 355 ? -1.462 -9.569 -14.608 1.00 97.38 355 CYS A CA 1
ATOM 2737 C C . CYS A 1 355 ? -1.799 -8.439 -13.647 1.00 97.38 355 CYS A C 1
ATOM 2739 O O . CYS A 1 355 ? -2.877 -7.861 -13.757 1.00 97.38 355 CYS A O 1
ATOM 2741 N N . THR A 1 356 ? -0.893 -8.142 -12.726 1.00 96.56 356 THR A N 1
ATOM 2742 C CA . THR A 1 356 ? -1.006 -7.012 -11.800 1.00 96.56 356 THR A CA 1
ATOM 2743 C C . THR A 1 356 ? 0.225 -6.131 -11.923 1.00 96.56 356 THR A C 1
ATOM 2745 O O . THR A 1 356 ? 1.265 -6.565 -12.417 1.00 96.56 356 THR A O 1
ATOM 2748 N N . GLU A 1 357 ? 0.143 -4.890 -11.468 1.00 97.69 357 GLU A N 1
ATOM 2749 C CA . GLU A 1 357 ? 1.311 -4.030 -11.314 1.00 97.69 357 GLU A CA 1
ATOM 2750 C C . GLU A 1 357 ? 1.885 -4.215 -9.910 1.00 97.69 357 GLU A C 1
ATOM 2752 O O . GLU A 1 357 ? 1.497 -3.555 -8.948 1.00 97.69 357 GLU A O 1
ATOM 2757 N N . ALA A 1 358 ? 2.852 -5.119 -9.782 1.00 95.00 358 ALA A N 1
ATOM 2758 C CA . ALA A 1 358 ? 3.661 -5.183 -8.575 1.00 95.00 358 ALA A CA 1
ATOM 2759 C C . ALA A 1 358 ? 4.483 -3.881 -8.426 1.00 95.00 358 ALA A C 1
ATOM 2761 O O . ALA A 1 358 ? 4.708 -3.166 -9.412 1.00 95.00 358 ALA A O 1
ATOM 2762 N N . PRO A 1 359 ? 5.037 -3.572 -7.233 1.00 94.56 359 PRO A N 1
ATOM 2763 C CA . PRO A 1 359 ? 5.796 -2.332 -7.024 1.00 94.56 359 PRO A CA 1
ATOM 2764 C C . PRO A 1 359 ? 6.902 -2.091 -8.064 1.00 94.56 359 PRO A C 1
ATOM 2766 O O . PRO A 1 359 ? 7.149 -0.955 -8.455 1.00 94.56 359 PRO A O 1
ATOM 2769 N N . ARG A 1 360 ? 7.500 -3.172 -8.586 1.00 95.44 360 ARG A N 1
ATOM 2770 C CA . ARG A 1 360 ? 8.617 -3.169 -9.547 1.00 95.44 360 ARG A CA 1
ATOM 2771 C C . ARG A 1 360 ? 8.194 -3.252 -11.023 1.00 95.44 360 ARG A C 1
ATOM 2773 O O . ARG A 1 360 ? 9.060 -3.233 -11.890 1.00 95.44 360 ARG A O 1
ATOM 2780 N N . GLY A 1 361 ? 6.894 -3.358 -11.309 1.00 96.56 361 GLY A N 1
ATOM 2781 C CA . GLY A 1 361 ? 6.313 -3.439 -12.658 1.00 96.56 361 GLY A CA 1
ATOM 2782 C C . GLY A 1 361 ? 5.297 -4.561 -12.808 1.00 96.56 361 GLY A C 1
ATOM 2783 O O . GLY A 1 361 ? 4.915 -5.187 -11.819 1.00 96.56 361 GLY A O 1
ATOM 2784 N N . ILE A 1 362 ? 4.886 -4.833 -14.047 1.00 97.31 362 ILE A N 1
ATOM 2785 C CA . ILE A 1 362 ? 3.892 -5.872 -14.328 1.00 97.31 362 ILE A CA 1
ATOM 2786 C C . ILE A 1 362 ? 4.387 -7.250 -13.875 1.00 97.31 362 ILE A C 1
ATOM 2788 O O . ILE A 1 362 ? 5.504 -7.659 -14.187 1.00 97.31 362 ILE A O 1
ATOM 2792 N N . LEU A 1 363 ? 3.548 -7.977 -13.147 1.00 96.88 363 LEU A N 1
ATOM 2793 C CA . LEU A 1 363 ? 3.727 -9.375 -12.780 1.00 96.88 363 LEU A CA 1
ATOM 2794 C C . LEU A 1 363 ? 2.708 -10.187 -13.569 1.00 96.88 363 LEU A C 1
ATOM 2796 O O . LEU A 1 363 ? 1.519 -10.161 -13.260 1.00 96.88 363 LEU A O 1
ATOM 2800 N N . TYR A 1 364 ? 3.177 -10.904 -14.585 1.00 97.62 364 TYR A N 1
ATOM 2801 C CA . TYR A 1 364 ? 2.322 -11.743 -15.415 1.00 97.62 364 TYR A CA 1
ATOM 2802 C C . TYR A 1 364 ? 2.373 -13.201 -14.968 1.00 97.62 364 TYR A C 1
ATOM 2804 O O . TYR A 1 364 ? 3.424 -13.720 -14.589 1.00 97.62 364 TYR A O 1
ATOM 2812 N N . HIS A 1 365 ? 1.232 -13.879 -15.042 1.00 96.62 365 HIS A N 1
ATOM 2813 C CA . HIS A 1 365 ? 1.109 -15.279 -14.691 1.00 96.62 365 HIS A CA 1
ATOM 2814 C C . HIS A 1 365 ? 0.017 -15.969 -15.511 1.00 96.62 365 HIS A C 1
ATOM 2816 O O . HIS A 1 365 ? -1.061 -15.424 -15.745 1.00 96.62 365 HIS A O 1
ATOM 2822 N N . ARG A 1 366 ? 0.294 -17.200 -15.942 1.00 97.62 366 ARG A N 1
ATOM 2823 C CA . ARG A 1 366 ? -0.647 -18.069 -16.651 1.00 97.62 366 ARG A CA 1
ATOM 2824 C C . ARG A 1 366 ? -0.667 -19.440 -16.002 1.00 97.62 366 ARG A C 1
ATOM 2826 O O . ARG A 1 366 ? 0.388 -20.044 -15.822 1.00 97.62 366 ARG A O 1
ATOM 2833 N N . TYR A 1 367 ? -1.862 -19.972 -15.778 1.00 97.62 367 TYR A N 1
ATOM 2834 C CA . TYR A 1 367 ? -2.075 -21.339 -15.313 1.00 97.62 367 TYR A CA 1
ATOM 2835 C C . TYR A 1 367 ? -2.949 -22.113 -16.295 1.00 97.62 367 TYR A C 1
ATOM 2837 O O . TYR A 1 367 ? -3.987 -21.620 -16.732 1.00 97.62 367 TYR A O 1
ATOM 2845 N N . VAL A 1 368 ? -2.536 -23.333 -16.624 1.00 98.12 368 VAL A N 1
ATOM 2846 C CA . VAL A 1 368 ? -3.354 -24.320 -17.336 1.00 98.12 368 VAL A CA 1
ATOM 2847 C C . VAL A 1 368 ? -3.827 -25.336 -16.309 1.00 98.12 368 VAL A C 1
ATOM 2849 O O . VAL A 1 368 ? -2.994 -25.919 -15.617 1.00 98.12 368 VAL A O 1
ATOM 2852 N N . LEU A 1 369 ? -5.139 -25.533 -16.205 1.00 97.50 369 LEU A N 1
ATOM 2853 C CA . LEU A 1 369 ? -5.773 -26.456 -15.265 1.00 97.50 369 LEU A CA 1
ATOM 2854 C C . LEU A 1 369 ? -6.392 -27.650 -16.000 1.00 97.50 369 LEU A C 1
ATOM 2856 O O . LEU A 1 369 ? -6.884 -27.491 -17.121 1.00 97.50 369 LEU A O 1
ATOM 2860 N N . ASP A 1 370 ? -6.397 -28.819 -15.361 1.00 97.44 370 ASP A N 1
ATOM 2861 C CA . ASP A 1 370 ? -7.154 -29.995 -15.806 1.00 97.44 370 ASP A CA 1
ATOM 2862 C C . ASP A 1 370 ? -8.601 -30.002 -15.267 1.00 97.44 370 ASP A C 1
ATOM 2864 O O . ASP A 1 370 ? -9.026 -29.093 -14.550 1.00 97.44 370 ASP A O 1
ATOM 2868 N N . ASP A 1 371 ? -9.378 -31.035 -15.608 1.00 96.94 371 ASP A N 1
ATOM 2869 C CA . ASP A 1 371 ? -10.780 -31.174 -15.180 1.00 96.94 371 ASP A CA 1
ATOM 2870 C C . ASP A 1 371 ? -10.956 -31.357 -13.663 1.00 96.94 371 ASP A C 1
ATOM 2872 O O . ASP A 1 371 ? -12.052 -31.152 -13.144 1.00 96.94 371 ASP A O 1
ATOM 2876 N N . ASN A 1 372 ? -9.886 -31.700 -12.940 1.00 95.06 372 ASN A N 1
ATOM 2877 C CA . ASN A 1 372 ? -9.876 -31.797 -11.482 1.00 95.06 372 ASN A CA 1
ATOM 2878 C C . ASN A 1 372 ? -9.413 -30.491 -10.814 1.00 95.06 372 ASN A C 1
ATOM 2880 O O . ASN A 1 372 ? -9.364 -30.420 -9.586 1.00 95.06 372 ASN A O 1
ATOM 2884 N N . GLY A 1 373 ? -9.072 -29.461 -11.597 1.00 92.19 373 GLY A N 1
ATOM 2885 C CA . GLY A 1 373 ? -8.558 -28.187 -11.097 1.00 92.19 373 GLY A CA 1
ATOM 2886 C C . GLY A 1 373 ? -7.081 -28.230 -10.707 1.00 92.19 373 GLY A C 1
ATOM 2887 O O . GLY A 1 373 ? -6.619 -27.339 -9.996 1.00 92.19 373 GLY A O 1
ATOM 2888 N N . LEU A 1 374 ? -6.334 -29.244 -11.149 1.00 96.19 374 LEU A N 1
ATOM 2889 C CA . LEU A 1 374 ? -4.897 -29.349 -10.908 1.00 96.19 374 LEU A CA 1
ATOM 2890 C C . LEU A 1 374 ? -4.114 -28.566 -11.963 1.00 96.19 374 LEU A C 1
ATOM 2892 O O . LEU A 1 374 ? -4.467 -28.556 -13.141 1.00 96.19 374 LEU A O 1
ATOM 2896 N N . ILE A 1 375 ? -3.021 -27.928 -11.540 1.00 97.19 375 ILE A N 1
ATOM 2897 C CA . ILE A 1 375 ? -2.141 -27.165 -12.432 1.00 97.19 375 ILE A CA 1
ATOM 2898 C C . ILE A 1 375 ? -1.337 -28.130 -13.311 1.00 97.19 375 ILE A C 1
ATOM 2900 O O . ILE A 1 375 ? -0.492 -28.878 -12.825 1.00 97.19 375 ILE A O 1
ATOM 2904 N N . VAL A 1 376 ? -1.570 -28.060 -14.620 1.00 97.62 376 VAL A N 1
ATOM 2905 C CA . VAL A 1 376 ? -0.833 -28.780 -15.671 1.00 97.62 376 VAL A CA 1
ATOM 2906 C C . VAL A 1 376 ? 0.409 -28.000 -16.102 1.00 97.62 376 VAL A C 1
ATOM 2908 O O . VAL A 1 376 ? 1.451 -28.575 -16.404 1.00 97.62 376 VAL A O 1
ATOM 2911 N N . SER A 1 377 ? 0.301 -26.673 -16.157 1.00 97.62 377 SER A N 1
ATOM 2912 C CA . SER A 1 377 ? 1.395 -25.779 -16.533 1.00 97.62 377 SER A CA 1
ATOM 2913 C C . SER A 1 377 ? 1.222 -24.433 -15.848 1.00 97.62 377 SER A C 1
ATOM 2915 O O . SER A 1 377 ? 0.110 -23.909 -15.784 1.00 97.62 377 SER A O 1
ATOM 2917 N N . ALA A 1 378 ? 2.327 -23.861 -15.379 1.00 96.12 378 ALA A N 1
ATOM 2918 C CA . ALA A 1 378 ? 2.396 -22.495 -14.889 1.00 96.12 378 ALA A CA 1
ATOM 2919 C C . ALA A 1 378 ? 3.476 -21.733 -15.666 1.00 96.12 378 ALA A C 1
ATOM 2921 O O . ALA A 1 378 ? 4.549 -22.273 -15.935 1.00 96.12 378 ALA A O 1
ATOM 2922 N N . ARG A 1 379 ? 3.195 -20.478 -16.014 1.00 94.88 379 ARG A N 1
ATOM 2923 C CA . ARG A 1 379 ? 4.200 -19.492 -16.424 1.00 94.88 379 ARG A CA 1
ATOM 2924 C C . ARG A 1 379 ? 4.081 -18.296 -15.497 1.00 94.88 379 ARG A C 1
ATOM 2926 O O . ARG A 1 379 ? 2.968 -17.845 -15.245 1.00 94.88 379 ARG A O 1
ATOM 2933 N N . ILE A 1 380 ? 5.211 -17.793 -15.021 1.00 94.50 380 ILE A N 1
ATOM 2934 C CA . ILE A 1 380 ? 5.298 -16.577 -14.217 1.00 94.50 380 ILE A CA 1
ATOM 2935 C C . ILE A 1 380 ? 6.410 -15.729 -14.824 1.00 94.50 380 ILE A C 1
ATOM 2937 O O . ILE A 1 380 ? 7.534 -16.206 -14.951 1.00 94.50 380 ILE A O 1
ATOM 2941 N N . THR A 1 381 ? 6.087 -14.494 -15.191 1.00 95.69 381 THR A N 1
ATOM 2942 C CA . THR A 1 381 ? 7.030 -13.529 -15.756 1.00 95.69 381 THR A CA 1
ATOM 2943 C C . THR A 1 381 ? 7.122 -12.346 -14.785 1.00 95.69 381 THR A C 1
ATOM 2945 O O . THR A 1 381 ? 6.244 -11.474 -14.776 1.00 95.69 381 THR A O 1
ATOM 2948 N N . PRO A 1 382 ? 8.132 -12.334 -13.896 1.00 95.06 382 PRO A N 1
ATOM 2949 C CA . PRO A 1 382 ? 8.254 -11.343 -12.835 1.00 95.06 382 PRO A CA 1
ATOM 2950 C C . PRO A 1 382 ? 8.767 -9.992 -13.370 1.00 95.06 382 PRO A C 1
ATOM 2952 O O . PRO A 1 382 ? 9.459 -9.951 -14.390 1.00 95.06 382 PRO A O 1
ATOM 2955 N N . PRO A 1 383 ? 8.502 -8.868 -12.680 1.00 94.50 383 PRO A N 1
ATOM 2956 C CA . PRO A 1 383 ? 8.853 -7.536 -13.184 1.00 94.50 383 PRO A CA 1
ATOM 2957 C C . PRO A 1 383 ? 10.356 -7.329 -13.400 1.00 94.50 383 PRO A C 1
ATOM 2959 O O . PRO A 1 383 ? 10.787 -6.768 -14.404 1.00 94.50 383 PRO A O 1
ATOM 2962 N N . THR A 1 384 ? 11.185 -7.805 -12.467 1.00 92.12 384 THR A N 1
ATOM 2963 C CA . THR A 1 384 ? 12.638 -7.600 -12.542 1.00 92.12 384 THR A CA 1
ATOM 2964 C C . THR A 1 384 ? 13.270 -8.363 -13.713 1.00 92.12 384 THR A C 1
ATOM 2966 O O . THR A 1 384 ? 14.166 -7.818 -14.348 1.00 92.12 384 THR A O 1
ATOM 2969 N N . ALA A 1 385 ? 12.763 -9.549 -14.079 1.00 94.00 385 ALA A N 1
ATOM 2970 C CA . ALA A 1 385 ? 13.226 -10.255 -15.281 1.00 94.00 385 ALA A CA 1
ATOM 2971 C C . ALA A 1 385 ? 12.882 -9.485 -16.567 1.00 94.00 385 ALA A C 1
ATOM 2973 O O . ALA A 1 385 ? 13.657 -9.447 -17.522 1.00 94.00 385 ALA A O 1
ATOM 2974 N N . GLN A 1 386 ? 11.744 -8.791 -16.571 1.00 96.75 386 GLN A N 1
ATOM 2975 C CA . GLN A 1 386 ? 11.346 -7.968 -17.710 1.00 96.75 386 GLN A CA 1
ATOM 2976 C C . GLN A 1 386 ? 12.226 -6.732 -17.876 1.00 96.75 386 GLN A C 1
ATOM 2978 O O . GLN A 1 386 ? 12.594 -6.380 -18.994 1.00 96.75 386 GLN A O 1
ATOM 2983 N N . ASN A 1 387 ? 12.640 -6.125 -16.765 1.00 97.12 387 ASN A N 1
ATOM 2984 C CA . ASN A 1 387 ? 13.552 -4.986 -16.779 1.00 97.12 387 ASN A CA 1
ATOM 2985 C C . ASN A 1 387 ? 15.021 -5.365 -17.013 1.00 97.12 387 ASN A C 1
ATOM 2987 O O . ASN A 1 387 ? 15.814 -4.470 -17.292 1.00 97.12 387 ASN A O 1
ATOM 2991 N N . GLN A 1 388 ? 15.412 -6.643 -16.931 1.00 95.94 388 GLN A N 1
ATOM 2992 C CA . GLN A 1 388 ? 16.822 -7.057 -16.973 1.00 95.94 388 GLN A CA 1
ATOM 2993 C C . GLN A 1 388 ? 17.559 -6.553 -18.226 1.00 95.94 388 GLN A C 1
ATOM 2995 O O . GLN A 1 388 ? 18.656 -6.003 -18.123 1.00 95.94 388 GLN A O 1
ATOM 3000 N N . ALA A 1 389 ? 16.939 -6.667 -19.406 1.00 95.50 389 ALA A N 1
ATOM 3001 C CA . ALA A 1 389 ? 17.526 -6.180 -20.655 1.00 95.50 389 ALA A CA 1
ATOM 3002 C C . ALA A 1 389 ? 17.724 -4.652 -20.660 1.00 95.50 389 ALA A C 1
ATOM 3004 O O . ALA A 1 389 ? 18.704 -4.154 -21.215 1.00 95.50 389 ALA A O 1
ATOM 3005 N N . THR A 1 390 ? 16.800 -3.920 -20.040 1.00 97.06 390 THR A N 1
ATOM 3006 C CA . THR A 1 390 ? 16.834 -2.456 -19.935 1.00 97.06 390 THR A CA 1
ATOM 3007 C C . THR A 1 390 ? 17.864 -2.006 -18.900 1.00 97.06 390 THR A C 1
ATOM 3009 O O . THR A 1 390 ? 18.644 -1.105 -19.183 1.00 97.06 390 THR A O 1
ATOM 3012 N N . ILE A 1 391 ? 17.965 -2.698 -17.758 1.00 96.56 391 ILE A N 1
ATOM 3013 C CA . ILE A 1 391 ? 18.998 -2.464 -16.736 1.00 96.56 391 ILE A CA 1
ATOM 3014 C C . ILE A 1 391 ? 20.398 -2.583 -17.348 1.00 96.56 391 ILE A C 1
ATOM 3016 O O . ILE A 1 391 ? 21.242 -1.717 -17.133 1.00 96.56 391 ILE A O 1
ATOM 3020 N N . GLU A 1 392 ? 20.657 -3.632 -18.130 1.00 95.69 392 GLU A N 1
ATOM 3021 C CA . GLU A 1 392 ? 21.957 -3.828 -18.784 1.00 95.69 392 GLU A CA 1
ATOM 3022 C C . GLU A 1 392 ? 22.248 -2.771 -19.856 1.00 95.69 392 GLU A C 1
ATOM 3024 O O . GLU A 1 392 ? 23.384 -2.297 -19.962 1.00 95.69 392 GLU A O 1
ATOM 3029 N N . ALA A 1 393 ? 21.236 -2.395 -20.644 1.00 96.00 393 ALA A N 1
ATOM 3030 C CA . ALA A 1 393 ? 21.364 -1.353 -21.659 1.00 96.00 393 ALA A CA 1
ATOM 3031 C C . ALA A 1 393 ? 21.687 0.009 -21.027 1.00 96.00 393 ALA A C 1
ATOM 3033 O O . ALA A 1 393 ? 22.632 0.674 -21.455 1.00 96.00 393 ALA A O 1
ATOM 3034 N N . ASP A 1 394 ? 20.969 0.378 -19.968 1.00 97.00 394 ASP A N 1
ATOM 3035 C CA . ASP A 1 394 ? 21.189 1.616 -19.227 1.00 97.00 394 ASP A CA 1
ATOM 3036 C C . ASP A 1 394 ? 22.533 1.627 -18.521 1.00 97.00 394 ASP A C 1
ATOM 3038 O O . ASP A 1 394 ? 23.239 2.632 -18.571 1.00 97.00 394 ASP A O 1
ATOM 3042 N N . LEU A 1 395 ? 22.924 0.511 -17.898 1.00 95.69 395 LEU A N 1
ATOM 3043 C CA . LEU A 1 395 ? 24.228 0.398 -17.261 1.00 95.69 395 LEU A CA 1
ATOM 3044 C C . LEU A 1 395 ? 25.342 0.634 -18.282 1.00 95.69 395 LEU A C 1
ATOM 3046 O O . LEU A 1 395 ? 26.254 1.411 -18.013 1.00 95.69 395 LEU A O 1
ATOM 3050 N N . ARG A 1 396 ? 25.252 0.032 -19.476 1.00 95.25 396 ARG A N 1
ATOM 3051 C CA . ARG A 1 396 ? 26.209 0.285 -20.561 1.00 95.25 396 ARG A CA 1
ATOM 3052 C C . ARG A 1 396 ? 26.206 1.759 -20.975 1.00 95.25 396 ARG A C 1
ATOM 3054 O O . ARG A 1 396 ? 27.267 2.378 -20.964 1.00 95.25 396 ARG A O 1
ATOM 3061 N N . ALA A 1 397 ? 25.040 2.326 -21.285 1.00 96.31 397 ALA A N 1
ATOM 3062 C CA . ALA A 1 397 ? 24.914 3.713 -21.739 1.00 96.31 397 ALA A CA 1
ATOM 3063 C C . ALA A 1 397 ? 25.409 4.729 -20.693 1.00 96.31 397 ALA A C 1
ATOM 3065 O O . ALA A 1 397 ? 25.999 5.755 -21.032 1.00 96.31 397 ALA A O 1
ATOM 3066 N N . PHE A 1 398 ? 25.197 4.441 -19.410 1.00 95.38 398 PHE A N 1
ATOM 3067 C CA . PHE A 1 398 ? 25.636 5.288 -18.311 1.00 95.38 398 PHE A CA 1
ATOM 3068 C C . PHE A 1 398 ? 27.146 5.174 -18.060 1.00 95.38 398 PHE A C 1
ATOM 3070 O O . PHE A 1 398 ? 27.808 6.188 -17.820 1.00 95.38 398 PHE A O 1
ATOM 3077 N N . VAL A 1 399 ? 27.706 3.963 -18.148 1.00 92.94 399 VAL A N 1
ATOM 3078 C CA . VAL A 1 399 ? 29.115 3.667 -17.836 1.00 92.94 399 VAL A CA 1
ATOM 3079 C C . VAL A 1 399 ? 30.070 4.029 -18.966 1.00 92.94 399 VAL A C 1
ATOM 3081 O O . VAL A 1 399 ? 31.160 4.515 -18.676 1.00 92.94 399 VAL A O 1
ATOM 3084 N N . GLU A 1 400 ? 29.696 3.838 -20.234 1.00 94.69 400 GLU A N 1
ATOM 3085 C CA . GLU A 1 400 ? 30.556 4.113 -21.399 1.00 94.69 400 GLU A CA 1
ATOM 3086 C C . GLU A 1 400 ? 31.258 5.488 -21.366 1.00 94.69 400 GLU A C 1
ATOM 3088 O O . GLU A 1 400 ? 32.484 5.527 -21.498 1.00 94.69 400 GLU A O 1
ATOM 3093 N N . PRO A 1 401 ? 30.572 6.620 -21.107 1.00 95.12 401 PRO A N 1
ATOM 3094 C CA . PRO A 1 401 ? 31.239 7.923 -21.007 1.00 95.12 401 PRO A CA 1
ATOM 3095 C C . PRO A 1 401 ? 32.063 8.107 -19.717 1.00 95.12 401 PRO A C 1
ATOM 3097 O O . PRO A 1 401 ? 32.814 9.074 -19.593 1.00 95.12 401 PRO A O 1
ATOM 3100 N N . ARG A 1 402 ? 31.943 7.194 -18.747 1.00 94.56 402 ARG A N 1
ATOM 3101 C CA . ARG A 1 402 ? 32.487 7.284 -17.379 1.00 94.56 402 ARG A CA 1
ATOM 3102 C C . ARG A 1 402 ? 33.568 6.247 -17.072 1.00 94.56 402 ARG A C 1
ATOM 3104 O O . ARG A 1 402 ? 34.079 6.214 -15.959 1.00 94.56 402 ARG A O 1
ATOM 3111 N N . VAL A 1 403 ? 33.991 5.452 -18.056 1.00 95.19 403 VAL A N 1
ATOM 3112 C CA . VAL A 1 403 ? 35.030 4.410 -17.892 1.00 95.19 403 VAL A CA 1
ATOM 3113 C C . VAL A 1 403 ? 36.388 4.934 -17.407 1.00 95.19 403 VAL A C 1
ATOM 3115 O O . VAL A 1 403 ? 37.230 4.155 -16.974 1.00 95.19 403 VAL A O 1
ATOM 3118 N N . HIS A 1 404 ? 36.612 6.246 -17.494 1.00 96.31 404 HIS A N 1
ATOM 3119 C CA . HIS A 1 404 ? 37.823 6.915 -17.025 1.00 96.31 404 HIS A CA 1
ATOM 3120 C C . HIS A 1 404 ? 37.833 7.174 -15.507 1.00 96.31 404 HIS A C 1
ATOM 3122 O O . HIS A 1 404 ? 38.877 7.541 -14.968 1.00 96.31 404 HIS A O 1
ATOM 3128 N N . LEU A 1 405 ? 36.693 7.021 -14.824 1.00 95.94 405 LEU A N 1
ATOM 3129 C CA . LEU A 1 405 ? 36.587 7.237 -13.383 1.00 95.94 405 LEU A CA 1
ATOM 3130 C C . LEU A 1 405 ? 37.331 6.148 -12.589 1.00 95.94 405 LEU A C 1
ATOM 3132 O O . LEU A 1 405 ? 37.452 5.008 -13.050 1.00 95.94 405 LEU A O 1
ATOM 3136 N N . PRO A 1 406 ? 37.802 6.455 -11.365 1.00 97.69 406 PRO A N 1
ATOM 3137 C CA . PRO A 1 406 ? 38.354 5.451 -10.463 1.00 97.69 406 PRO A CA 1
ATOM 3138 C C . PRO A 1 406 ? 37.363 4.311 -10.200 1.00 97.69 406 PRO A C 1
ATOM 3140 O O . PRO A 1 406 ? 36.166 4.544 -10.042 1.00 97.69 406 PRO A O 1
ATOM 3143 N N . LEU A 1 407 ? 37.870 3.079 -10.063 1.00 96.00 407 LEU A N 1
ATOM 3144 C CA . LEU A 1 407 ? 37.041 1.873 -9.927 1.00 96.00 407 LEU A CA 1
ATOM 3145 C C . LEU A 1 407 ? 35.963 1.988 -8.838 1.00 96.00 407 LEU A C 1
ATOM 3147 O O . LEU A 1 407 ? 34.820 1.613 -9.077 1.00 96.00 407 LEU A O 1
ATOM 3151 N N . ASN A 1 408 ? 36.304 2.516 -7.659 1.00 96.69 408 ASN A N 1
ATOM 3152 C CA . ASN A 1 408 ? 35.351 2.643 -6.550 1.00 96.69 408 ASN A CA 1
ATOM 3153 C C . ASN A 1 408 ? 34.222 3.634 -6.863 1.00 96.69 408 ASN A C 1
ATOM 3155 O O . ASN A 1 408 ? 33.071 3.384 -6.517 1.00 96.69 408 ASN A O 1
ATOM 3159 N N . GLU A 1 409 ? 34.546 4.741 -7.532 1.00 95.38 409 GLU A N 1
ATOM 3160 C CA . GLU A 1 409 ? 33.564 5.748 -7.931 1.00 95.38 409 GLU A CA 1
ATOM 3161 C C . GLU A 1 409 ? 32.644 5.202 -9.024 1.00 95.38 409 GLU A C 1
ATOM 3163 O O . GLU A 1 409 ? 31.423 5.308 -8.917 1.00 95.38 409 GLU A O 1
ATOM 3168 N N . LEU A 1 410 ? 33.222 4.537 -10.029 1.00 95.06 410 LEU A N 1
ATOM 3169 C CA . LEU A 1 410 ? 32.454 3.908 -11.095 1.00 95.06 410 LEU A CA 1
ATOM 3170 C C . LEU A 1 410 ? 31.552 2.795 -10.551 1.00 95.06 410 LEU A C 1
ATOM 3172 O O . LEU A 1 410 ? 30.388 2.727 -10.922 1.00 95.06 410 LEU A O 1
ATOM 3176 N N . THR A 1 411 ? 32.054 1.969 -9.628 1.00 96.12 411 THR A N 1
ATOM 3177 C CA . THR A 1 411 ? 31.266 0.913 -8.970 1.00 96.12 411 THR A CA 1
ATOM 3178 C C . THR A 1 411 ? 30.055 1.505 -8.256 1.00 96.12 411 THR A C 1
ATOM 3180 O O . THR A 1 411 ? 28.935 1.056 -8.482 1.00 96.12 411 THR A O 1
ATOM 3183 N N . TRP A 1 412 ? 30.247 2.557 -7.456 1.00 95.19 412 TRP A N 1
ATOM 3184 C CA . TRP A 1 412 ? 29.144 3.218 -6.757 1.00 95.19 412 TRP A CA 1
ATOM 3185 C C . TRP A 1 412 ? 28.091 3.778 -7.726 1.00 95.19 412 TRP A C 1
ATOM 3187 O O . TRP A 1 412 ? 26.894 3.555 -7.539 1.00 95.19 412 TRP A O 1
ATOM 3197 N N . GLN A 1 413 ? 28.532 4.427 -8.806 1.00 94.56 413 GLN A N 1
ATOM 3198 C CA . GLN A 1 413 ? 27.657 4.967 -9.848 1.00 94.56 413 GLN A CA 1
ATOM 3199 C C . GLN A 1 413 ? 26.896 3.868 -10.616 1.00 94.56 413 GLN A C 1
ATOM 3201 O O . GLN A 1 413 ? 25.697 4.009 -10.866 1.00 94.56 413 GLN A O 1
ATOM 3206 N N . CYS A 1 414 ? 27.548 2.743 -10.931 1.00 95.25 414 CYS A N 1
ATOM 3207 C CA . CYS A 1 414 ? 26.911 1.560 -11.517 1.00 95.25 414 CYS A CA 1
ATOM 3208 C C . CYS A 1 414 ? 25.791 1.025 -10.622 1.00 95.25 414 CYS A C 1
ATOM 3210 O O . CYS A 1 414 ? 24.684 0.752 -11.086 1.00 95.25 414 CYS A O 1
ATOM 3212 N N . GLU A 1 415 ? 26.061 0.885 -9.325 1.00 95.50 415 GLU A N 1
ATOM 3213 C CA . GLU A 1 415 ? 25.059 0.378 -8.398 1.00 95.50 415 GLU A CA 1
ATOM 3214 C C . GLU A 1 415 ? 23.874 1.345 -8.243 1.00 95.50 415 GLU A C 1
ATOM 3216 O O . GLU A 1 415 ? 22.739 0.893 -8.098 1.00 95.50 415 GLU A O 1
ATOM 3221 N N . GLN A 1 416 ? 24.097 2.664 -8.286 1.00 93.69 416 GLN A N 1
ATOM 3222 C CA . GLN A 1 416 ? 23.004 3.645 -8.302 1.00 93.69 416 GLN A CA 1
ATOM 3223 C C . GLN A 1 416 ? 22.133 3.505 -9.555 1.00 93.69 416 GLN A C 1
ATOM 3225 O O . GLN A 1 416 ? 20.910 3.450 -9.427 1.00 93.69 416 GLN A O 1
ATOM 3230 N N . ALA A 1 417 ? 22.748 3.375 -10.737 1.00 94.94 417 ALA A N 1
ATOM 3231 C CA . ALA A 1 417 ? 22.023 3.160 -11.989 1.00 94.94 417 ALA A CA 1
ATOM 3232 C C . ALA A 1 417 ? 21.118 1.916 -11.918 1.00 94.94 417 ALA A C 1
ATOM 3234 O O . ALA A 1 417 ? 19.960 1.970 -12.325 1.00 94.94 417 ALA A O 1
ATOM 3235 N N . ILE A 1 418 ? 21.609 0.827 -11.315 1.00 95.50 418 ILE A N 1
ATOM 3236 C CA . ILE A 1 418 ? 20.834 -0.404 -11.103 1.00 95.50 418 ILE A CA 1
ATOM 3237 C C . ILE A 1 418 ? 19.705 -0.195 -10.074 1.00 95.50 418 ILE A C 1
ATOM 3239 O O . ILE A 1 418 ? 18.572 -0.618 -10.300 1.00 95.50 418 ILE A O 1
ATOM 3243 N N . ARG A 1 419 ? 19.970 0.479 -8.945 1.00 95.38 419 ARG A N 1
ATOM 3244 C CA . ARG A 1 419 ? 18.993 0.689 -7.849 1.00 95.38 419 ARG A CA 1
ATOM 3245 C C . ARG A 1 419 ? 17.794 1.557 -8.236 1.00 95.38 419 ARG A C 1
ATOM 3247 O O . ARG A 1 419 ? 16.763 1.497 -7.561 1.00 95.38 419 ARG A O 1
ATOM 3254 N N . ASN A 1 420 ? 17.890 2.315 -9.325 1.00 95.38 420 ASN A N 1
ATOM 3255 C CA . ASN A 1 420 ? 16.763 3.056 -9.893 1.00 95.38 420 ASN A CA 1
ATOM 3256 C C . ASN A 1 420 ? 15.591 2.149 -10.304 1.00 95.38 420 ASN A C 1
ATOM 3258 O O . ASN A 1 420 ? 14.444 2.584 -10.299 1.00 95.38 420 ASN A O 1
ATOM 3262 N N . TYR A 1 421 ? 15.866 0.876 -10.585 1.00 95.38 421 TYR A N 1
ATOM 3263 C CA . TYR A 1 421 ? 14.863 -0.122 -10.950 1.00 95.38 421 TYR A CA 1
ATOM 3264 C C . TYR A 1 421 ? 14.250 -0.858 -9.752 1.00 95.38 421 TYR A C 1
ATOM 3266 O O . TYR A 1 421 ? 13.338 -1.657 -9.946 1.00 95.38 421 TYR A O 1
ATOM 3274 N N . ASP A 1 422 ? 14.765 -0.633 -8.532 1.00 93.75 422 ASP A N 1
ATOM 3275 C CA . ASP A 1 422 ? 14.433 -1.426 -7.337 1.00 93.75 422 ASP A CA 1
ATOM 3276 C C . ASP A 1 422 ? 14.448 -2.947 -7.623 1.00 93.75 422 ASP A C 1
ATOM 3278 O O . ASP A 1 422 ? 13.444 -3.631 -7.432 1.00 93.75 422 ASP A O 1
ATOM 3282 N N . PRO A 1 423 ? 15.538 -3.520 -8.167 1.00 89.88 423 PRO A N 1
ATOM 3283 C CA . PRO A 1 423 ? 15.506 -4.900 -8.637 1.00 89.88 423 PRO A CA 1
ATOM 3284 C C . PRO A 1 423 ? 15.357 -5.892 -7.472 1.00 89.88 423 PRO A C 1
ATOM 3286 O O . PRO A 1 423 ? 16.164 -5.904 -6.543 1.00 89.88 423 PRO A O 1
ATOM 3289 N N . CYS A 1 424 ? 14.365 -6.785 -7.552 1.00 86.56 424 CYS A N 1
ATOM 3290 C CA . CYS A 1 424 ? 14.279 -7.963 -6.689 1.00 86.56 424 CYS A CA 1
ATOM 3291 C C . CYS A 1 424 ? 14.907 -9.156 -7.417 1.00 86.56 424 CYS A C 1
ATOM 3293 O O . CYS A 1 424 ? 14.224 -9.867 -8.154 1.00 86.56 424 CYS A O 1
ATOM 3295 N N . ILE A 1 425 ? 16.208 -9.379 -7.217 1.00 80.31 425 ILE A N 1
ATOM 3296 C CA . ILE A 1 425 ? 16.942 -10.444 -7.923 1.00 80.31 425 ILE A CA 1
ATOM 3297 C C . ILE A 1 425 ? 16.410 -11.839 -7.563 1.00 80.31 425 ILE A C 1
ATOM 3299 O O . ILE A 1 425 ? 16.268 -12.686 -8.435 1.00 80.31 425 ILE A O 1
ATOM 3303 N N . SER A 1 426 ? 16.028 -12.077 -6.305 1.00 77.44 426 SER A N 1
ATOM 3304 C CA . SER A 1 426 ? 15.404 -13.349 -5.910 1.00 77.44 426 SER A CA 1
ATOM 3305 C C . SER A 1 426 ? 14.064 -13.595 -6.609 1.00 77.44 426 SER A C 1
ATOM 3307 O O . SER A 1 426 ? 13.719 -14.740 -6.881 1.00 77.44 426 SER A O 1
ATOM 3309 N N . CYS A 1 427 ? 13.320 -12.529 -6.918 1.00 71.88 427 CYS A N 1
ATOM 3310 C CA . CYS A 1 427 ? 12.058 -12.610 -7.641 1.00 71.88 427 CYS A CA 1
ATOM 3311 C C . CYS A 1 427 ? 12.262 -12.828 -9.144 1.00 71.88 427 CYS A C 1
ATOM 3313 O O . CYS A 1 427 ? 11.337 -13.281 -9.801 1.00 71.88 427 CYS A O 1
ATOM 3315 N N . SER A 1 428 ? 13.416 -12.447 -9.704 1.00 74.38 428 SER A N 1
ATOM 3316 C CA . SER A 1 428 ? 13.679 -12.536 -11.146 1.00 74.38 428 SER A CA 1
ATOM 3317 C C . SER A 1 428 ? 14.233 -13.887 -11.589 1.00 74.38 428 SER A C 1
ATOM 3319 O O . SER A 1 428 ? 14.228 -14.198 -12.778 1.00 74.38 428 SER A O 1
ATOM 3321 N N . THR A 1 429 ? 14.695 -14.697 -10.639 1.00 74.00 429 THR A N 1
ATOM 3322 C CA . THR A 1 429 ? 15.200 -16.044 -10.879 1.00 74.00 429 THR A CA 1
ATOM 3323 C C . THR A 1 429 ? 14.147 -17.069 -10.471 1.00 74.00 429 THR A C 1
ATOM 3325 O O . THR A 1 429 ? 13.880 -17.255 -9.283 1.00 74.00 429 THR A O 1
ATOM 3328 N N . HIS A 1 430 ? 13.563 -17.758 -11.445 1.00 61.88 430 HIS A N 1
ATOM 3329 C CA . HIS A 1 430 ? 12.753 -18.949 -11.210 1.00 61.88 430 HIS A CA 1
ATOM 3330 C C . HIS A 1 430 ? 13.494 -20.141 -11.826 1.00 61.88 430 HIS A C 1
ATOM 3332 O O . HIS A 1 430 ? 13.865 -20.088 -12.998 1.00 61.88 430 HIS A O 1
ATOM 3338 N N . PHE A 1 431 ? 13.788 -21.147 -10.997 1.00 46.66 431 PHE A N 1
ATOM 3339 C CA . PHE A 1 431 ? 14.501 -22.372 -11.376 1.00 46.66 431 PHE A CA 1
ATOM 3340 C C . PHE A 1 431 ? 13.565 -23.420 -11.970 1.00 46.66 431 PHE A C 1
ATOM 3342 O O . PHE A 1 431 ? 12.422 -23.527 -11.465 1.00 46.66 431 PHE A O 1
#

Foldseek 3Di:
DDDAWDWWWKAKFFLAQDPQDDDDQLLPDDPVRLLVVLLVLLVRTDRDPPADDFQKEWEWEWDADPVQQKIWIKIWIAGPPPRHTDDIFIDIDHFNHDDDPQNVLSRCLVVVVVRQVPDPDHGQEYEYAKFACLGPSRHMNQSSNCNNVSHIGMYIYTTRPDFDWDDWDLDAFTWTFGDDDPDRRGIGGDDPLSVVLVVLLVVLLVLLVDDDDPDFDPAFQWAFDDPAALFFFDHFIDTPVGDTGRQVCCPVFKDWDDDPVDLFIEIAGPPHGAHAFALQSSQLVQVVRADPSLVVSCVSSVHDSHDRGLLCLVSSLSSVVSSVSVVVVVCVSDPDDDPDPDDDDAAAFDKDWGWGQDNLGIWIKIFTAHGVRDTPDIDIQGNLSSCVRVLVVSLCVVCVVPVPDDPVVNVVVNVSSNCSSVHPSVRRRDD

pLDDT: mean 88.45, std 14.26, range [27.19, 98.69]